Protein 3OQ3 (pdb70)

CATH classification: 1.20.1250.10

Structure (mmCIF, N/CA/C/O backbone):
data_3OQ3
#
_entry.id   3OQ3
#
_cell.length_a   48.840
_cell.length_b   75.900
_cell.length_c   182.730
_cell.angle_alpha   90.000
_cell.angle_beta   90.000
_cell.angle_gamma   90.000
#
_symmetry.space_group_name_H-M   'P 21 21 21'
#
loop_
_entity.id
_entity.type
_entity.pdbx_description
1 polymer 'Interferon alpha-5'
2 polymer 'IFN-alpha/beta binding protein C12R'
3 non-polymer 'ZINC ION'
4 non-polymer 'CHLORIDE ION'
5 non-polymer 1,2-ETHANEDIOL
6 non-polymer 'ACETATE ION'
7 non-polymer '4-(2-HYDROXYETHYL)-1-PIPERAZINE ETHANESULFONIC ACID'
8 water water
#
loop_
_atom_site.group_PDB
_atom_site.id
_atom_site.type_symbol
_atom_site.label_atom_id
_atom_site.label_alt_id
_atom_site.label_comp_id
_atom_site.label_asym_id
_atom_site.label_entity_id
_atom_site.label_seq_id
_atom_site.pdbx_PDB_ins_code
_atom_site.Cartn_x
_atom_site.Cartn_y
_atom_site.Cartn_z
_atom_site.occupancy
_atom_site.B_iso_or_equiv
_atom_site.auth_seq_id
_atom_site.auth_comp_id
_atom_site.auth_asym_id
_atom_site.auth_atom_id
_atom_site.pdbx_PDB_model_num
ATOM 1 N N . CYS A 1 1 ? 20.662 27.416 17.611 1.00 74.07 1 CYS A N 1
ATOM 2 C CA . CYS A 1 1 ? 19.734 28.534 17.515 1.00 71.69 1 CYS A CA 1
ATOM 3 C C . CYS A 1 1 ? 20.343 29.800 18.112 1.00 72.95 1 CYS A C 1
ATOM 4 O O . CYS A 1 1 ? 21.126 29.735 19.064 1.00 72.36 1 CYS A O 1
ATOM 7 N N . ASP A 1 2 ? 19.985 30.949 17.547 1.00 65.95 2 ASP A N 1
ATOM 8 C CA . ASP A 1 2 ? 20.429 32.227 18.085 1.00 67.10 2 ASP A CA 1
ATOM 9 C C . ASP A 1 2 ? 19.309 32.899 18.873 1.00 66.92 2 ASP A C 1
ATOM 10 O O . ASP A 1 2 ? 18.508 33.650 18.313 1.00 70.36 2 ASP A O 1
ATOM 15 N N . LEU A 1 3 ? 19.246 32.610 20.169 1.00 61.62 3 LEU A N 1
ATOM 16 C CA . LEU A 1 3 ? 18.300 33.275 21.055 1.00 56.92 3 LEU A CA 1
ATOM 17 C C . LEU A 1 3 ? 19.037 34.315 21.882 1.00 53.77 3 LEU A C 1
ATOM 18 O O . LEU A 1 3 ? 20.176 34.089 22.293 1.00 54.30 3 LEU A O 1
ATOM 23 N N . PRO A 1 4 ? 18.384 35.456 22.133 1.00 49.96 4 PRO A N 1
ATOM 24 C CA . PRO A 1 4 ? 18.901 36.473 23.055 1.00 52.16 4 PRO A CA 1
ATOM 25 C C . PRO A 1 4 ? 19.291 35.834 24.385 1.00 49.95 4 PRO A C 1
ATOM 26 O O . PRO A 1 4 ? 20.434 35.964 24.847 1.00 50.08 4 PRO A O 1
ATOM 30 N N . GLN A 1 5 ? 18.339 35.135 24.995 1.00 41.74 5 GLN A N 1
ATOM 31 C CA . GLN A 1 5 ? 18.587 34.495 26.279 1.00 40.56 5 GLN A CA 1
ATOM 32 C C . GLN A 1 5 ? 17.830 33.177 26.394 1.00 37.00 5 GLN A C 1
ATOM 33 O O . GLN A 1 5 ? 16.633 33.114 26.107 1.00 34.27 5 GLN A O 1
ATOM 39 N N . THR A 1 6 ? 18.533 32.124 26.801 1.00 35.73 6 THR A N 1
ATOM 40 C CA . THR A 1 6 ? 17.872 30.880 27.162 1.00 36.47 6 THR A CA 1
ATOM 41 C C . THR A 1 6 ? 17.496 30.925 28.646 1.00 31.60 6 THR A C 1
ATOM 42 O O . THR A 1 6 ? 18.168 31.558 29.459 1.00 32.67 6 THR A O 1
ATOM 46 N N . HIS A 1 7 ? 16.405 30.260 28.988 1.00 31.67 7 HIS A N 1
ATOM 47 C CA . HIS A 1 7 ? 15.843 30.354 30.323 1.00 25.04 7 HIS A CA 1
ATOM 48 C C . HIS A 1 7 ? 15.656 28.962 30.912 1.00 26.76 7 HIS A C 1
ATOM 49 O O . HIS A 1 7 ? 14.526 28.539 31.155 1.00 25.22 7 HIS A O 1
ATOM 56 N N . ASN A 1 8 ? 16.758 28.251 31.135 1.00 23.01 8 ASN A N 1
ATOM 57 C CA . ASN A 1 8 ? 16.700 26.888 31.659 1.00 26.64 8 ASN A CA 1
ATOM 58 C C . ASN A 1 8 ? 15.866 26.714 32.932 1.00 26.21 8 ASN A C 1
ATOM 59 O O . ASN A 1 8 ? 15.213 25.677 33.109 1.00 20.77 8 ASN A O 1
ATOM 64 N N . LEU A 1 9 ? 15.881 27.716 33.812 1.00 20.09 9 LEU A N 1
ATOM 65 C CA . LEU A 1 9 ? 15.128 27.609 35.068 1.00 24.06 9 LEU A CA 1
ATOM 66 C C . LEU A 1 9 ? 13.621 27.449 34.876 1.00 23.38 9 LEU A C 1
ATOM 67 O O . LEU A 1 9 ? 12.942 26.938 35.758 1.00 22.26 9 LEU A O 1
ATOM 72 N N . ARG A 1 10 ? 13.099 27.888 33.733 1.00 22.33 10 ARG A N 1
ATOM 73 C CA . ARG A 1 10 ? 11.704 27.603 33.389 1.00 25.54 10 ARG A CA 1
ATOM 74 C C . ARG A 1 10 ? 11.431 26.107 33.383 1.00 25.95 10 ARG A C 1
ATOM 75 O O . ARG A 1 10 ? 10.354 25.654 33.794 1.00 23.88 10 ARG A O 1
ATOM 83 N N . ASN A 1 11 ? 12.397 25.332 32.898 1.00 23.20 11 ASN A N 1
ATOM 84 C CA . ASN A 1 11 ? 12.222 23.886 32.870 1.00 22.10 11 ASN A CA 1
ATOM 85 C C . ASN A 1 11 ? 12.136 23.320 34.288 1.00 23.02 11 ASN A C 1
ATOM 86 O O . ASN A 1 11 ? 11.343 22.417 34.554 1.00 22.41 11 ASN A O 1
ATOM 91 N N . LYS A 1 12 ? 12.954 23.851 35.196 1.00 19.67 12 LYS A N 1
ATOM 92 C CA . LYS A 1 12 ? 12.916 23.402 36.578 1.00 18.70 12 LYS A CA 1
ATOM 93 C C . LYS A 1 12 ? 11.605 23.810 37.243 1.00 21.14 12 LYS A C 1
ATOM 94 O O . LYS A 1 12 ? 10.986 23.023 37.969 1.00 20.57 12 LYS A O 1
ATOM 100 N N . ARG A 1 13 ? 11.165 25.039 36.982 1.00 20.94 13 ARG A N 1
ATOM 101 C CA . ARG A 1 13 ? 9.912 25.509 37.550 1.00 20.61 13 ARG A CA 1
ATOM 102 C C . ARG A 1 13 ? 8.737 24.667 37.060 1.00 21.54 13 ARG A C 1
ATOM 103 O O . ARG A 1 13 ? 7.917 24.218 37.857 1.00 20.84 13 ARG A O 1
ATOM 111 N N . ALA A 1 14 ? 8.664 24.451 35.751 1.00 19.33 14 ALA A N 1
ATOM 112 C CA . ALA A 1 14 ? 7.588 23.667 35.161 1.00 17.12 14 ALA A CA 1
ATOM 113 C C . ALA A 1 14 ? 7.512 22.249 35.706 1.00 18.70 14 ALA A C 1
ATOM 114 O O . ALA A 1 14 ? 6.443 21.807 36.123 1.00 19.17 14 ALA A O 1
ATOM 116 N N . LEU A 1 15 ? 8.641 21.531 35.685 1.00 20.54 15 LEU A N 1
ATOM 117 C CA . LEU A 1 15 ? 8.673 20.149 36.161 1.00 19.49 15 LEU A CA 1
ATOM 118 C C . LEU A 1 15 ? 8.308 20.009 37.641 1.00 19.58 15 LEU A C 1
ATOM 119 O O . LEU A 1 15 ? 7.622 19.062 38.023 1.00 22.32 15 LEU A O 1
ATOM 124 N N . THR A 1 16 ? 8.762 20.931 38.481 1.00 18.04 16 THR A N 1
ATOM 125 C CA . THR A 1 16 ? 8.425 20.848 39.905 1.00 21.09 16 THR A CA 1
ATOM 126 C C . THR A 1 16 ? 6.967 21.269 40.194 1.00 22.70 16 THR A C 1
ATOM 127 O O . THR A 1 16 ? 6.395 20.853 41.192 1.00 19.55 16 THR A O 1
ATOM 131 N N . LEU A 1 17 ? 6.374 22.095 39.334 1.00 17.78 17 LEU A N 1
ATOM 132 C CA . LEU A 1 17 ? 4.955 22.395 39.468 1.00 22.39 17 LEU A CA 1
ATOM 133 C C . LEU A 1 17 ? 4.138 21.173 39.069 1.00 19.33 17 LEU A C 1
ATOM 134 O O . LEU A 1 17 ? 3.160 20.828 39.711 1.00 19.90 17 LEU A O 1
ATOM 139 N N . LEU A 1 18 ? 4.573 20.518 38.003 1.00 19.53 18 LEU A N 1
ATOM 140 C CA . LEU A 1 18 ? 3.937 19.309 37.535 1.00 21.85 18 LEU A CA 1
ATOM 141 C C . LEU A 1 18 ? 4.018 18.207 38.590 1.00 23.34 18 LEU A C 1
ATOM 142 O O . LEU A 1 18 ? 3.031 17.502 38.849 1.00 22.15 18 LEU A O 1
ATOM 147 N N . VAL A 1 19 ? 5.185 18.063 39.218 1.00 20.29 19 VAL A N 1
ATOM 148 C CA . VAL A 1 19 ? 5.314 17.102 40.303 1.00 21.37 19 VAL A CA 1
ATOM 149 C C . VAL A 1 19 ? 4.339 17.449 41.431 1.00 20.84 19 VAL A C 1
ATOM 150 O O . VAL A 1 19 ? 3.691 16.575 41.994 1.00 20.23 19 VAL A O 1
ATOM 154 N N . LYS A 1 20 ? 4.262 18.734 41.758 1.00 20.30 20 LYS A N 1
ATOM 155 C CA . LYS A 1 20 ? 3.444 19.215 42.866 1.00 24.43 20 LYS A CA 1
ATOM 156 C C . LYS A 1 20 ? 1.960 19.087 42.573 1.00 21.68 20 LYS A C 1
ATOM 157 O O . LYS A 1 20 ? 1.152 19.022 43.487 1.00 23.41 20 LYS A O 1
ATOM 163 N N . MET A 1 21 ? 1.618 19.095 41.287 1.00 19.99 21 MET A N 1
ATOM 164 C CA . MET A 1 21 ? 0.234 19.048 40.808 1.00 22.20 21 MET A CA 1
ATOM 165 C C . MET A 1 21 ? -0.454 17.750 41.194 1.00 22.59 21 MET A C 1
ATOM 166 O O . MET A 1 21 ? -1.685 17.697 41.276 1.00 20.76 21 MET A O 1
ATOM 171 N N . ARG A 1 22 ? 0.335 16.690 41.390 1.00 16.39 22 ARG A N 1
ATOM 172 C CA . ARG A 1 22 ? -0.234 15.382 41.700 1.00 17.00 22 ARG A CA 1
ATOM 173 C C . ARG A 1 22 ? -1.207 15.437 42.868 1.00 17.81 22 ARG A C 1
ATOM 174 O O . ARG A 1 22 ? -0.885 16.002 43.909 1.00 18.57 22 ARG A O 1
ATOM 182 N N . ARG A 1 23 ? -2.365 14.803 42.695 1.00 16.64 23 ARG A N 1
ATOM 183 C CA . ARG A 1 23 ? -3.424 14.808 43.695 1.00 21.82 23 ARG A CA 1
ATOM 184 C C . ARG A 1 23 ? -3.700 13.431 44.306 1.00 23.54 23 ARG A C 1
ATOM 185 O O . ARG A 1 23 ? -4.159 13.338 45.432 1.00 28.57 23 ARG A O 1
ATOM 193 N N . LEU A 1 24 ? -3.453 12.369 43.549 1.00 21.47 24 LEU A N 1
ATOM 194 C CA . LEU A 1 24 ? -3.757 11.009 44.007 1.00 20.67 24 LEU A CA 1
ATOM 195 C C . LEU A 1 24 ? -2.472 10.260 44.194 1.00 21.83 24 LEU A C 1
ATOM 196 O O . LEU A 1 24 ? -1.446 10.654 43.636 1.00 20.70 24 LEU A O 1
ATOM 201 N N . SER A 1 25 ? -2.523 9.148 44.924 1.00 19.00 25 SER A N 1
ATOM 202 C CA . SER A 1 25 ? -1.403 8.214 44.891 1.00 17.78 25 SER A CA 1
ATOM 203 C C . SER A 1 25 ? -1.515 7.340 43.662 1.00 20.06 25 SER A C 1
ATOM 204 O O . SER A 1 25 ? -2.560 6.746 43.418 1.00 22.59 25 SER A O 1
ATOM 207 N N . PRO A 1 26 ? -0.439 7.242 42.873 1.00 22.24 26 PRO A N 1
ATOM 208 C CA . PRO A 1 26 ? -0.550 6.332 41.731 1.00 20.79 26 PRO A CA 1
ATOM 209 C C . PRO A 1 26 ? -0.793 4.885 42.184 1.00 23.27 26 PRO A C 1
ATOM 210 O O . PRO A 1 26 ? -1.247 4.074 41.397 1.00 20.63 26 PRO A O 1
ATOM 214 N N . LEU A 1 27 ? -0.492 4.570 43.439 1.00 23.24 27 LEU A N 1
ATOM 215 C CA . LEU A 1 27 ? -0.792 3.244 43.961 1.00 21.69 27 LEU A CA 1
ATOM 216 C C . LEU A 1 27 ? -2.289 2.935 43.886 1.00 24.89 27 LEU A C 1
ATOM 217 O O . LEU A 1 27 ? -2.657 1.768 43.884 1.00 20.87 27 LEU A O 1
ATOM 222 N N . SER A 1 28 ? -3.131 3.979 43.822 1.00 19.78 28 SER A N 1
ATOM 223 C CA . SER A 1 28 ? -4.583 3.834 43.686 1.00 23.50 28 SER A CA 1
ATOM 224 C C . SER A 1 28 ? -5.019 3.630 42.238 1.00 28.93 28 SER A C 1
ATOM 225 O O . SER A 1 28 ? -6.190 3.316 41.976 1.00 27.41 28 SER A O 1
ATOM 228 N N . CYS A 1 29 ? -4.086 3.817 41.309 1.00 22.03 29 CYS A N 1
ATOM 229 C CA . CYS A 1 29 ? -4.393 3.798 39.876 1.00 24.77 29 CYS A CA 1
ATOM 230 C C . CYS A 1 29 ? -3.589 2.779 39.065 1.00 21.71 29 CYS A C 1
ATOM 231 O O . CYS A 1 29 ? -3.518 2.880 37.840 1.00 21.05 29 CYS A O 1
ATOM 234 N N . LEU A 1 30 ? -2.992 1.801 39.730 1.00 20.84 30 LEU A N 1
ATOM 235 C CA . LEU A 1 30 ? -2.177 0.801 39.023 1.00 20.88 30 LEU A CA 1
ATOM 236 C C . LEU A 1 30 ? -2.877 0.127 37.830 1.00 22.84 30 LEU A C 1
ATOM 237 O O . LEU A 1 30 ? -2.257 -0.112 36.794 1.00 20.78 30 LEU A O 1
ATOM 242 N N . LYS A 1 31 ? -4.170 -0.147 37.956 1.00 23.82 31 LYS A N 1
ATOM 243 C CA . LYS A 1 31 ? -4.893 -0.821 36.879 1.00 29.01 31 LYS A CA 1
ATOM 244 C C . LYS A 1 31 ? -5.131 0.102 35.692 1.00 26.52 31 LYS A C 1
ATOM 245 O O . LYS A 1 31 ? -5.508 -0.346 34.620 1.00 25.40 31 LYS A O 1
ATOM 251 N N . ASP A 1 32 ? -4.904 1.394 35.874 1.00 24.66 32 ASP A N 1
ATOM 252 C CA . ASP A 1 32 ? -5.141 2.326 34.786 1.00 25.57 32 ASP A CA 1
ATOM 253 C C . ASP A 1 32 ? -3.869 2.633 34.035 1.00 24.33 32 ASP A C 1
ATOM 254 O O . ASP A 1 32 ? -3.862 3.459 33.123 1.00 22.29 32 ASP A O 1
ATOM 259 N N . ARG A 1 33 ? -2.787 1.962 34.404 1.00 22.09 33 ARG A N 1
ATOM 260 C CA . ARG A 1 33 ? -1.514 2.222 33.744 1.00 21.40 33 ARG A CA 1
ATOM 261 C C . ARG A 1 33 ? -1.610 1.849 32.280 1.00 23.76 33 ARG A C 1
ATOM 262 O O . ARG A 1 33 ? -2.452 1.051 31.882 1.00 22.94 33 ARG A O 1
ATOM 270 N N . LYS A 1 34 ? -0.729 2.426 31.480 1.00 21.84 34 LYS A N 1
ATOM 271 C CA . LYS A 1 34 ? -0.713 2.147 30.057 1.00 23.93 34 LYS A CA 1
ATOM 272 C C . LYS A 1 34 ? 0.644 2.472 29.479 1.00 25.39 34 LYS A C 1
ATOM 273 O O . LYS A 1 34 ? 1.259 3.483 29.841 1.00 24.68 34 LYS A O 1
ATOM 279 N N . ASP A 1 35 ? 1.114 1.612 28.584 1.00 27.62 35 ASP A N 1
ATOM 280 C CA . ASP A 1 35 ? 2.339 1.867 27.850 1.00 26.95 35 ASP A CA 1
ATOM 281 C C . ASP A 1 35 ? 1.999 2.711 26.629 1.00 27.39 35 ASP A C 1
ATOM 282 O O . ASP A 1 35 ? 1.365 2.220 25.692 1.00 29.51 35 ASP A O 1
ATOM 287 N N . PHE A 1 36 ? 2.403 3.982 26.647 1.00 26.03 36 PHE A N 1
ATOM 288 C CA . PHE A 1 36 ? 2.087 4.911 25.560 1.00 26.10 36 PHE A CA 1
ATOM 289 C C . PHE A 1 36 ? 3.105 4.859 24.410 1.00 29.47 36 PHE A C 1
ATOM 290 O O . PHE A 1 36 ? 2.943 5.532 23.384 1.00 26.33 36 PHE A O 1
ATOM 298 N N . GLY A 1 37 ? 4.145 4.054 24.578 1.00 25.51 37 GLY A N 1
ATOM 299 C CA . GLY A 1 37 ? 5.179 3.955 23.567 1.00 30.52 37 GLY A CA 1
ATOM 300 C C . GLY A 1 37 ? 5.946 5.258 23.437 1.00 29.21 37 GLY A C 1
ATOM 301 O O . GLY A 1 37 ? 6.060 5.832 22.354 1.00 30.41 37 GLY A O 1
ATOM 302 N N . PHE A 1 38 ? 6.469 5.746 24.547 1.00 27.24 38 PHE A N 1
ATOM 303 C CA . PHE A 1 38 ? 7.273 6.960 24.478 1.00 33.79 38 PHE A CA 1
ATOM 304 C C . PHE A 1 38 ? 8.426 6.689 23.506 1.00 37.35 38 PHE A C 1
ATOM 305 O O . PHE A 1 38 ? 9.141 5.692 23.648 1.00 36.97 38 PHE A O 1
ATOM 313 N N . PRO A 1 39 ? 8.576 7.545 22.481 1.00 38.36 39 PRO A N 1
ATOM 314 C CA . PRO A 1 39 ? 9.604 7.308 21.466 1.00 44.98 39 PRO A CA 1
ATOM 315 C C . PRO A 1 39 ? 10.986 7.757 21.936 1.00 51.78 39 PRO A C 1
ATOM 316 O O . PRO A 1 39 ? 11.500 8.788 21.482 1.00 52.73 39 PRO A O 1
ATOM 320 N N . GLN A 1 40 ? 11.567 6.986 22.852 1.00 49.74 40 GLN A N 1
ATOM 321 C CA . GLN A 1 40 ? 12.938 7.210 23.303 1.00 59.47 40 GLN A CA 1
ATOM 322 C C . GLN A 1 40 ? 13.895 7.194 22.115 1.00 59.72 40 GLN A C 1
ATOM 323 O O . GLN A 1 40 ? 14.759 8.062 21.978 1.00 60.24 40 GLN A O 1
ATOM 329 N N . GLU A 1 41 ? 13.724 6.191 21.261 1.00 60.00 41 GLU A N 1
ATOM 330 C CA . GLU A 1 41 ? 14.625 5.953 20.138 1.00 65.82 41 GLU A CA 1
ATOM 331 C C . GLU A 1 41 ? 14.787 7.186 19.246 1.00 69.49 41 GLU A C 1
ATOM 332 O O . GLU A 1 41 ? 15.867 7.421 18.690 1.00 71.31 41 GLU A O 1
ATOM 338 N N . LYS A 1 42 ? 13.715 7.971 19.128 1.00 65.47 42 LYS A N 1
ATOM 339 C CA . LYS A 1 42 ? 13.691 9.155 18.264 1.00 67.28 42 LYS A CA 1
ATOM 340 C C . LYS A 1 42 ? 13.791 10.478 19.041 1.00 71.52 42 LYS A C 1
ATOM 341 O O . LYS A 1 42 ? 13.356 11.530 18.559 1.00 66.81 42 LYS A O 1
ATOM 347 N N . VAL A 1 43 ? 14.359 10.412 20.245 1.00 73.93 43 VAL A N 1
ATOM 348 C CA . VAL A 1 43 ? 14.651 11.600 21.050 1.00 71.42 43 VAL A CA 1
ATOM 349 C C . VAL A 1 43 ? 15.888 11.327 21.920 1.00 75.63 43 VAL A C 1
ATOM 350 O O . VAL A 1 43 ? 15.918 11.678 23.104 1.00 75.78 43 VAL A O 1
ATOM 354 N N . GLY A 1 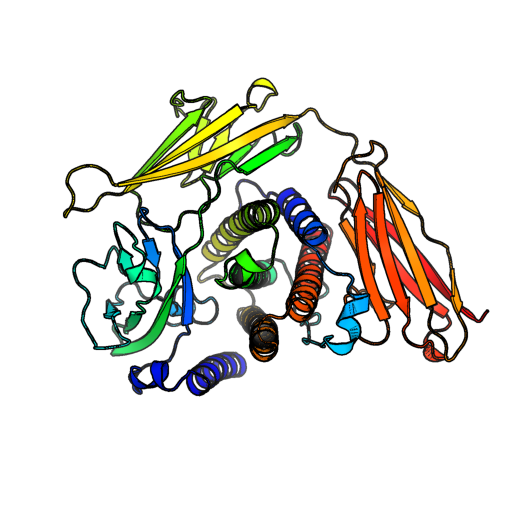44 ? 16.899 10.688 21.328 1.00 76.54 44 GLY A N 1
ATOM 355 C CA . GLY A 1 44 ? 18.143 10.382 22.024 1.00 75.48 44 GLY A CA 1
ATOM 356 C C . GLY A 1 44 ? 19.352 11.076 21.412 1.00 84.12 44 GLY A C 1
ATOM 357 O O . GLY A 1 44 ? 19.484 11.141 20.186 1.00 84.47 44 GLY A O 1
ATOM 358 N N . ALA A 1 45 ? 20.243 11.583 22.265 1.00 84.26 45 ALA A N 1
ATOM 359 C CA . ALA A 1 45 ? 21.379 12.401 21.822 1.00 82.30 45 ALA A CA 1
ATOM 360 C C . ALA A 1 45 ? 22.529 11.602 21.217 1.00 91.18 45 ALA A C 1
ATOM 361 O O . ALA A 1 45 ? 23.493 12.181 20.705 1.00 90.95 45 ALA A O 1
ATOM 363 N N . GLN A 1 46 ? 22.437 10.278 21.289 1.00 94.73 46 GLN A N 1
ATOM 364 C CA . GLN A 1 46 ? 23.468 9.415 20.722 1.00 95.27 46 GLN A CA 1
ATOM 365 C C . GLN A 1 46 ? 23.495 9.566 19.200 1.00 96.30 46 GLN A C 1
ATOM 366 O O . GLN A 1 46 ? 24.384 9.041 18.525 1.00 97.29 46 GLN A O 1
ATOM 372 N N . GLN A 1 47 ? 22.515 10.298 18.672 1.00 91.79 47 GLN A N 1
ATOM 373 C CA . GLN A 1 47 ? 22.423 10.547 17.239 1.00 90.19 47 GLN A CA 1
ATOM 374 C C . GLN A 1 47 ? 21.800 11.913 16.953 1.00 87.06 47 GLN A C 1
ATOM 375 O O . GLN A 1 47 ? 22.249 12.633 16.059 1.00 87.64 47 GLN A O 1
ATOM 381 N N . ILE A 1 48 ? 20.772 12.270 17.718 1.00 85.17 48 ILE A N 1
ATOM 382 C CA . ILE A 1 48 ? 20.043 13.515 17.480 1.00 77.88 48 ILE A CA 1
ATOM 383 C C . ILE A 1 48 ? 20.842 14.748 17.878 1.00 72.92 48 ILE A C 1
ATOM 384 O O . ILE A 1 48 ? 21.321 14.857 19.005 1.00 72.90 48 ILE A O 1
ATOM 389 N N . GLN A 1 49 ? 20.980 15.674 16.937 1.00 67.85 49 GLN A N 1
ATOM 390 C CA . GLN A 1 49 ? 21.673 16.928 17.188 1.00 67.15 49 GLN A CA 1
ATOM 391 C C . GLN A 1 49 ? 20.650 18.010 17.503 1.00 63.09 49 GLN A C 1
ATOM 392 O O . GLN A 1 49 ? 19.444 17.786 17.375 1.00 57.80 49 GLN A O 1
ATOM 398 N N . GLU A 1 50 ? 21.130 19.179 17.912 1.00 60.38 50 GLU A N 1
ATOM 399 C CA . GLU A 1 50 ? 20.244 20.262 18.326 1.00 62.74 50 GLU A CA 1
ATOM 400 C C . GLU A 1 50 ? 19.392 20.780 17.168 1.00 62.13 50 GLU A C 1
ATOM 401 O O . GLU A 1 50 ? 18.298 21.311 17.376 1.00 62.62 50 GLU A O 1
ATOM 407 N N . ALA A 1 51 ? 19.891 20.621 15.949 1.00 61.18 51 ALA A N 1
ATOM 408 C CA . ALA A 1 51 ? 19.176 21.103 14.775 1.00 64.10 51 ALA A CA 1
ATOM 409 C C . ALA A 1 51 ? 17.879 20.329 14.571 1.00 59.42 51 ALA A C 1
ATOM 410 O O . ALA A 1 51 ? 16.861 20.893 14.162 1.00 56.39 51 ALA A O 1
ATOM 412 N N . GLN A 1 52 ? 17.926 19.032 14.853 1.00 54.11 52 GLN A N 1
ATOM 413 C CA . GLN A 1 52 ? 16.744 18.191 14.735 1.00 59.47 52 GLN A CA 1
ATOM 414 C C . GLN A 1 52 ? 15.906 18.280 15.999 1.00 56.08 52 GLN A C 1
ATOM 415 O O . GLN A 1 52 ? 14.679 18.186 15.946 1.00 55.23 52 GLN A O 1
ATOM 421 N N . ALA A 1 53 ? 16.578 18.476 17.131 1.00 52.43 53 ALA A N 1
ATOM 422 C CA . ALA A 1 53 ? 15.924 18.469 18.430 1.00 48.72 53 ALA A CA 1
ATOM 423 C C . ALA A 1 53 ? 14.967 19.643 18.611 1.00 45.81 53 ALA A C 1
ATOM 424 O O . ALA A 1 53 ? 13.833 19.448 19.029 1.00 46.63 53 ALA A O 1
ATOM 426 N N . ILE A 1 54 ? 15.417 20.853 18.294 1.00 44.59 54 ILE A N 1
ATOM 427 C CA . ILE A 1 54 ? 14.579 22.040 18.453 1.00 43.07 54 ILE A CA 1
ATOM 428 C C . ILE A 1 54 ? 13.125 21.834 17.999 1.00 41.98 54 ILE A C 1
ATOM 429 O O . ILE A 1 54 ? 12.205 21.915 18.811 1.00 39.25 54 ILE A O 1
ATOM 434 N N . PRO A 1 55 ? 12.908 21.566 16.700 1.00 45.16 55 PRO A N 1
ATOM 435 C CA . PRO A 1 55 ? 11.517 21.509 16.223 1.00 38.65 55 PRO A CA 1
ATOM 436 C C . PRO A 1 55 ? 10.742 20.331 16.814 1.00 36.73 55 PRO A C 1
ATOM 437 O O . PRO A 1 55 ? 9.521 20.401 16.951 1.00 31.42 55 PRO A O 1
ATOM 441 N N . VAL A 1 56 ? 11.445 19.262 17.167 1.00 33.14 56 VAL A N 1
ATOM 442 C CA . VAL A 1 56 ? 10.797 18.133 17.815 1.00 38.48 56 VAL A CA 1
ATOM 443 C C . VAL A 1 56 ? 10.364 18.502 19.239 1.00 38.83 56 VAL A C 1
ATOM 444 O O . VAL A 1 56 ? 9.315 18.066 19.714 1.00 35.16 56 VAL A O 1
ATOM 448 N N . LEU A 1 57 ? 11.167 19.320 19.906 1.00 35.87 57 LEU A N 1
ATOM 449 C CA . LEU A 1 57 ? 10.870 19.721 21.272 1.00 35.83 57 LEU A CA 1
ATOM 450 C C . LEU A 1 57 ? 9.821 20.815 21.296 1.00 35.56 57 LEU A C 1
ATOM 451 O O . LEU A 1 57 ? 9.088 20.961 22.276 1.00 31.73 57 LEU A O 1
ATOM 456 N N . SER A 1 58 ? 9.764 21.589 20.219 1.00 33.03 58 SER A N 1
ATOM 457 C CA . SER A 1 58 ? 8.726 22.594 20.080 1.00 35.52 58 SER A CA 1
ATOM 458 C C . SER A 1 58 ? 7.383 21.886 19.994 1.00 31.08 58 SER A C 1
ATOM 459 O O . SER A 1 58 ? 6.392 22.341 20.553 1.00 31.45 58 SER A O 1
ATOM 462 N N . GLU A 1 59 ? 7.371 20.764 19.285 1.00 29.94 59 GLU A N 1
ATOM 463 C CA . GLU A 1 59 ? 6.168 19.970 19.080 1.00 34.63 59 GLU A CA 1
ATOM 464 C C . GLU A 1 59 ? 5.710 19.313 20.381 1.00 33.87 59 GLU A C 1
ATOM 465 O O . GLU A 1 59 ? 4.525 19.331 20.716 1.00 31.29 59 GLU A O 1
ATOM 471 N N . LEU A 1 60 ? 6.656 18.732 21.108 1.00 28.49 60 LEU A N 1
ATOM 472 C CA . LEU A 1 60 ? 6.355 18.125 22.393 1.00 31.26 60 LEU A CA 1
ATOM 473 C C . LEU A 1 60 ? 5.843 19.165 23.393 1.00 27.63 60 LEU A C 1
ATOM 474 O O . LEU A 1 60 ? 4.892 18.911 24.130 1.00 30.08 60 LEU A O 1
ATOM 479 N N . THR A 1 61 ? 6.465 20.337 23.400 1.00 25.20 61 THR A N 1
ATOM 480 C CA . THR A 1 61 ? 6.043 21.426 24.273 1.00 26.97 61 THR A CA 1
ATOM 481 C C . THR A 1 61 ? 4.644 21.939 23.931 1.00 27.36 61 THR A C 1
ATOM 482 O O . THR A 1 61 ? 3.872 22.301 24.823 1.00 25.08 61 THR A O 1
ATOM 486 N N . GLN A 1 62 ? 4.317 21.960 22.640 1.00 25.42 62 GLN A N 1
ATOM 487 C CA . GLN A 1 62 ? 2.992 22.378 22.186 1.00 24.70 62 GLN A CA 1
ATOM 488 C C . GLN A 1 62 ? 1.944 21.334 22.603 1.00 24.99 62 GLN A C 1
ATOM 489 O O . GLN A 1 62 ? 0.847 21.672 23.043 1.00 24.79 62 GLN A O 1
ATOM 495 N N . GLN A 1 63 ? 2.293 20.060 22.473 1.00 23.94 63 GLN A N 1
ATOM 496 C CA . GLN A 1 63 ? 1.346 19.000 22.795 1.00 25.74 63 GLN A CA 1
ATOM 497 C C . GLN A 1 63 ? 1.074 18.970 24.297 1.00 27.45 63 GLN A C 1
ATOM 498 O O . GLN A 1 63 ? -0.049 18.727 24.728 1.00 23.85 63 GLN A O 1
ATOM 504 N N . VAL A 1 64 ? 2.112 19.243 25.079 1.00 21.16 64 VAL A N 1
ATOM 505 C CA . VAL A 1 64 ? 1.995 19.288 26.522 1.00 23.56 64 VAL A CA 1
ATOM 506 C C . VAL A 1 64 ? 1.089 20.456 26.908 1.00 24.99 64 VAL A C 1
ATOM 507 O O . VAL A 1 64 ? 0.187 20.312 27.737 1.00 22.03 64 VAL A O 1
ATOM 511 N N . LEU A 1 65 ? 1.333 21.608 26.294 1.00 20.89 65 LEU A N 1
ATOM 512 C CA . LEU A 1 65 ? 0.522 22.784 26.534 1.00 23.39 65 LEU A CA 1
ATOM 513 C C . LEU A 1 65 ? -0.936 22.504 26.134 1.00 26.31 65 LEU A C 1
ATOM 514 O O . LEU A 1 65 ? -1.858 22.870 26.863 1.00 26.72 65 LEU A O 1
ATOM 519 N N . ASN A 1 66 ? -1.146 21.818 25.009 1.00 24.40 66 ASN A N 1
ATOM 520 C CA . ASN A 1 66 ? -2.511 21.518 24.566 1.00 26.42 66 ASN A CA 1
ATOM 521 C C . ASN A 1 66 ? -3.305 20.697 25.582 1.00 25.25 66 ASN A C 1
ATOM 522 O O . ASN A 1 66 ? -4.494 20.914 25.765 1.00 24.89 66 ASN A O 1
ATOM 527 N N . ILE A 1 67 ? -2.641 19.759 26.239 1.00 22.22 67 ILE A N 1
ATOM 528 C CA . ILE A 1 67 ? -3.291 18.913 27.237 1.00 25.56 67 ILE A CA 1
ATOM 529 C C . ILE A 1 67 ? -3.670 19.679 28.494 1.00 22.30 67 ILE A C 1
ATOM 530 O O . ILE A 1 67 ? -4.758 19.482 29.040 1.00 20.87 67 ILE A O 1
ATOM 535 N N . PHE A 1 68 ? -2.759 20.521 28.979 1.00 21.54 68 PHE A N 1
ATOM 536 C CA . PHE A 1 68 ? -2.990 21.238 30.240 1.00 20.41 68 PHE A CA 1
ATOM 537 C C . PHE A 1 68 ? -3.741 22.577 30.115 1.00 18.48 68 PHE A C 1
ATOM 538 O O . PHE A 1 68 ? -4.036 23.208 31.121 1.00 19.09 68 PHE A O 1
ATOM 546 N N . THR A 1 69 ? -4.078 22.984 28.895 1.00 21.38 69 THR A N 1
ATOM 547 C CA . THR A 1 69 ? -4.927 24.167 28.701 1.00 25.47 69 THR A CA 1
ATOM 548 C C . THR A 1 69 ? -6.329 23.752 28.249 1.00 29.85 69 THR A C 1
ATOM 549 O O . THR A 1 69 ? -7.198 24.590 27.991 1.00 30.68 69 THR A O 1
ATOM 553 N N . SER A 1 70 ? -6.546 22.444 28.173 1.00 27.12 70 SER A N 1
ATOM 554 C CA . SER A 1 70 ? -7.811 21.905 27.691 1.00 28.03 70 SER A CA 1
ATOM 555 C C . SER A 1 70 ? -8.980 22.189 28.636 1.00 27.44 70 SER A C 1
ATOM 556 O O . SER A 1 70 ? -8.802 22.433 29.827 1.00 26.76 70 SER A O 1
ATOM 559 N N . LYS A 1 71 ? -10.184 22.121 28.079 1.00 31.35 71 LYS A N 1
ATOM 560 C CA . LYS A 1 71 ? -11.425 22.207 28.839 1.00 30.53 71 LYS A CA 1
ATOM 561 C C . LYS A 1 71 ? -11.394 21.383 30.131 1.00 31.58 71 LYS A C 1
ATOM 562 O O . LYS A 1 71 ? -11.699 21.887 31.207 1.00 35.12 71 LYS A O 1
ATOM 568 N N . ASP A 1 72 ? -10.999 20.116 30.014 1.00 28.02 72 ASP A N 1
ATOM 569 C CA . ASP A 1 72 ? -11.014 19.183 31.136 1.00 29.90 72 ASP A CA 1
ATOM 570 C C . ASP A 1 72 ? -9.884 19.405 32.152 1.00 27.96 72 ASP A C 1
ATOM 571 O O . ASP A 1 72 ? -9.998 18.988 33.299 1.00 24.08 72 ASP A O 1
ATOM 576 N N . SER A 1 73 ? -8.809 20.073 31.741 1.00 25.29 73 SER A N 1
ATOM 577 C CA . SER A 1 73 ? -7.652 20.259 32.618 1.00 24.63 73 SER A CA 1
ATOM 578 C C . SER A 1 73 ? -7.922 21.142 33.824 1.00 26.12 73 SER A C 1
ATOM 579 O O . SER A 1 73 ? -7.461 20.848 34.931 1.00 23.51 73 SER A O 1
ATOM 582 N N . SER A 1 74 ? -8.659 22.231 33.635 1.00 28.20 74 SER A N 1
ATOM 583 C CA . SER A 1 74 ? -8.856 23.163 34.742 1.00 24.29 74 SER A CA 1
ATOM 584 C C . SER A 1 74 ? -9.714 22.570 35.874 1.00 25.35 74 SER A C 1
ATOM 585 O O . SER A 1 74 ? -9.561 22.941 37.043 1.00 29.91 74 SER A O 1
ATOM 588 N N . ALA A 1 75 ? -10.582 21.625 35.532 1.00 22.20 75 ALA A N 1
ATOM 589 C CA . ALA A 1 75 ? -11.321 20.867 36.544 1.00 27.32 75 ALA A CA 1
ATOM 590 C C . ALA A 1 75 ? -10.446 19.810 37.227 1.00 30.31 75 ALA A C 1
ATOM 591 O O . ALA A 1 75 ? -10.658 19.474 38.395 1.00 26.32 75 ALA A O 1
ATOM 593 N N . ALA A 1 76 ? -9.445 19.308 36.511 1.00 20.97 76 ALA A N 1
ATOM 594 C CA . ALA A 1 76 ? -8.656 18.201 37.032 1.00 24.72 76 ALA A CA 1
ATOM 595 C C . ALA A 1 76 ? -7.600 18.634 38.046 1.00 24.04 76 ALA A C 1
ATOM 596 O O . ALA A 1 76 ? -7.300 17.892 38.973 1.00 26.28 76 ALA A O 1
ATOM 598 N N . TRP A 1 77 ? -7.053 19.836 37.885 1.00 20.48 77 TRP A N 1
ATOM 599 C CA . TRP A 1 77 ? -5.867 20.241 38.635 1.00 21.47 77 TRP A CA 1
ATOM 600 C C . TRP A 1 77 ? -6.039 21.557 39.390 1.00 27.16 77 TRP A C 1
ATOM 601 O O . TRP A 1 77 ? -6.869 22.375 39.030 1.00 24.67 77 TRP A O 1
ATOM 612 N N . ASN A 1 78 ? -5.212 21.765 40.412 1.00 25.75 78 ASN A N 1
ATOM 613 C CA . ASN A 1 78 ? -5.216 23.016 41.164 1.00 28.29 78 ASN A CA 1
ATOM 614 C C . ASN A 1 78 ? -4.878 24.230 40.269 1.00 28.67 78 ASN A C 1
ATOM 615 O O . ASN A 1 78 ? -3.829 24.275 39.641 1.00 24.66 78 ASN A O 1
ATOM 620 N N . ALA A 1 79 ? -5.784 25.203 40.203 1.00 26.77 79 ALA A N 1
ATOM 621 C CA . ALA A 1 79 ? -5.668 26.316 39.269 1.00 23.27 79 ALA A CA 1
ATOM 622 C C . ALA A 1 79 ? -4.395 27.119 39.446 1.00 24.10 79 ALA A C 1
ATOM 623 O O . ALA A 1 79 ? -3.804 27.562 38.477 1.00 27.28 79 ALA A O 1
ATOM 625 N N . THR A 1 80 ? -3.983 27.330 40.687 1.00 23.90 80 THR A N 1
ATOM 626 C CA . THR A 1 80 ? -2.791 28.117 40.943 1.00 26.33 80 THR A CA 1
ATOM 627 C C . THR A 1 80 ? -1.562 27.459 40.309 1.00 30.97 80 THR A C 1
ATOM 628 O O . THR A 1 80 ? -0.811 28.108 39.572 1.00 25.47 80 THR A O 1
ATOM 632 N N . LEU A 1 81 ? -1.356 26.175 40.610 1.00 24.67 81 LEU A N 1
ATOM 633 C CA . LEU A 1 81 ? -0.234 25.428 40.045 1.00 24.96 81 LEU A CA 1
ATOM 634 C C . LEU A 1 81 ? -0.361 25.332 38.533 1.00 21.16 81 LEU A C 1
ATOM 635 O O . LEU A 1 81 ? 0.609 25.509 37.798 1.00 20.98 81 LEU A O 1
ATOM 640 N N . LEU A 1 82 ? -1.564 25.037 38.075 1.00 19.89 82 LEU A N 1
ATOM 641 C CA . LEU A 1 82 ? -1.813 24.892 36.656 1.00 22.96 82 LEU A CA 1
ATOM 642 C C . LEU A 1 82 ? -1.511 26.166 35.864 1.00 24.19 82 LEU A C 1
ATOM 643 O O . LEU A 1 82 ? -0.868 26.111 34.799 1.00 23.50 82 LEU A O 1
ATOM 648 N N . ASP A 1 83 ? -1.970 27.309 36.372 1.00 23.95 83 ASP A N 1
ATOM 649 C CA . ASP A 1 83 ? -1.716 28.591 35.712 1.00 21.23 83 ASP A CA 1
ATOM 650 C C . ASP A 1 83 ? -0.220 28.897 35.654 1.00 22.77 83 ASP A C 1
ATOM 651 O O . ASP A 1 83 ? 0.295 29.380 34.631 1.00 20.92 83 ASP A O 1
ATOM 656 N N . SER A 1 84 ? 0.480 28.629 36.751 1.00 20.34 84 SER A N 1
ATOM 657 C CA . SER A 1 84 ? 1.930 28.823 36.768 1.00 24.52 84 SER A CA 1
ATOM 658 C C . SER A 1 84 ? 2.652 27.873 35.814 1.00 20.58 84 SER A C 1
ATOM 659 O O . SER A 1 84 ? 3.568 28.285 35.107 1.00 21.91 84 SER A O 1
ATOM 662 N N . PHE A 1 85 ? 2.236 26.605 35.801 1.00 19.55 85 PHE A N 1
ATOM 663 C CA . PHE A 1 85 ? 2.806 25.606 34.889 1.00 17.43 85 PHE A CA 1
ATOM 664 C C . PHE A 1 85 ? 2.647 26.044 33.438 1.00 19.04 85 PHE A C 1
ATOM 665 O O . PHE A 1 85 ? 3.608 26.009 32.673 1.00 19.31 85 PHE A O 1
ATOM 673 N N . CYS A 1 86 ? 1.442 26.462 33.051 1.00 19.57 86 CYS A N 1
ATOM 674 C CA . CYS A 1 86 ? 1.203 26.863 31.664 1.00 19.46 86 CYS A CA 1
ATOM 675 C C . CYS A 1 86 ? 1.979 28.132 31.304 1.00 23.60 86 CYS A C 1
ATOM 676 O O . CYS A 1 86 ? 2.476 28.263 30.190 1.00 27.16 86 CYS A O 1
ATOM 679 N N . ASN A 1 87 ? 2.110 29.041 32.263 1.00 23.48 87 ASN A N 1
ATOM 680 C CA . ASN A 1 87 ? 2.906 30.258 32.073 1.00 23.13 87 ASN A CA 1
ATOM 681 C C . ASN A 1 87 ? 4.364 29.926 31.715 1.00 25.15 87 ASN A C 1
ATOM 682 O O . ASN A 1 87 ? 4.880 30.440 30.729 1.00 24.96 87 ASN A O 1
ATOM 687 N N . GLU A 1 88 ? 5.011 29.059 32.498 1.00 24.42 88 GLU A N 1
ATOM 688 C CA . GLU A 1 88 ? 6.375 28.613 32.193 1.00 23.57 88 GLU A CA 1
ATOM 689 C C . GLU A 1 88 ? 6.442 27.909 30.845 1.00 22.68 88 GLU A C 1
ATOM 690 O O . GLU A 1 88 ? 7.327 28.171 30.025 1.00 22.09 88 GLU A O 1
ATOM 696 N N . VAL A 1 89 ? 5.520 26.989 30.610 1.00 21.62 89 VAL A N 1
ATOM 697 C CA . VAL A 1 89 ? 5.592 26.207 29.389 1.00 21.75 89 VAL A CA 1
ATOM 698 C C . VAL A 1 89 ? 5.339 27.069 28.160 1.00 21.78 89 VAL A C 1
ATOM 699 O O . VAL A 1 89 ? 6.022 26.933 27.162 1.00 20.49 89 VAL A O 1
ATOM 703 N N . HIS A 1 90 ? 4.379 27.978 28.241 1.00 21.10 90 HIS A N 1
ATOM 704 C CA . HIS A 1 90 ? 4.077 28.825 27.090 1.00 22.87 90 HIS A CA 1
ATOM 705 C C . HIS A 1 90 ? 5.296 29.654 26.673 1.00 25.58 90 HIS A C 1
ATOM 706 O O . HIS A 1 90 ? 5.573 29.826 25.479 1.00 23.09 90 HIS A O 1
ATOM 713 N N . GLN A 1 91 ? 6.042 30.145 27.655 1.00 26.76 91 GLN A N 1
ATOM 714 C CA . GLN A 1 91 ? 7.210 30.965 27.348 1.00 28.79 91 GLN A CA 1
ATOM 715 C C . GLN A 1 91 ? 8.311 30.136 26.688 1.00 27.19 91 GLN A C 1
ATOM 716 O O . GLN A 1 91 ? 8.968 30.596 25.750 1.00 30.05 91 GLN A O 1
ATOM 722 N N . GLN A 1 92 ? 8.507 28.909 27.157 1.00 25.67 92 GLN A N 1
ATOM 723 C CA . GLN A 1 92 ? 9.488 28.050 26.514 1.00 28.06 92 GLN A CA 1
ATOM 724 C C . GLN A 1 92 ? 9.078 27.779 25.067 1.00 29.67 92 GLN A C 1
ATOM 725 O O . GLN A 1 92 ? 9.922 27.791 24.170 1.00 26.83 92 GLN A O 1
ATOM 731 N N . LEU A 1 93 ? 7.783 27.550 24.844 1.00 30.77 93 LEU A N 1
ATOM 732 C CA . LEU A 1 93 ? 7.259 27.328 23.496 1.00 30.13 93 LEU A CA 1
ATOM 733 C C . LEU A 1 93 ? 7.465 28.552 22.593 1.00 32.55 93 LEU A C 1
ATOM 734 O O . LEU A 1 93 ? 7.876 28.410 21.441 1.00 34.73 93 LEU A O 1
ATOM 739 N N . ASN A 1 94 ? 7.168 29.747 23.098 1.00 31.44 94 ASN A N 1
ATOM 740 C CA . ASN A 1 94 ? 7.505 30.963 22.356 1.00 33.82 94 ASN A CA 1
ATOM 741 C C . ASN A 1 94 ? 8.958 30.895 21.877 1.00 35.10 94 ASN A C 1
ATOM 742 O O . ASN A 1 94 ? 9.243 31.044 20.686 1.00 35.52 94 ASN A O 1
ATOM 747 N N . ASP A 1 95 ? 9.873 30.639 22.806 1.00 33.36 95 ASP A N 1
ATOM 748 C CA . ASP A 1 95 ? 11.295 30.602 22.476 1.00 37.17 95 ASP A CA 1
ATOM 749 C C . ASP A 1 95 ? 11.642 29.515 21.448 1.00 40.39 95 ASP A C 1
ATOM 750 O O . ASP A 1 95 ? 12.426 29.755 20.530 1.00 44.73 95 ASP A O 1
ATOM 755 N N . LEU A 1 96 ? 11.074 28.323 21.611 1.00 34.50 96 LEU A N 1
ATOM 756 C CA . LEU A 1 96 ? 11.341 27.221 20.693 1.00 39.62 96 LEU A CA 1
ATOM 757 C C . LEU A 1 96 ? 10.825 27.508 19.287 1.00 46.39 96 LEU A C 1
ATOM 758 O O . LEU A 1 96 ? 11.481 27.169 18.293 1.00 44.24 96 LEU A O 1
ATOM 763 N N . LYS A 1 97 ? 9.647 28.122 19.207 1.00 42.92 97 LYS A N 1
ATOM 764 C CA . LYS A 1 97 ? 9.055 28.462 17.920 1.00 42.38 97 LYS A CA 1
ATOM 765 C C . LYS A 1 97 ? 9.916 29.480 17.178 1.00 49.19 97 LYS A C 1
ATOM 766 O O . LYS A 1 97 ? 10.112 29.365 15.970 1.00 52.30 97 LYS A O 1
ATOM 772 N N . ALA A 1 98 ? 10.433 30.465 17.907 1.00 45.37 98 ALA A N 1
ATOM 773 C CA . ALA A 1 98 ? 11.341 31.455 17.332 1.00 48.46 98 ALA A CA 1
ATOM 774 C C . ALA A 1 98 ? 12.544 30.790 16.646 1.00 56.50 98 ALA A C 1
ATOM 775 O O . ALA A 1 98 ? 12.953 31.182 15.549 1.00 57.31 98 ALA A O 1
ATOM 777 N N . CYS A 1 99 ? 13.109 29.783 17.301 1.00 53.63 99 CYS A N 1
ATOM 778 C CA . CYS A 1 99 ? 14.200 29.010 16.719 1.00 55.06 99 CYS A CA 1
ATOM 779 C C . CYS A 1 99 ? 13.751 28.277 15.463 1.00 58.29 99 CYS A C 1
ATOM 780 O O . CYS A 1 99 ? 14.463 28.271 14.459 1.00 60.70 99 CYS A O 1
ATOM 783 N N . VAL A 1 100 ? 12.579 27.649 15.521 1.00 49.59 100 VAL A N 1
ATOM 784 C CA . VAL A 1 100 ? 12.043 26.957 14.354 1.00 55.38 100 VAL A CA 1
ATOM 785 C C . VAL A 1 100 ? 11.910 27.918 13.166 1.00 62.62 100 VAL A C 1
ATOM 786 O O . VAL A 1 100 ? 12.190 27.542 12.025 1.00 61.97 100 VAL A O 1
ATOM 790 N N . MET A 1 101 ? 11.495 29.156 13.445 1.00 60.07 101 MET A N 1
ATOM 791 C CA . MET A 1 101 ? 11.431 30.203 12.424 1.00 67.45 101 MET A CA 1
ATOM 792 C C . MET A 1 101 ? 12.782 30.392 11.737 1.00 69.68 101 MET A C 1
ATOM 793 O O . MET A 1 101 ? 12.872 30.374 10.509 1.00 75.32 101 MET A O 1
ATOM 798 N N . GLN A 1 102 ? 13.826 30.571 12.542 1.00 65.46 102 GLN A N 1
ATOM 799 C CA . GLN A 1 102 ? 15.169 30.849 12.040 1.00 67.53 102 GLN A CA 1
ATOM 800 C C . GLN A 1 102 ? 15.691 29.831 11.025 1.00 71.99 102 GLN A C 1
ATOM 801 O O . GLN A 1 102 ? 16.599 30.135 10.249 1.00 74.60 102 GLN A O 1
ATOM 807 N N . GLN A 1 103 ? 15.133 28.624 11.036 1.00 70.69 103 GLN A N 1
ATOM 808 C CA . GLN A 1 103 ? 15.626 27.562 10.160 1.00 76.39 103 GLN A CA 1
ATOM 809 C C . GLN A 1 103 ? 14.565 27.050 9.183 1.00 78.40 103 GLN A C 1
ATOM 810 O O . GLN A 1 103 ? 14.316 25.845 9.098 1.00 79.40 103 GLN A O 1
ATOM 816 N N . VAL A 1 104 ? 13.960 27.972 8.437 1.00 78.95 104 VAL A N 1
ATOM 817 C CA . VAL A 1 104 ? 12.878 27.642 7.508 1.00 83.26 104 VAL A CA 1
ATOM 818 C C . VAL A 1 104 ? 13.298 26.725 6.355 1.00 88.05 104 VAL A C 1
ATOM 819 O O . VAL A 1 104 ? 12.983 25.531 6.353 1.00 88.09 104 VAL A O 1
ATOM 823 N N . GLY A 1 105 ? 13.996 27.286 5.372 1.00 88.25 105 GLY A N 1
ATOM 824 C CA . GLY A 1 105 ? 14.403 26.532 4.199 1.00 88.13 105 GLY A CA 1
ATOM 825 C C . GLY A 1 105 ? 15.743 25.848 4.382 1.00 89.22 105 GLY A C 1
ATOM 826 O O . GLY A 1 105 ? 16.182 25.075 3.527 1.00 87.57 105 GLY A O 1
ATOM 827 N N . VAL A 1 106 ? 16.391 26.136 5.508 1.00 86.86 106 VAL A N 1
ATOM 828 C CA . VAL A 1 106 ? 17.690 25.554 5.829 1.00 86.00 106 VAL A CA 1
ATOM 829 C C . VAL A 1 106 ? 17.561 24.396 6.818 1.00 82.96 106 VAL A C 1
ATOM 830 O O . VAL A 1 106 ? 18.409 24.218 7.695 1.00 79.13 106 VAL A O 1
ATOM 834 N N . GLN A 1 107 ? 16.498 23.610 6.678 1.00 82.59 107 GLN A N 1
ATOM 835 C CA . GLN A 1 107 ? 16.312 22.453 7.542 1.00 76.77 107 GLN A CA 1
ATOM 836 C C . GLN A 1 107 ? 17.428 21.432 7.344 1.00 74.01 107 GLN A C 1
ATOM 837 O O . GLN A 1 107 ? 17.708 20.990 6.230 1.00 71.76 107 GLN A O 1
ATOM 843 N N . GLU A 1 108 ? 18.074 21.080 8.446 1.00 70.80 108 GLU A N 1
ATOM 844 C CA . GLU A 1 108 ? 19.081 20.039 8.454 1.00 66.43 108 GLU A CA 1
ATOM 845 C C . GLU A 1 108 ? 18.369 18.711 8.693 1.00 62.18 108 GLU A C 1
ATOM 846 O O . GLU A 1 108 ? 17.509 18.615 9.565 1.00 62.96 108 GLU A O 1
ATOM 852 N N . SER A 1 109 ? 18.711 17.698 7.904 1.00 58.58 109 SER A N 1
ATOM 853 C CA . SER A 1 109 ? 18.084 16.382 8.016 1.00 54.30 109 SER A CA 1
ATOM 854 C C . SER A 1 109 ? 16.561 16.463 8.171 1.00 56.16 109 SER A C 1
ATOM 855 O O . SER A 1 109 ? 16.011 15.988 9.165 1.00 53.15 109 SER A O 1
ATOM 858 N N . PRO A 1 110 ? 15.875 17.055 7.181 1.00 55.51 110 PRO A N 1
ATOM 859 C CA . PRO A 1 110 ? 14.410 17.174 7.212 1.00 51.98 110 PRO A CA 1
ATOM 860 C C . PRO A 1 110 ? 13.724 15.830 7.434 1.00 52.70 110 PRO A C 1
ATOM 861 O O . PRO A 1 110 ? 12.647 15.787 8.023 1.00 54.40 110 PRO A O 1
ATOM 865 N N . LEU A 1 111 ? 14.349 14.751 6.973 1.00 50.29 111 LEU A N 1
ATOM 866 C CA . LEU A 1 111 ? 13.796 13.407 7.128 1.00 52.00 111 LEU A CA 1
ATOM 867 C C . LEU A 1 111 ? 13.644 13.032 8.593 1.00 51.23 111 LEU A C 1
ATOM 868 O O . LEU A 1 111 ? 12.540 12.779 9.062 1.00 51.78 111 LEU A O 1
ATOM 873 N N . THR A 1 112 ? 14.763 12.994 9.308 1.00 51.35 112 THR A N 1
ATOM 874 C CA . THR A 1 112 ? 14.764 12.604 10.713 1.00 53.11 112 THR A CA 1
ATOM 875 C C . THR A 1 112 ? 13.935 13.556 11.582 1.00 49.72 112 THR A C 1
ATOM 876 O O . THR A 1 112 ? 13.388 13.147 12.606 1.00 48.71 112 THR A O 1
ATOM 880 N N . GLN A 1 113 ? 13.842 14.818 11.171 1.00 45.42 113 GLN A N 1
ATOM 881 C CA . GLN A 1 113 ? 12.971 15.770 11.841 1.00 45.09 113 GLN A CA 1
ATOM 882 C C . GLN A 1 113 ? 11.517 15.343 11.734 1.00 45.80 113 GLN A C 1
ATOM 883 O O . GLN A 1 113 ? 10.829 15.194 12.740 1.00 41.38 113 GLN A O 1
ATOM 889 N N . GLU A 1 114 ? 11.056 15.140 10.506 1.00 45.74 114 GLU A N 1
ATOM 890 C CA . GLU A 1 114 ? 9.655 14.821 10.261 1.00 43.52 114 GLU A CA 1
ATOM 891 C C . GLU A 1 114 ? 9.269 13.469 10.848 1.00 43.63 114 GLU A C 1
ATOM 892 O O . GLU A 1 114 ? 8.190 13.311 11.416 1.00 40.03 114 GLU A O 1
ATOM 898 N N . ASP A 1 115 ? 10.156 12.493 10.705 1.00 43.26 115 ASP A N 1
ATOM 899 C CA . ASP A 1 115 ? 9.942 11.176 11.279 1.00 44.48 115 ASP A CA 1
ATOM 900 C C . ASP A 1 115 ? 9.816 11.270 12.801 1.00 47.35 115 ASP A C 1
ATOM 901 O O . ASP A 1 115 ? 9.003 10.566 13.416 1.00 39.97 115 ASP A O 1
ATOM 906 N N . SER A 1 116 ? 10.629 12.136 13.401 1.00 41.25 116 SER A N 1
ATOM 907 C CA . SER A 1 116 ? 10.572 12.366 14.839 1.00 43.40 116 SER A CA 1
ATOM 908 C C . SER A 1 116 ? 9.312 13.127 15.225 1.00 41.25 116 SER A C 1
ATOM 909 O O . SER A 1 116 ? 8.633 12.762 16.188 1.00 39.80 116 SER A O 1
ATOM 912 N N . LEU A 1 117 ? 9.004 14.180 14.469 1.00 37.97 117 LEU A N 1
ATOM 913 C CA . LEU A 1 117 ? 7.809 14.975 14.721 1.00 38.50 117 LEU A CA 1
ATOM 914 C C . LEU A 1 117 ? 6.553 14.110 14.692 1.00 38.82 117 LEU A C 1
ATOM 915 O O . LEU A 1 117 ? 5.664 14.274 15.521 1.00 39.37 117 LEU A O 1
ATOM 920 N N . LEU A 1 118 ? 6.488 13.185 13.742 1.00 37.82 118 LEU A N 1
ATOM 921 C CA . LEU A 1 118 ? 5.339 12.296 13.625 1.00 37.87 118 LEU A CA 1
ATOM 922 C C . LEU A 1 118 ? 5.237 11.308 14.790 1.00 34.45 118 LEU A C 1
ATOM 923 O O . LEU A 1 118 ? 4.159 11.093 15.334 1.00 31.73 118 LEU A O 1
ATOM 928 N N . ALA A 1 119 ? 6.357 10.697 15.158 1.00 35.33 119 ALA A N 1
ATOM 929 C CA . ALA A 1 119 ? 6.383 9.781 16.292 1.00 36.32 119 ALA A CA 1
ATOM 930 C C . ALA A 1 119 ? 5.924 10.484 17.577 1.00 34.70 119 ALA A C 1
ATOM 931 O O . ALA A 1 119 ? 5.211 9.909 18.388 1.00 33.82 119 ALA A O 1
ATOM 933 N N . VAL A 1 120 ? 6.330 11.735 17.747 1.00 35.45 120 VAL A N 1
ATOM 934 C CA . VAL A 1 120 ? 5.899 12.520 18.893 1.00 33.79 120 VAL A CA 1
ATOM 935 C C . VAL A 1 120 ? 4.388 12.781 18.850 1.00 33.77 120 VAL A C 1
ATOM 936 O O . VAL A 1 120 ? 3.681 12.559 19.834 1.00 30.41 120 VAL A O 1
ATOM 940 N N . ARG A 1 121 ? 3.893 13.222 17.700 1.00 34.23 121 ARG A N 1
ATOM 941 C CA . ARG A 1 121 ? 2.464 13.486 17.528 1.00 31.97 121 ARG A CA 1
ATOM 942 C C . ARG A 1 121 ? 1.609 12.240 17.761 1.00 32.12 121 ARG A C 1
ATOM 943 O O . ARG A 1 121 ? 0.564 12.306 18.414 1.00 32.73 121 ARG A O 1
ATOM 951 N N . LYS A 1 122 ? 2.052 11.100 17.244 1.00 30.37 122 LYS A N 1
ATOM 952 C CA . LYS A 1 122 ? 1.319 9.860 17.465 1.00 32.12 122 LYS A CA 1
ATOM 953 C C . LYS A 1 122 ? 1.253 9.522 18.954 1.00 28.71 122 LYS A C 1
ATOM 954 O O . LYS A 1 122 ? 0.204 9.144 19.469 1.00 28.56 122 LYS A O 1
ATOM 960 N N . TYR A 1 123 ? 2.386 9.676 19.633 1.00 30.09 123 TYR A N 1
ATOM 961 C CA . TYR A 1 123 ? 2.497 9.427 21.071 1.00 29.98 123 TYR A CA 1
ATOM 962 C C . TYR A 1 123 ? 1.465 10.222 21.868 1.00 27.56 123 TYR A C 1
ATOM 963 O O . TYR A 1 123 ? 0.720 9.654 22.672 1.00 25.79 123 TYR A O 1
ATOM 972 N N . PHE A 1 124 ? 1.417 11.532 21.636 1.00 26.38 124 PHE A N 1
ATOM 973 C CA . PHE A 1 124 ? 0.439 12.386 22.307 1.00 27.34 124 PHE A CA 1
ATOM 974 C C . PHE A 1 124 ? -0.995 12.121 21.869 1.00 28.77 124 PHE A C 1
ATOM 975 O O . PHE A 1 124 ? -1.929 12.300 22.642 1.00 26.83 124 PHE A O 1
ATOM 983 N N . HIS A 1 125 ? -1.173 11.701 20.623 1.00 30.74 125 HIS A N 1
ATOM 984 C CA . HIS A 1 125 ? -2.495 11.316 20.178 1.00 28.47 125 HIS A CA 1
ATOM 985 C C . HIS A 1 125 ? -2.974 10.103 20.979 1.00 29.22 125 HIS A C 1
ATOM 986 O O . HIS A 1 125 ? -4.134 10.036 21.380 1.00 31.84 125 HIS A O 1
ATOM 993 N N . ARG A 1 126 ? -2.079 9.150 21.218 1.00 28.41 126 ARG A N 1
ATOM 994 C CA . ARG A 1 126 ? -2.426 7.971 22.009 1.00 30.66 126 ARG A CA 1
ATOM 995 C C . ARG A 1 126 ? -2.774 8.363 23.437 1.00 24.73 126 ARG A C 1
ATOM 996 O O . ARG A 1 126 ? -3.645 7.775 24.071 1.00 23.97 126 ARG A O 1
ATOM 1004 N N . ILE A 1 127 ? -2.068 9.359 23.948 1.00 26.83 127 ILE A N 1
ATOM 1005 C CA . ILE A 1 127 ? -2.344 9.867 25.282 1.00 28.57 127 ILE A CA 1
ATOM 1006 C C . ILE A 1 127 ? -3.748 10.485 25.337 1.00 25.01 127 ILE A C 1
ATOM 1007 O O . ILE A 1 127 ? -4.509 10.237 26.266 1.00 24.43 127 ILE A O 1
ATOM 1012 N N . THR A 1 128 ? -4.096 11.293 24.345 1.00 26.53 128 THR A N 1
ATOM 1013 C CA . THR A 1 128 ? -5.378 11.986 24.398 1.00 28.58 128 THR A CA 1
ATOM 1014 C C . THR A 1 128 ? -6.536 11.008 24.181 1.00 28.35 128 THR A C 1
ATOM 1015 O O . THR A 1 128 ? -7.562 11.092 24.855 1.00 32.11 128 THR A O 1
ATOM 1019 N N . VAL A 1 129 ? -6.355 10.060 23.270 1.00 25.92 129 VAL A N 1
ATOM 1020 C CA . VAL A 1 129 ? -7.331 8.977 23.098 1.00 29.05 129 VAL A CA 1
ATOM 1021 C C . VAL A 1 129 ? -7.544 8.213 24.398 1.00 26.94 129 VAL A C 1
ATOM 1022 O O . VAL A 1 129 ? -8.674 7.953 24.799 1.00 28.93 129 VAL A O 1
ATOM 1026 N N . TYR A 1 130 ? -6.449 7.845 25.051 1.00 27.07 130 TYR A N 1
ATOM 1027 C CA . TYR A 1 130 ? -6.523 7.131 26.323 1.00 25.17 130 TYR A CA 1
ATOM 1028 C C . TYR A 1 130 ? -7.410 7.878 27.296 1.00 26.03 130 TYR A C 1
ATOM 1029 O O . TYR A 1 130 ? -8.294 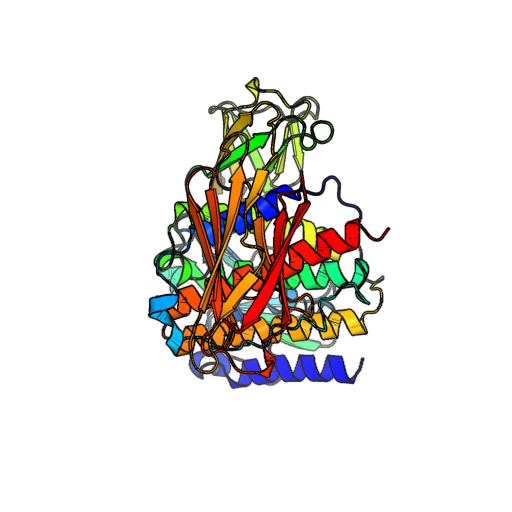7.292 27.914 1.00 22.33 130 TYR A O 1
ATOM 1038 N N . LEU A 1 131 ? -7.164 9.182 27.416 1.00 24.24 131 LEU A N 1
ATOM 1039 C CA . LEU A 1 131 ? -7.821 10.032 28.407 1.00 29.78 131 LEU A CA 1
ATOM 1040 C C . LEU A 1 131 ? -9.312 10.176 28.113 1.00 26.66 131 LEU A C 1
ATOM 1041 O O . LEU A 1 131 ? -10.149 10.242 29.027 1.00 24.43 131 LEU A O 1
ATOM 1046 N N . ARG A 1 132 ? -9.647 10.213 26.833 1.00 25.58 132 ARG A N 1
ATOM 1047 C CA . ARG A 1 132 ? -11.056 10.287 26.441 1.00 30.45 132 ARG A CA 1
ATOM 1048 C C . ARG A 1 132 ? -11.794 8.978 26.703 1.00 29.61 132 ARG A C 1
ATOM 1049 O O . ARG A 1 132 ? -12.894 8.989 27.255 1.00 27.18 132 ARG A O 1
ATOM 1057 N N . GLU A 1 133 ? -11.186 7.850 26.337 1.00 28.41 133 GLU A N 1
ATOM 1058 C CA . GLU A 1 133 ? -11.795 6.557 26.638 1.00 27.79 133 GLU A CA 1
ATOM 1059 C C . GLU A 1 133 ? -12.000 6.373 28.145 1.00 35.82 133 GLU A C 1
ATOM 1060 O O . GLU A 1 133 ? -12.926 5.681 28.570 1.00 31.49 133 GLU A O 1
ATOM 1066 N N . LYS A 1 134 ? -11.144 7.008 28.948 1.00 29.87 134 LYS A N 1
ATOM 1067 C CA . LYS A 1 134 ? -11.238 6.911 30.402 1.00 28.11 134 LYS A CA 1
ATOM 1068 C C . LYS A 1 134 ? -12.219 7.912 31.000 1.00 28.71 134 LYS A C 1
ATOM 1069 O O . LYS A 1 134 ? -12.418 7.946 32.210 1.00 29.42 134 LYS A O 1
ATOM 1075 N N . LYS A 1 135 ? -12.839 8.716 30.146 1.00 25.13 135 LYS A N 1
ATOM 1076 C CA . LYS A 1 135 ? -13.794 9.722 30.595 1.00 32.72 135 LYS A CA 1
ATOM 1077 C C . LYS A 1 135 ? -13.138 10.706 31.552 1.00 29.67 135 LYS A C 1
ATOM 1078 O O . LYS A 1 135 ? -13.800 11.234 32.455 1.00 24.60 135 LYS A O 1
ATOM 1084 N N . HIS A 1 136 ? -11.838 10.938 31.363 1.00 26.26 136 HIS A N 1
ATOM 1085 C CA . HIS A 1 136 ? -11.123 11.923 32.167 1.00 25.85 136 HIS A CA 1
ATOM 1086 C C . HIS A 1 136 ? -11.214 11.624 33.660 1.00 23.88 136 HIS A C 1
ATOM 1087 O O . HIS A 1 136 ? -11.304 12.541 34.475 1.00 25.41 136 HIS A O 1
ATOM 1094 N N . SER A 1 137 ? -11.196 10.343 34.021 1.00 23.70 137 SER A N 1
ATOM 1095 C CA . SER A 1 137 ? -11.261 9.964 35.436 1.00 21.37 137 SER A CA 1
ATOM 1096 C C . SER A 1 137 ? -10.003 10.441 36.164 1.00 19.90 137 SER A C 1
ATOM 1097 O O . SER A 1 137 ? -8.976 10.676 35.538 1.00 20.79 137 SER A O 1
ATOM 1100 N N . PRO A 1 138 ? -10.081 10.579 37.492 1.00 21.12 138 PRO A N 1
ATOM 1101 C CA . PRO A 1 138 ? -8.932 11.087 38.258 1.00 22.02 138 PRO A CA 1
ATOM 1102 C C . PRO A 1 138 ? -7.694 10.219 38.092 1.00 24.13 138 PRO A C 1
ATOM 1103 O O . PRO A 1 138 ? -6.588 10.760 38.045 1.00 19.57 138 PRO A O 1
ATOM 1107 N N . CYS A 1 139 ? -7.872 8.905 37.996 1.00 17.19 139 CYS A N 1
ATOM 1108 C CA . CYS A 1 139 ? -6.735 8.020 37.820 1.00 22.14 139 CYS A CA 1
ATOM 1109 C C . CYS A 1 139 ? -6.135 8.151 36.423 1.00 21.71 139 CYS A C 1
ATOM 1110 O O . CYS A 1 139 ? -4.927 8.070 36.252 1.00 22.01 139 CYS A O 1
ATOM 1113 N N . ALA A 1 140 ? -6.979 8.359 35.423 1.00 20.57 140 ALA A N 1
ATOM 1114 C CA . ALA A 1 140 ? -6.483 8.514 34.061 1.00 18.62 140 ALA A CA 1
ATOM 1115 C C . ALA A 1 140 ? -5.683 9.820 33.949 1.00 18.41 140 ALA A C 1
ATOM 1116 O O . ALA A 1 140 ? -4.657 9.890 33.264 1.00 19.76 140 ALA A O 1
ATOM 1118 N N . TRP A 1 141 ? -6.147 10.853 34.638 1.00 18.24 141 TRP A N 1
ATOM 1119 C CA . TRP A 1 141 ? -5.443 12.128 34.639 1.00 18.37 141 TRP A CA 1
ATOM 1120 C C . TRP A 1 141 ? -4.093 11.979 35.351 1.00 17.37 141 TRP A C 1
ATOM 1121 O O . TRP A 1 141 ? -3.104 12.595 34.951 1.00 17.86 141 TRP A O 1
ATOM 1132 N N . GLU A 1 142 ? -4.037 11.165 36.404 1.00 17.98 142 GLU A N 1
ATOM 1133 C CA . GLU A 1 142 ? -2.753 10.962 37.079 1.00 19.25 142 GLU A CA 1
ATOM 1134 C C . GLU A 1 142 ? -1.786 10.240 36.148 1.00 18.25 142 GLU A C 1
ATOM 1135 O O . GLU A 1 142 ? -0.626 10.636 36.023 1.00 19.76 142 GLU A O 1
ATOM 1141 N N . VAL A 1 143 ? -2.274 9.199 35.477 1.00 19.15 143 VAL A N 1
ATOM 1142 C CA . VAL A 1 143 ? -1.460 8.437 34.526 1.00 18.91 143 VAL A CA 1
ATOM 1143 C C . VAL A 1 143 ? -0.913 9.338 33.422 1.00 18.98 143 VAL A C 1
ATOM 1144 O O . VAL A 1 143 ? 0.251 9.206 33.003 1.00 16.45 143 VAL A O 1
ATOM 1148 N N . VAL A 1 144 ? -1.746 10.276 32.972 1.00 17.44 144 VAL A N 1
ATOM 1149 C CA . VAL A 1 144 ? -1.325 11.246 31.968 1.00 18.40 144 VAL A CA 1
ATOM 1150 C C . VAL A 1 144 ? -0.289 12.255 32.505 1.00 16.99 144 VAL A C 1
ATOM 1151 O O . VAL A 1 144 ? 0.714 12.538 31.845 1.00 19.25 144 VAL A O 1
ATOM 1155 N N . ARG A 1 145 ? -0.561 12.820 33.674 1.00 15.63 145 ARG A N 1
ATOM 1156 C CA . ARG A 1 145 ? 0.358 13.750 34.318 1.00 17.87 145 ARG A CA 1
ATOM 1157 C C . ARG A 1 145 ? 1.720 13.071 34.513 1.00 16.22 145 ARG A C 1
ATOM 1158 O O . ARG A 1 145 ? 2.754 13.650 34.208 1.00 15.67 145 ARG A O 1
ATOM 1166 N N . ALA A 1 146 ? 1.707 11.833 35.003 1.00 15.34 146 ALA A N 1
ATOM 1167 C CA . ALA A 1 146 ? 2.956 11.090 35.236 1.00 18.86 146 ALA A CA 1
ATOM 1168 C C . ALA A 1 146 ? 3.710 10.867 33.938 1.00 20.98 146 ALA A C 1
ATOM 1169 O O . ALA A 1 146 ? 4.917 11.060 33.882 1.00 18.72 146 ALA A O 1
ATOM 1171 N N . GLU A 1 147 ? 2.991 10.476 32.893 1.00 17.99 147 GLU A N 1
ATOM 1172 C CA . GLU A 1 147 ? 3.601 10.283 31.587 1.00 17.95 147 GLU A CA 1
ATOM 1173 C C . GLU A 1 147 ? 4.192 11.579 31.031 1.00 18.05 147 GLU A C 1
ATOM 1174 O O . GLU A 1 147 ? 5.310 11.589 30.509 1.00 19.24 147 GLU A O 1
ATOM 1180 N N . VAL A 1 148 ? 3.446 12.673 31.137 1.00 14.78 148 VAL A N 1
ATOM 1181 C CA . VAL A 1 148 ? 3.959 13.954 30.687 1.00 17.60 148 VAL A CA 1
ATOM 1182 C C . VAL A 1 148 ? 5.197 14.353 31.494 1.00 17.51 148 VAL A C 1
ATOM 1183 O O . VAL A 1 148 ? 6.169 14.836 30.924 1.00 19.04 148 VAL A O 1
ATOM 1187 N N . TRP A 1 149 ? 5.165 14.122 32.809 1.00 16.02 149 TRP A N 1
ATOM 1188 C CA . TRP A 1 149 ? 6.341 14.340 33.638 1.00 15.94 149 TRP A CA 1
ATOM 1189 C C . TRP A 1 149 ? 7.551 13.582 33.057 1.00 20.98 149 TRP A C 1
ATOM 1190 O O . TRP A 1 149 ? 8.666 14.118 33.002 1.00 16.20 149 TRP A O 1
ATOM 1201 N N . ARG A 1 150 ? 7.320 12.345 32.608 1.00 19.16 150 ARG A N 1
ATOM 1202 C CA . ARG A 1 150 ? 8.407 11.503 32.110 1.00 19.58 150 ARG A CA 1
ATOM 1203 C C . ARG A 1 150 ? 8.900 11.989 30.745 1.00 21.17 150 ARG A C 1
ATOM 1204 O O . ARG A 1 150 ? 10.100 11.988 30.475 1.00 19.03 150 ARG A O 1
ATOM 1212 N N . ALA A 1 151 ? 7.969 12.420 29.893 1.00 19.47 151 ALA A N 1
ATOM 1213 C CA . ALA A 1 151 ? 8.337 12.977 28.592 1.00 20.79 151 ALA A CA 1
ATOM 1214 C C . ALA A 1 151 ? 9.131 14.275 28.732 1.00 20.62 151 ALA A C 1
ATOM 1215 O O . ALA A 1 151 ? 10.120 14.465 28.027 1.00 23.92 151 ALA A O 1
ATOM 1217 N N . LEU A 1 152 ? 8.721 15.153 29.647 1.00 21.92 152 LEU A N 1
ATOM 1218 C CA . LEU A 1 152 ? 9.439 16.417 29.859 1.00 20.77 152 LEU A CA 1
ATOM 1219 C C . LEU A 1 152 ? 10.809 16.189 30.486 1.00 20.46 152 LEU A C 1
ATOM 1220 O O . LEU A 1 152 ? 11.793 16.838 30.126 1.00 24.31 152 LEU A O 1
ATOM 1225 N N . SER A 1 153 ? 10.855 15.287 31.453 1.00 21.26 153 SER A N 1
ATOM 1226 C CA . SER A 1 153 ? 12.098 14.968 32.123 1.00 25.53 153 SER A CA 1
ATOM 1227 C C . SER A 1 153 ? 13.107 14.406 31.134 1.00 24.62 153 SER A C 1
ATOM 1228 O O . SER A 1 153 ? 14.283 14.731 31.210 1.00 23.99 153 SER A O 1
ATOM 1231 N N . SER A 1 154 ? 12.644 13.599 30.186 1.00 22.38 154 SER A N 1
ATOM 1232 C CA . SER A 1 154 ? 13.544 13.049 29.168 1.00 28.05 154 SER A CA 1
ATOM 1233 C C . SER A 1 154 ? 14.056 14.149 28.249 1.00 27.02 154 SER A C 1
ATOM 1234 O O . SER A 1 154 ? 15.210 14.117 27.834 1.00 26.18 154 SER A O 1
ATOM 1237 N N . SER A 1 155 ? 13.191 15.111 27.921 1.00 24.33 155 SER A N 1
ATOM 1238 C CA . SER A 1 155 ? 13.582 16.228 27.059 1.00 27.29 155 SER A CA 1
ATOM 1239 C C . SER A 1 155 ? 14.617 17.118 27.737 1.00 29.84 155 SER A C 1
ATOM 1240 O O . SER A 1 155 ? 15.603 17.516 27.118 1.00 31.21 155 SER A O 1
ATOM 1243 N N . VAL A 1 156 ? 14.385 17.418 29.013 1.00 25.34 156 VAL A N 1
ATOM 1244 C CA . VAL A 1 156 ? 15.290 18.245 29.798 1.00 27.24 156 VAL A CA 1
ATOM 1245 C C . VAL A 1 156 ? 16.644 17.563 29.959 1.00 30.63 156 VAL A C 1
ATOM 1246 O O . VAL A 1 156 ? 17.693 18.205 29.832 1.00 29.47 156 VAL A O 1
ATOM 1250 N N . ASN A 1 157 ? 16.628 16.262 30.240 1.00 28.80 157 ASN A N 1
ATOM 1251 C CA . ASN A 1 157 ? 17.874 15.508 30.337 1.00 30.54 157 ASN A CA 1
ATOM 1252 C C . ASN A 1 157 ? 18.605 15.485 28.986 1.00 33.62 157 ASN A C 1
ATOM 1253 O O . ASN A 1 157 ? 19.829 15.583 28.934 1.00 36.91 157 ASN A O 1
ATOM 1258 N N . LEU A 1 158 ? 17.851 15.364 27.896 1.00 32.45 158 LEU A N 1
ATOM 1259 C CA . LEU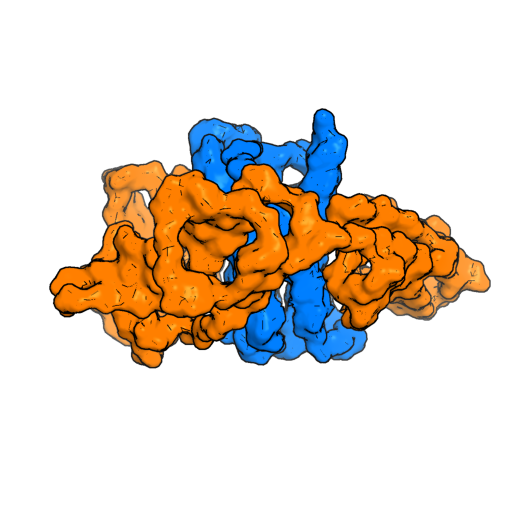 A 1 158 ? 18.436 15.405 26.554 1.00 35.10 158 LEU A CA 1
ATOM 1260 C C . LEU A 1 158 ? 19.109 16.747 26.279 1.00 36.17 158 LEU A C 1
ATOM 1261 O O . LEU A 1 158 ? 20.241 16.802 25.817 1.00 39.25 158 LEU A O 1
ATOM 1266 N N . LEU A 1 159 ? 18.398 17.832 26.560 1.00 36.48 159 LEU A N 1
ATOM 1267 C CA . LEU A 1 159 ? 18.951 19.169 26.380 1.00 39.58 159 LEU A CA 1
ATOM 1268 C C . LEU A 1 159 ? 20.202 19.374 27.226 1.00 41.38 159 LEU A C 1
ATOM 1269 O O . LEU A 1 159 ? 21.138 20.061 26.806 1.00 42.00 159 LEU A O 1
ATOM 1274 N N . ALA A 1 160 ? 20.209 18.786 28.418 1.00 35.75 160 ALA A N 1
ATOM 1275 C CA . ALA A 1 160 ? 21.342 18.908 29.322 1.00 39.37 160 ALA A CA 1
ATOM 1276 C C . ALA A 1 160 ? 22.527 18.172 28.725 1.00 47.28 160 ALA A C 1
ATOM 1277 O O . ALA A 1 160 ? 23.650 18.674 28.711 1.00 48.64 160 ALA A O 1
ATOM 1279 N N . ARG A 1 161 ? 22.250 16.972 28.231 1.00 40.68 161 ARG A N 1
ATOM 1280 C CA . ARG A 1 161 ? 23.249 16.118 27.613 1.00 47.20 161 ARG A CA 1
ATOM 1281 C C . ARG A 1 161 ? 23.862 16.782 26.381 1.00 51.39 161 ARG A C 1
ATOM 1282 O O . ARG A 1 161 ? 25.082 16.775 26.204 1.00 50.31 161 ARG A O 1
ATOM 1290 N N . LEU A 1 162 ? 23.008 17.360 25.539 1.00 46.70 162 LEU A N 1
ATOM 1291 C CA . LEU A 1 162 ? 23.457 18.021 24.317 1.00 51.02 162 LEU A CA 1
ATOM 1292 C C . LEU A 1 162 ? 24.303 19.258 24.603 1.00 54.11 162 LEU A C 1
ATOM 1293 O O . LEU A 1 162 ? 25.202 19.590 23.831 1.00 53.32 162 LEU A O 1
ATOM 1298 N N . SER A 1 163 ? 24.013 19.944 25.705 1.00 49.96 163 SER A N 1
ATOM 1299 C CA . SER A 1 163 ? 24.791 21.120 26.061 1.00 51.79 163 SER A CA 1
ATOM 1300 C C . SER A 1 163 ? 26.141 20.714 26.647 1.00 54.07 163 SER A C 1
ATOM 1301 O O . SER A 1 163 ? 27.072 21.511 26.681 1.00 56.98 163 SER A O 1
ATOM 1304 N N . LYS A 1 164 ? 26.244 19.472 27.109 1.00 52.42 164 LYS A N 1
ATOM 1305 C CA . LYS A 1 164 ? 27.517 18.952 27.599 1.00 57.14 164 LYS A CA 1
ATOM 1306 C C . LYS A 1 164 ? 28.400 18.508 26.437 1.00 60.59 164 LYS A C 1
ATOM 1307 O O . LYS A 1 164 ? 29.619 18.672 26.471 1.00 64.29 164 LYS A O 1
ATOM 1313 N N . GLU A 1 165 ? 27.776 17.934 25.416 1.00 59.15 165 GLU A N 1
ATOM 1314 C CA . GLU A 1 165 ? 28.498 17.433 24.257 1.00 56.30 165 GLU A CA 1
ATOM 1315 C C . GLU A 1 165 ? 28.740 18.564 23.282 1.00 62.54 165 GLU A C 1
ATOM 1316 O O . GLU A 1 165 ? 27.944 18.782 22.369 1.00 69.14 165 GLU A O 1
ATOM 1322 N N . GLU A 1 166 ? 29.835 19.288 23.472 1.00 62.38 166 GLU A N 1
ATOM 1323 C CA . GLU A 1 166 ? 30.142 20.420 22.606 1.00 65.57 166 GLU A CA 1
ATOM 1324 C C . GLU A 1 166 ? 31.618 20.793 22.670 1.00 63.76 166 GLU A C 1
ATOM 1325 O O . GLU A 1 166 ? 31.970 21.981 22.677 1.00 55.50 166 GLU A O 1
ATOM 1332 N N . MET B 2 1 ? 12.147 9.744 2.670 1.00 46.87 0 MET B N 1
ATOM 1333 C CA . MET B 2 1 ? 11.416 10.996 2.761 1.00 53.13 0 MET B CA 1
ATOM 1334 C C . MET B 2 1 ? 10.013 10.891 2.159 1.00 54.29 0 MET B C 1
ATOM 1335 O O . MET B 2 1 ? 9.087 11.598 2.573 1.00 48.25 0 MET B O 1
ATOM 1340 N N . ILE B 2 2 ? 9.857 10.030 1.161 1.00 51.01 1 ILE B N 1
ATOM 1341 C CA . ILE B 2 2 ? 8.539 9.834 0.573 1.00 51.05 1 ILE B CA 1
ATOM 1342 C C . ILE B 2 2 ? 7.699 8.932 1.476 1.00 48.26 1 ILE B C 1
ATOM 1343 O O . ILE B 2 2 ? 6.474 9.074 1.562 1.00 46.59 1 ILE B O 1
ATOM 1348 N N . ASP B 2 3 ? 8.365 8.010 2.159 1.00 47.91 2 ASP B N 1
ATOM 1349 C CA . ASP B 2 3 ? 7.686 7.163 3.127 1.00 51.56 2 ASP B CA 1
ATOM 1350 C C . ASP B 2 3 ? 7.141 8.013 4.261 1.00 48.46 2 ASP B C 1
ATOM 1351 O O . ASP B 2 3 ? 6.020 7.808 4.727 1.00 45.96 2 ASP B O 1
ATOM 1356 N N . ILE B 2 4 ? 7.945 8.974 4.696 1.00 44.57 3 ILE B N 1
ATOM 1357 C CA . ILE B 2 4 ? 7.567 9.814 5.817 1.00 47.34 3 ILE B CA 1
ATOM 1358 C C . ILE B 2 4 ? 6.384 10.700 5.455 1.00 44.19 3 ILE B C 1
ATOM 1359 O O . ILE B 2 4 ? 5.421 10.802 6.215 1.00 39.47 3 ILE B O 1
ATOM 1364 N N . GLU B 2 5 ? 6.452 11.336 4.290 1.00 44.41 4 GLU B N 1
ATOM 1365 C CA . GLU B 2 5 ? 5.379 12.225 3.864 1.00 45.38 4 GLU B CA 1
ATOM 1366 C C . GLU B 2 5 ? 4.079 11.449 3.682 1.00 42.91 4 GLU B C 1
ATOM 1367 O O . GLU B 2 5 ? 2.988 11.988 3.885 1.00 40.91 4 GLU B O 1
ATOM 1373 N N . ASN B 2 6 ? 4.204 10.180 3.307 1.00 40.51 5 ASN B N 1
ATOM 1374 C CA . ASN B 2 6 ? 3.042 9.310 3.160 1.00 41.01 5 ASN B CA 1
ATOM 1375 C C . ASN B 2 6 ? 2.417 8.991 4.506 1.00 42.72 5 ASN B C 1
ATOM 1376 O O . ASN B 2 6 ? 1.194 9.004 4.648 1.00 39.37 5 ASN B O 1
ATOM 1381 N N . GLU B 2 7 ? 3.269 8.691 5.486 1.00 42.66 6 GLU B N 1
ATOM 1382 C CA . GLU B 2 7 ? 2.819 8.398 6.841 1.00 41.03 6 GLU B CA 1
ATOM 1383 C C . GLU B 2 7 ? 2.113 9.608 7.440 1.00 37.51 6 GLU B C 1
ATOM 1384 O O . GLU B 2 7 ? 1.142 9.468 8.171 1.00 37.79 6 GLU B O 1
ATOM 1390 N N . ILE B 2 8 ? 2.612 10.800 7.131 1.00 38.60 7 ILE B N 1
ATOM 1391 C CA . ILE B 2 8 ? 1.996 12.029 7.608 1.00 34.99 7 ILE B CA 1
ATOM 1392 C C . ILE B 2 8 ? 0.587 12.205 7.034 1.00 41.88 7 ILE B C 1
ATOM 1393 O O . ILE B 2 8 ? -0.370 12.492 7.762 1.00 40.90 7 ILE B O 1
ATOM 1398 N N . THR B 2 9 ? 0.464 12.027 5.725 1.00 40.81 8 THR B N 1
ATOM 1399 C CA . THR B 2 9 ? -0.832 12.094 5.060 1.00 40.35 8 THR B CA 1
ATOM 1400 C C . THR B 2 9 ? -1.801 11.068 5.645 1.00 40.36 8 THR B C 1
ATOM 1401 O O . THR B 2 9 ? -2.962 11.374 5.929 1.00 39.49 8 THR B O 1
ATOM 1405 N N . GLU B 2 10 ? -1.313 9.847 5.829 1.00 38.24 9 GLU B N 1
ATOM 1406 C CA . GLU B 2 10 ? -2.116 8.783 6.410 1.00 41.24 9 GLU B CA 1
ATOM 1407 C C . GLU B 2 10 ? -2.555 9.163 7.822 1.00 43.50 9 GLU B C 1
ATOM 1408 O O . GLU B 2 10 ? -3.677 8.881 8.243 1.00 41.30 9 GLU B O 1
ATOM 1414 N N . PHE B 2 11 ? -1.659 9.801 8.561 1.00 41.58 10 PHE B N 1
ATOM 1415 C CA . PHE B 2 11 ? -1.978 10.182 9.922 1.00 40.71 10 PHE B CA 1
ATOM 1416 C C . PHE B 2 11 ? -3.189 11.110 9.970 1.00 38.82 10 PHE B C 1
ATOM 1417 O O . PHE B 2 11 ? -4.080 10.935 10.797 1.00 40.36 10 PHE B O 1
ATOM 1425 N N . PHE B 2 12 ? -3.218 12.105 9.094 1.00 34.01 11 PHE B N 1
ATOM 1426 C CA . PHE B 2 12 ? -4.323 13.056 9.097 1.00 37.66 11 PHE B CA 1
ATOM 1427 C C . PHE B 2 12 ? -5.590 12.481 8.481 1.00 38.96 11 PHE B C 1
ATOM 1428 O O . PHE B 2 12 ? -6.690 12.918 8.800 1.00 40.05 11 PHE B O 1
ATOM 1436 N N . ASN B 2 13 ? -5.431 11.499 7.600 1.00 40.60 12 ASN B N 1
ATOM 1437 C CA . ASN B 2 13 ? -6.581 10.785 7.053 1.00 43.92 12 ASN B CA 1
ATOM 1438 C C . ASN B 2 13 ? -7.279 9.940 8.117 1.00 44.34 12 ASN B C 1
ATOM 1439 O O . ASN B 2 13 ? -8.514 9.915 8.191 1.00 41.86 12 ASN B O 1
ATOM 1444 N N . LYS B 2 14 ? -6.484 9.246 8.930 1.00 40.86 13 LYS B N 1
ATOM 1445 C CA . LYS B 2 14 ? -7.013 8.487 10.054 1.00 40.96 13 LYS B CA 1
ATOM 1446 C C . LYS B 2 14 ? -7.732 9.415 11.028 1.00 44.78 13 LYS B C 1
ATOM 1447 O O . LYS B 2 14 ? -8.825 9.100 11.506 1.00 42.45 13 LYS B O 1
ATOM 1453 N N . MET B 2 15 ? -7.131 10.563 11.321 1.00 40.21 14 MET B N 1
ATOM 1454 C CA . MET B 2 15 ? -7.792 11.518 12.202 1.00 39.42 14 MET B CA 1
ATOM 1455 C C . MET B 2 15 ? -9.118 12.012 11.599 1.00 42.97 14 MET B C 1
ATOM 1456 O O . MET B 2 15 ? -10.082 12.258 12.326 1.00 41.51 14 MET B O 1
ATOM 1461 N N . ARG B 2 16 ? -9.166 12.166 10.278 1.00 40.73 15 ARG B N 1
ATOM 1462 C CA . ARG B 2 16 ? -10.410 12.570 9.633 1.00 43.74 15 ARG B CA 1
ATOM 1463 C C . ARG B 2 16 ? -11.453 11.473 9.790 1.00 43.66 15 ARG B C 1
ATOM 1464 O O . ARG B 2 16 ? -12.613 11.754 10.063 1.00 42.83 15 ARG B O 1
ATOM 1472 N N . ASP B 2 17 ? -11.020 10.226 9.618 1.00 44.69 16 ASP B N 1
ATOM 1473 C CA . ASP B 2 17 ? -11.904 9.066 9.688 1.00 41.77 16 ASP B CA 1
ATOM 1474 C C . ASP B 2 17 ? -12.420 8.786 11.096 1.00 47.39 16 ASP B C 1
ATOM 1475 O O . ASP B 2 17 ? -13.366 8.018 11.272 1.00 51.46 16 ASP B O 1
ATOM 1480 N N . THR B 2 18 ? -11.794 9.396 12.095 1.00 44.45 17 THR B N 1
ATOM 1481 C CA . THR B 2 18 ? -12.194 9.185 13.482 1.00 45.07 17 THR B CA 1
ATOM 1482 C C . THR B 2 18 ? -12.936 10.383 14.049 1.00 45.25 17 THR B C 1
ATOM 1483 O O . THR B 2 18 ? -13.233 10.428 15.243 1.00 45.90 17 THR B O 1
ATOM 1487 N N . LEU B 2 19 ? -13.212 11.365 13.200 1.00 43.86 18 LEU B N 1
ATOM 1488 C CA . LEU B 2 19 ? -14.013 12.500 13.619 1.00 44.32 18 LEU B CA 1
ATOM 1489 C C . LEU B 2 19 ? -15.434 12.023 13.878 1.00 47.75 18 LEU B C 1
ATOM 1490 O O . LEU B 2 19 ? -15.854 11.002 13.338 1.00 48.43 18 LEU B O 1
ATOM 1495 N N . PRO B 2 20 ? -16.179 12.759 14.709 1.00 45.42 19 PRO B N 1
ATOM 1496 C CA . PRO B 2 20 ? -17.613 12.484 14.822 1.00 48.38 19 PRO B CA 1
ATOM 1497 C C . PRO B 2 20 ? -18.272 12.813 13.493 1.00 47.61 19 PRO B C 1
ATOM 1498 O O . PRO B 2 20 ? -17.753 13.657 12.762 1.00 48.27 19 PRO B O 1
ATOM 1502 N N . ALA B 2 21 ? -19.385 12.158 13.178 1.00 49.05 20 ALA B N 1
ATOM 1503 C CA . ALA B 2 21 ? -20.135 12.471 11.970 1.00 47.37 20 ALA B CA 1
ATOM 1504 C C . ALA B 2 21 ? -20.563 13.935 11.971 1.00 44.64 20 ALA B C 1
ATOM 1505 O O . ALA B 2 21 ? -20.644 14.563 10.921 1.00 44.96 20 ALA B O 1
ATOM 1507 N N . LYS B 2 22 ? -20.828 14.476 13.157 1.00 45.12 21 LYS B N 1
ATOM 1508 C CA . LYS B 2 22 ? -21.242 15.872 13.290 1.00 46.25 21 LYS B CA 1
ATOM 1509 C C . LYS B 2 22 ? -20.142 16.838 12.856 1.00 44.41 21 LYS B C 1
ATOM 1510 O O . LYS B 2 22 ? -20.393 18.020 12.630 1.00 43.86 21 LYS B O 1
ATOM 1516 N N . ASP B 2 23 ? -18.918 16.338 12.754 1.00 43.52 22 ASP B N 1
ATOM 1517 C CA . ASP B 2 23 ? -17.812 17.165 12.284 1.00 41.82 22 ASP B CA 1
ATOM 1518 C C . ASP B 2 23 ? -17.471 16.891 10.822 1.00 41.83 22 ASP B C 1
ATOM 1519 O O . ASP B 2 23 ? -17.297 17.815 10.031 1.00 42.79 22 ASP B O 1
ATOM 1524 N N . SER B 2 24 ? -17.362 15.616 10.475 1.00 43.32 23 SER B N 1
ATOM 1525 C CA . SER B 2 24 ? -16.878 15.225 9.161 1.00 43.10 23 SER B CA 1
ATOM 1526 C C . SER B 2 24 ? -17.864 15.566 8.046 1.00 45.26 23 SER B C 1
ATOM 1527 O O . SER B 2 24 ? -17.476 15.682 6.883 1.00 43.66 23 SER B O 1
ATOM 1530 N N . LYS B 2 25 ? -19.132 15.742 8.404 1.00 44.71 24 LYS B N 1
ATOM 1531 C CA . LYS B 2 25 ? -20.178 16.015 7.417 1.00 47.07 24 LYS B CA 1
ATOM 1532 C C . LYS B 2 25 ? -20.010 17.387 6.775 1.00 49.15 24 LYS B C 1
ATOM 1533 O O . LYS B 2 25 ? -20.589 17.668 5.727 1.00 45.09 24 LYS B O 1
ATOM 1539 N N . TRP B 2 26 ? -19.223 18.248 7.408 1.00 44.76 25 TRP B N 1
ATOM 1540 C CA . TRP B 2 26 ? -19.048 19.597 6.892 1.00 41.12 25 TRP B CA 1
ATOM 1541 C C . TRP B 2 26 ? -17.839 19.696 5.987 1.00 41.58 25 TRP B C 1
ATOM 1542 O O . TRP B 2 26 ? -17.669 20.692 5.286 1.00 38.84 25 TRP B O 1
ATOM 1553 N N . LEU B 2 27 ? -17.012 18.654 6.000 1.00 37.75 26 LEU B N 1
ATOM 1554 C CA . LEU B 2 27 ? -15.746 18.668 5.280 1.00 39.16 26 LEU B CA 1
ATOM 1555 C C . LEU B 2 27 ? -15.920 18.488 3.777 1.00 43.20 26 LEU B C 1
ATOM 1556 O O . LEU B 2 27 ? -16.699 17.654 3.323 1.00 40.51 26 LEU B O 1
ATOM 1561 N N . ASN B 2 28 ? -15.175 19.269 3.009 1.00 39.22 27 ASN B N 1
ATOM 1562 C CA . ASN B 2 28 ? -15.140 19.095 1.570 1.00 40.95 27 ASN B CA 1
ATOM 1563 C C . ASN B 2 28 ? -14.155 17.990 1.202 1.00 44.86 27 ASN B C 1
ATOM 1564 O O . ASN B 2 28 ? -12.953 18.126 1.445 1.00 43.83 27 ASN B O 1
ATOM 1569 N N . PRO B 2 29 ? -14.664 16.887 0.623 1.00 44.86 28 PRO B N 1
ATOM 1570 C CA . PRO B 2 29 ? -13.847 15.729 0.231 1.00 41.00 28 PRO B CA 1
ATOM 1571 C C . PRO B 2 29 ? -12.746 16.061 -0.777 1.00 43.13 28 PRO B C 1
ATOM 1572 O O . PRO B 2 29 ? -11.808 15.282 -0.945 1.00 42.83 28 PRO B O 1
ATOM 1576 N N . SER B 2 30 ? -12.846 17.206 -1.434 1.00 42.30 29 SER B N 1
ATOM 1577 C CA . SER B 2 30 ? -11.769 17.633 -2.313 1.00 44.88 29 SER B CA 1
ATOM 1578 C C . SER B 2 30 ? -10.636 18.287 -1.519 1.00 45.17 29 SER B C 1
ATOM 1579 O O . SER B 2 30 ? -9.560 18.557 -2.065 1.00 40.10 29 SER B O 1
ATOM 1582 N N . CYS B 2 31 ? -10.882 18.545 -0.235 1.00 39.25 30 CYS B N 1
ATOM 1583 C CA . CYS B 2 31 ? -9.865 19.156 0.625 1.00 41.22 30 CYS B CA 1
ATOM 1584 C C . CYS B 2 31 ? -9.165 18.138 1.515 1.00 40.03 30 CYS B C 1
ATOM 1585 O O . CYS B 2 31 ? -9.754 17.136 1.917 1.00 38.86 30 CYS B O 1
ATOM 1588 N N . MET B 2 32 ? -7.896 18.400 1.813 1.00 39.78 31 MET B N 1
ATOM 1589 C CA . MET B 2 32 ? -7.181 17.617 2.806 1.00 37.39 31 MET B CA 1
ATOM 1590 C C . MET B 2 32 ? -7.707 18.020 4.183 1.00 38.31 31 MET B C 1
ATOM 1591 O O . MET B 2 32 ? -8.134 19.157 4.376 1.00 32.15 31 MET B O 1
ATOM 1596 N N . PHE B 2 33 ? -7.713 17.088 5.129 1.00 36.94 32 PHE B N 1
ATOM 1597 C CA . PHE B 2 33 ? -8.074 17.429 6.494 1.00 35.37 32 PHE B CA 1
ATOM 1598 C C . PHE B 2 33 ? -6.815 17.801 7.265 1.00 36.71 32 PHE B C 1
ATOM 1599 O O . PHE B 2 33 ? -5.813 17.095 7.204 1.00 40.00 32 PHE B O 1
ATOM 1607 N N . GLY B 2 34 ? -6.859 18.925 7.969 1.00 36.07 33 GLY B N 1
ATOM 1608 C CA . GLY B 2 34 ? -5.668 19.460 8.601 1.00 36.51 33 GLY B CA 1
ATOM 1609 C C . GLY B 2 34 ? -5.740 19.550 10.113 1.00 36.36 33 GLY B C 1
ATOM 1610 O O . GLY B 2 34 ? -4.933 20.244 10.735 1.00 36.20 33 GLY B O 1
ATOM 1611 N N . GLY B 2 35 ? -6.710 18.860 10.705 1.00 34.22 34 GLY B N 1
ATOM 1612 C CA . GLY B 2 35 ? -6.772 18.741 12.148 1.00 31.03 34 GLY B CA 1
ATOM 1613 C C . GLY B 2 35 ? -7.829 19.588 12.824 1.00 36.61 34 GLY B C 1
ATOM 1614 O O . GLY B 2 35 ? -8.489 20.413 12.184 1.00 34.08 34 GLY B O 1
ATOM 1615 N N . THR B 2 36 ? -7.980 19.368 14.130 1.00 34.36 35 THR B N 1
ATOM 1616 C CA . THR B 2 36 ? -8.885 20.141 14.971 1.00 32.51 35 THR B CA 1
ATOM 1617 C C . THR B 2 36 ? -8.128 20.799 16.128 1.00 37.24 35 THR B C 1
ATOM 1618 O O . THR B 2 36 ? -7.008 20.396 16.463 1.00 37.79 35 THR B O 1
ATOM 1622 N N . MET B 2 37 ? -8.730 21.823 16.724 1.00 35.66 36 MET B N 1
ATOM 1623 C CA . MET B 2 37 ? -8.115 22.521 17.852 1.00 37.57 36 MET B CA 1
ATOM 1624 C C . MET B 2 37 ? -9.202 23.113 18.741 1.00 35.95 36 MET B C 1
ATOM 1625 O O . MET B 2 37 ? -10.242 23.548 18.246 1.00 34.52 36 MET B O 1
ATOM 1630 N N . ASN B 2 38 ? -8.977 23.087 20.051 1.00 32.30 37 ASN B N 1
ATOM 1631 C CA . ASN B 2 38 ? -9.914 23.671 21.005 1.00 32.72 37 ASN B CA 1
ATOM 1632 C C . ASN B 2 38 ? -9.164 24.698 21.847 1.00 34.09 37 ASN B C 1
ATOM 1633 O O . ASN B 2 38 ? -8.386 24.348 22.738 1.00 35.54 37 ASN B O 1
ATOM 1638 N N . ASP B 2 39 ? -9.394 25.966 21.550 1.00 26.97 38 ASP B N 1
ATOM 1639 C CA . ASP B 2 39 ? -8.576 27.047 22.095 1.00 30.92 38 ASP B CA 1
ATOM 1640 C C . ASP B 2 39 ? -9.175 27.678 23.336 1.00 29.32 38 ASP B C 1
ATOM 1641 O O . ASP B 2 39 ? -10.390 27.694 23.504 1.00 29.03 38 ASP B O 1
ATOM 1646 N N . MET B 2 40 ? -8.315 28.205 24.198 1.00 25.56 39 MET B N 1
ATOM 1647 C CA . MET B 2 40 ? -8.765 28.882 25.406 1.00 29.28 39 MET B CA 1
ATOM 1648 C C . MET B 2 40 ? -9.389 30.233 25.077 1.00 27.72 39 MET B C 1
ATOM 1649 O O . MET B 2 40 ? -9.044 30.873 24.084 1.00 27.82 39 MET B O 1
ATOM 1654 N N . ALA B 2 41 ? -10.303 30.665 25.930 1.00 25.87 40 ALA B N 1
ATOM 1655 C CA . ALA B 2 41 ? -10.972 31.930 25.726 1.00 30.09 40 ALA B CA 1
ATOM 1656 C C . ALA B 2 41 ? -11.425 32.439 27.078 1.00 29.91 40 ALA B C 1
ATOM 1657 O O . ALA B 2 41 ? -11.644 31.651 27.990 1.00 33.16 40 ALA B O 1
ATOM 1659 N N . ALA B 2 42 ? -11.563 33.754 27.214 1.00 31.35 41 ALA B N 1
ATOM 1660 C CA . ALA B 2 42 ? -12.093 34.324 28.447 1.00 30.76 41 ALA B CA 1
ATOM 1661 C C . ALA B 2 42 ? -13.314 35.188 28.156 1.00 31.99 41 ALA B C 1
ATOM 1662 O O . ALA B 2 42 ? -13.326 35.931 27.179 1.00 32.71 41 ALA B O 1
ATOM 1664 N N . LEU B 2 43 ? -14.330 35.095 29.014 1.00 32.90 42 LEU B N 1
ATOM 1665 C CA . LEU B 2 43 ? -15.536 35.912 28.889 1.00 33.26 42 LEU B CA 1
ATOM 1666 C C . LEU B 2 43 ? -15.186 37.384 29.060 1.00 33.00 42 LEU B C 1
ATOM 1667 O O . LEU B 2 43 ? -14.518 37.748 30.016 1.00 34.48 42 LEU B O 1
ATOM 1672 N N . GLY B 2 44 ? -15.641 38.230 28.142 1.00 34.56 43 GLY B N 1
ATOM 1673 C CA . GLY B 2 44 ? -15.425 39.661 28.272 1.00 33.93 43 GLY B CA 1
ATOM 1674 C C . GLY B 2 44 ? -14.069 40.091 27.751 1.00 32.63 43 GLY B C 1
ATOM 1675 O O . GLY B 2 44 ? -13.665 41.235 27.926 1.00 35.11 43 GLY B O 1
ATOM 1676 N N . GLU B 2 45 ? -13.358 39.161 27.123 1.00 30.03 44 GLU B N 1
ATOM 1677 C CA . GLU B 2 45 ? -12.074 39.458 26.497 1.00 31.66 44 GLU B CA 1
ATOM 1678 C C . GLU B 2 45 ? -12.134 39.098 25.018 1.00 30.62 44 GLU B C 1
ATOM 1679 O O . GLU B 2 45 ? -12.935 38.260 24.608 1.00 29.00 44 GLU B O 1
ATOM 1685 N N . PRO B 2 46 ? -11.294 39.736 24.203 1.00 27.85 45 PRO B N 1
ATOM 1686 C CA . PRO B 2 46 ? -11.240 39.304 22.804 1.00 28.54 45 PRO B CA 1
ATOM 1687 C C . PRO B 2 46 ? -10.650 37.903 22.664 1.00 31.53 45 PRO B C 1
ATOM 1688 O O . PRO B 2 46 ? -9.926 37.438 23.552 1.00 30.18 45 PRO B O 1
ATOM 1692 N N . PHE B 2 47 ? -10.977 37.242 21.555 1.00 29.91 46 PHE B N 1
ATOM 1693 C CA . PHE B 2 47 ? -10.474 35.915 21.240 1.00 30.33 46 PHE B CA 1
ATOM 1694 C C . PHE B 2 47 ? -10.050 35.879 19.776 1.00 31.55 46 PHE B C 1
ATOM 1695 O O . PHE B 2 47 ? -10.686 36.509 18.925 1.00 32.09 46 PHE B O 1
ATOM 1703 N N . SER B 2 48 ? -8.971 35.160 19.481 1.00 26.51 47 SER B N 1
ATOM 1704 C CA . SER B 2 48 ? -8.606 34.889 18.095 1.00 29.84 47 SER B CA 1
ATOM 1705 C C . SER B 2 48 ? -8.053 33.471 17.947 1.00 32.35 47 SER B C 1
ATOM 1706 O O . SER B 2 48 ? -7.568 32.882 18.913 1.00 30.41 47 SER B O 1
ATOM 1709 N N . ALA B 2 49 ? -8.145 32.918 16.741 1.00 28.74 48 ALA B N 1
ATOM 1710 C CA . ALA B 2 49 ? -7.640 31.577 16.475 1.00 34.23 48 ALA B CA 1
ATOM 1711 C C . ALA B 2 49 ? -7.126 31.450 15.050 1.00 33.31 48 ALA B C 1
ATOM 1712 O O . ALA B 2 49 ? -7.686 32.021 14.123 1.00 33.68 48 ALA B O 1
ATOM 1714 N N . LYS B 2 50 ? -6.049 30.701 14.888 1.00 32.86 49 LYS B N 1
ATOM 1715 C CA . LYS B 2 50 ? -5.525 30.392 13.569 1.00 35.86 49 LYS B CA 1
ATOM 1716 C C . LYS B 2 50 ? -6.197 29.125 13.060 1.00 32.73 49 LYS B C 1
ATOM 1717 O O . LYS B 2 50 ? -6.699 28.320 13.840 1.00 30.78 49 LYS B O 1
ATOM 1723 N N . CYS B 2 51 ? -6.196 28.946 11.748 1.00 32.49 50 CYS B N 1
ATOM 1724 C CA . CYS B 2 51 ? -6.598 27.682 11.152 1.00 35.14 50 CYS B CA 1
ATOM 1725 C C . CYS B 2 51 ? -5.506 26.621 11.394 1.00 35.94 50 CYS B C 1
ATOM 1726 O O . CYS B 2 51 ? -4.357 26.798 10.981 1.00 31.71 50 CYS B O 1
ATOM 1729 N N . PRO B 2 52 ? -5.868 25.512 12.056 1.00 31.30 51 PRO B N 1
ATOM 1730 C CA . PRO B 2 52 ? -4.925 24.467 12.494 1.00 32.73 51 PRO B CA 1
ATOM 1731 C C . PRO B 2 52 ? -3.856 24.013 11.482 1.00 35.82 51 PRO B C 1
ATOM 1732 O O . PRO B 2 52 ? -2.683 23.947 11.853 1.00 39.62 51 PRO B O 1
ATOM 1736 N N . PRO B 2 53 ? -4.238 23.697 10.231 1.00 34.92 52 PRO B N 1
ATOM 1737 C CA . PRO B 2 53 ? -3.184 23.240 9.313 1.00 36.60 52 PRO B CA 1
ATOM 1738 C C . PRO B 2 53 ? -2.062 24.268 9.126 1.00 37.50 52 PRO B C 1
ATOM 1739 O O . PRO B 2 53 ? -0.902 23.882 8.985 1.00 37.58 52 PRO B O 1
ATOM 1743 N N . ILE B 2 54 ? -2.399 25.553 9.128 1.00 30.78 53 ILE B N 1
ATOM 1744 C CA . ILE B 2 54 ? -1.383 26.587 9.002 1.00 38.19 53 ILE B CA 1
ATOM 1745 C C . ILE B 2 54 ? -0.392 26.514 10.166 1.00 44.40 53 ILE B C 1
ATOM 1746 O O . ILE B 2 54 ? 0.816 26.651 9.972 1.00 52.18 53 ILE B O 1
ATOM 1751 N N . GLU B 2 55 ? -0.912 26.286 11.371 1.00 43.93 54 GLU B N 1
ATOM 1752 C CA . GLU B 2 55 ? -0.087 26.249 12.575 1.00 47.82 54 GLU B CA 1
ATOM 1753 C C . GLU B 2 55 ? 0.558 24.878 12.828 1.00 47.90 54 GLU B C 1
ATOM 1754 O O . GLU B 2 55 ? 1.479 24.762 13.631 1.00 48.69 54 GLU B O 1
ATOM 1760 N N . ASP B 2 56 ? 0.094 23.844 12.129 1.00 45.52 55 ASP B N 1
ATOM 1761 C CA . ASP B 2 56 ? 0.557 22.478 12.399 1.00 41.87 55 ASP B CA 1
ATOM 1762 C C . ASP B 2 56 ? 1.996 22.214 11.943 1.00 43.10 55 ASP B C 1
ATOM 1763 O O . ASP B 2 56 ? 2.359 22.508 10.805 1.00 43.76 55 ASP B O 1
ATOM 1768 N N . SER B 2 57 ? 2.804 21.637 12.827 1.00 37.19 56 SER B N 1
ATOM 1769 C CA . SER B 2 57 ? 4.228 21.447 12.553 1.00 43.38 56 SER B CA 1
ATOM 1770 C C . SER B 2 57 ? 4.484 20.373 11.497 1.00 44.91 56 SER B C 1
ATOM 1771 O O . SER B 2 57 ? 5.565 20.304 10.917 1.00 45.89 56 SER B O 1
ATOM 1774 N N . LEU B 2 58 ? 3.491 19.527 11.258 1.00 42.00 57 LEU B N 1
ATOM 1775 C CA . LEU B 2 58 ? 3.622 18.464 10.276 1.00 38.95 57 LEU B CA 1
ATOM 1776 C C . LEU B 2 58 ? 3.208 18.926 8.876 1.00 40.30 57 LEU B C 1
ATOM 1777 O O . LEU B 2 58 ? 3.646 18.355 7.883 1.00 41.87 57 LEU B O 1
ATOM 1782 N N . LEU B 2 59 ? 2.368 19.954 8.807 1.00 41.89 58 LEU B N 1
ATOM 1783 C CA . LEU B 2 59 ? 1.737 20.358 7.551 1.00 44.29 58 LEU B CA 1
ATOM 1784 C C . LEU B 2 59 ? 2.092 21.777 7.127 1.00 49.94 58 LEU B C 1
ATOM 1785 O O . LEU B 2 59 ? 1.758 22.195 6.020 1.00 48.66 58 LEU B O 1
ATOM 1790 N N . SER B 2 60 ? 2.745 22.524 8.013 1.00 51.60 59 SER B N 1
ATOM 1791 C CA . SER B 2 60 ? 3.079 23.917 7.731 1.00 56.41 59 SER B CA 1
ATOM 1792 C C . SER B 2 60 ? 3.815 24.056 6.402 1.00 58.10 59 SER B C 1
ATOM 1793 O O . SER B 2 60 ? 3.477 24.920 5.587 1.00 62.28 59 SER B O 1
ATOM 1796 N N . HIS B 2 61 ? 4.814 23.202 6.183 1.00 56.32 60 HIS B N 1
ATOM 1797 C CA . HIS B 2 61 ? 5.627 23.277 4.969 1.00 57.03 60 HIS B CA 1
ATOM 1798 C C . HIS B 2 61 ? 4.846 22.906 3.707 1.00 58.85 60 HIS B C 1
ATOM 1799 O O . HIS B 2 61 ? 5.343 23.066 2.595 1.00 56.13 60 HIS B O 1
ATOM 1806 N N . ARG B 2 62 ? 3.620 22.421 3.883 1.00 55.95 61 ARG B N 1
ATOM 1807 C CA . ARG B 2 62 ? 2.773 22.068 2.748 1.00 51.98 61 ARG B CA 1
ATOM 1808 C C . ARG B 2 62 ? 1.900 23.235 2.308 1.00 51.99 61 ARG B C 1
ATOM 1809 O O . ARG B 2 62 ? 1.600 23.380 1.127 1.00 55.87 61 ARG B O 1
ATOM 1817 N N . TYR B 2 63 ? 1.479 24.064 3.255 1.00 50.51 62 TYR B N 1
ATOM 1818 C CA . TYR B 2 63 ? 0.594 25.170 2.922 1.00 54.07 62 TYR B CA 1
ATOM 1819 C C . TYR B 2 63 ? 1.240 26.503 3.305 1.00 61.15 62 TYR B C 1
ATOM 1820 O O . TYR B 2 63 ? 0.623 27.376 3.921 1.00 59.19 62 TYR B O 1
ATOM 1829 N N . ASN B 2 64 ? 2.502 26.639 2.909 1.00 65.55 63 ASN B N 1
ATOM 1830 C CA . ASN B 2 64 ? 3.295 27.825 3.191 1.00 66.80 63 ASN B CA 1
ATOM 1831 C C . ASN B 2 64 ? 3.489 28.688 1.947 1.00 70.52 63 ASN B C 1
ATOM 1832 O O . ASN B 2 64 ? 4.585 28.755 1.384 1.00 70.55 63 ASN B O 1
ATOM 1837 N N . ASP B 2 65 ? 2.418 29.340 1.509 1.00 68.61 64 ASP B N 1
ATOM 1838 C CA . ASP B 2 65 ? 2.525 30.305 0.426 1.00 67.83 64 ASP B CA 1
ATOM 1839 C C . ASP B 2 65 ? 1.848 31.615 0.801 1.00 67.95 64 ASP B C 1
ATOM 1840 O O . ASP B 2 65 ? 0.794 31.625 1.439 1.00 66.38 64 ASP B O 1
ATOM 1845 N N . LYS B 2 66 ? 2.468 32.718 0.400 1.00 69.69 65 LYS B N 1
ATOM 1846 C CA . LYS B 2 66 ? 1.993 34.045 0.768 1.00 70.22 65 LYS B CA 1
ATOM 1847 C C . LYS B 2 66 ? 0.640 34.351 0.130 1.00 68.70 65 LYS B C 1
ATOM 1848 O O . LYS B 2 66 ? -0.076 35.250 0.573 1.00 67.58 65 LYS B O 1
ATOM 1854 N N . ASP B 2 67 ? 0.294 33.590 -0.904 1.00 66.13 66 ASP B N 1
ATOM 1855 C CA . ASP B 2 67 ? -0.904 33.864 -1.689 1.00 66.93 66 ASP B CA 1
ATOM 1856 C C . ASP B 2 67 ? -2.072 32.936 -1.350 1.00 63.75 66 ASP B C 1
ATOM 1857 O O . ASP B 2 67 ? -2.877 32.606 -2.218 1.00 63.84 66 ASP B O 1
ATOM 1862 N N . ASN B 2 68 ? -2.169 32.519 -0.093 1.00 60.36 67 ASN B N 1
ATOM 1863 C CA . ASN B 2 68 ? -3.265 31.659 0.329 1.00 53.08 67 ASN B CA 1
ATOM 1864 C C . ASN B 2 68 ? -4.455 32.455 0.835 1.00 52.16 67 ASN B C 1
ATOM 1865 O O . ASN B 2 68 ? -4.301 33.492 1.481 1.00 51.47 67 ASN B O 1
ATOM 1870 N N . VAL B 2 69 ? -5.646 31.959 0.524 1.00 50.04 68 VAL B N 1
ATOM 1871 C CA . VAL B 2 69 ? -6.886 32.526 1.032 1.00 48.31 68 VAL B CA 1
ATOM 1872 C C . VAL B 2 69 ? -7.406 31.621 2.144 1.00 46.57 68 VAL B C 1
ATOM 1873 O O . VAL B 2 69 ? -7.366 30.395 2.027 1.00 45.53 68 VAL B O 1
ATOM 1877 N N . VAL B 2 70 ? -7.882 32.227 3.225 1.00 42.72 69 VAL B N 1
ATOM 1878 C CA . VAL B 2 70 ? -8.435 31.478 4.341 1.00 42.55 69 VAL B CA 1
ATOM 1879 C C . VAL B 2 70 ? -9.864 31.924 4.591 1.00 44.93 69 VAL B C 1
ATOM 1880 O O . VAL B 2 70 ? -10.107 33.098 4.860 1.00 46.92 69 VAL B O 1
ATOM 1884 N N . ASN B 2 71 ? -10.808 30.992 4.483 1.00 41.27 70 ASN B N 1
ATOM 1885 C CA . ASN B 2 71 ? -12.211 31.278 4.759 1.00 41.86 70 ASN B CA 1
ATOM 1886 C C . ASN B 2 71 ? -12.603 30.691 6.091 1.00 40.68 70 ASN B C 1
ATOM 1887 O O . ASN B 2 71 ? -12.174 29.587 6.432 1.00 37.78 70 ASN B O 1
ATOM 1892 N N . TRP B 2 72 ? -13.442 31.414 6.826 1.00 37.48 71 TRP B N 1
ATOM 1893 C CA . TRP B 2 72 ? -13.974 30.922 8.089 1.00 41.01 71 TRP B CA 1
ATOM 1894 C C . TRP B 2 72 ? -15.490 30.757 8.004 1.00 41.25 71 TRP B C 1
ATOM 1895 O O . TRP B 2 72 ? -16.196 31.664 7.564 1.00 43.69 71 TRP B O 1
ATOM 1906 N N . GLU B 2 73 ? -15.988 29.597 8.418 1.00 38.43 72 GLU B N 1
ATOM 1907 C CA . GLU B 2 73 ? -17.432 29.375 8.475 1.00 44.64 72 GLU B CA 1
ATOM 1908 C C . GLU B 2 73 ? -17.873 28.852 9.830 1.00 42.14 72 GLU B C 1
ATOM 1909 O O . GLU B 2 73 ? -17.240 27.962 10.386 1.00 41.70 72 GLU B O 1
ATOM 1915 N N . LYS B 2 74 ? -18.971 29.389 10.351 1.00 43.90 73 LYS B N 1
ATOM 1916 C CA . LYS B 2 74 ? -19.614 28.785 11.505 1.00 44.14 73 LYS B CA 1
ATOM 1917 C C . LYS B 2 74 ? -20.372 27.544 11.053 1.00 50.74 73 LYS B C 1
ATOM 1918 O O . LYS B 2 74 ? -21.073 27.570 10.042 1.00 54.02 73 LYS B O 1
ATOM 1924 N N . ILE B 2 75 ? -20.223 26.452 11.793 1.00 45.72 74 ILE B N 1
ATOM 1925 C CA . ILE B 2 75 ? -20.978 25.244 11.503 1.00 49.08 74 ILE B CA 1
ATOM 1926 C C . ILE B 2 75 ? -21.824 24.867 12.712 1.00 57.91 74 ILE B C 1
ATOM 1927 O O . ILE B 2 75 ? -22.212 25.733 13.489 1.00 62.72 74 ILE B O 1
ATOM 1932 N N . GLY B 2 76 ? -22.111 23.579 12.871 1.00 62.64 75 GLY B N 1
ATOM 1933 C CA . GLY B 2 76 ? -22.893 23.112 14.003 1.00 63.63 75 GLY B CA 1
ATOM 1934 C C . GLY B 2 76 ? -24.372 22.993 13.681 1.00 72.22 75 GLY B C 1
ATOM 1935 O O . GLY B 2 76 ? -24.830 21.947 13.212 1.00 71.72 75 GLY B O 1
ATOM 1936 N N . LYS B 2 77 ? -25.120 24.065 13.937 1.00 73.80 76 LYS B N 1
ATOM 1937 C CA . LYS B 2 77 ? -26.555 24.096 13.651 1.00 73.29 76 LYS B CA 1
ATOM 1938 C C . LYS B 2 77 ? -26.799 24.368 12.166 1.00 73.83 76 LYS B C 1
ATOM 1939 O O . LYS B 2 77 ? -27.196 23.474 11.415 1.00 69.87 76 LYS B O 1
ATOM 1945 N N . THR B 2 78 ? -26.563 25.609 11.751 1.00 75.11 77 THR B N 1
ATOM 1946 C CA . THR B 2 78 ? -26.570 25.954 10.336 1.00 74.88 77 THR B CA 1
ATOM 1947 C C . THR B 2 78 ? -25.127 26.036 9.852 1.00 72.91 77 THR B C 1
ATOM 1948 O O . THR B 2 78 ? -24.196 25.738 10.604 1.00 69.72 77 THR B O 1
ATOM 1952 N N . ARG B 2 79 ? -24.950 26.431 8.594 1.00 72.50 78 ARG B N 1
ATOM 1953 C CA . ARG B 2 79 ? -23.629 26.748 8.062 1.00 71.25 78 ARG B CA 1
ATOM 1954 C C . ARG B 2 79 ? -23.645 28.198 7.572 1.00 74.40 78 ARG B C 1
ATOM 1955 O O . ARG B 2 79 ? -24.317 28.524 6.585 1.00 73.54 78 ARG B O 1
ATOM 1963 N N . ARG B 2 80 ? -22.920 29.063 8.281 1.00 67.83 79 ARG B N 1
ATOM 1964 C CA . ARG B 2 80 ? -22.922 30.501 8.009 1.00 69.38 79 ARG B CA 1
ATOM 1965 C C . ARG B 2 80 ? -21.512 31.035 7.750 1.00 68.43 79 ARG B C 1
ATOM 1966 O O . ARG B 2 80 ? -20.558 30.632 8.416 1.00 60.39 79 ARG B O 1
ATOM 1974 N N . PRO B 2 81 ? -21.379 31.963 6.788 1.00 74.55 80 PRO B N 1
ATOM 1975 C CA . PRO B 2 81 ? -20.085 32.598 6.507 1.00 68.66 80 PRO B CA 1
ATOM 1976 C C . PRO B 2 81 ? -19.712 33.601 7.599 1.00 67.59 80 PRO B C 1
ATOM 1977 O O . PRO B 2 81 ? -20.592 34.039 8.345 1.00 70.09 80 PRO B O 1
ATOM 1981 N N . LEU B 2 82 ? -18.432 33.953 7.693 1.00 66.08 81 LEU B N 1
ATOM 1982 C CA . LEU B 2 82 ? -17.983 34.951 8.663 1.00 63.83 81 LEU B CA 1
ATOM 1983 C C . LEU B 2 82 ? -17.338 36.164 7.992 1.00 71.80 81 LEU B C 1
ATOM 1984 O O . LEU B 2 82 ? -16.394 36.030 7.202 1.00 68.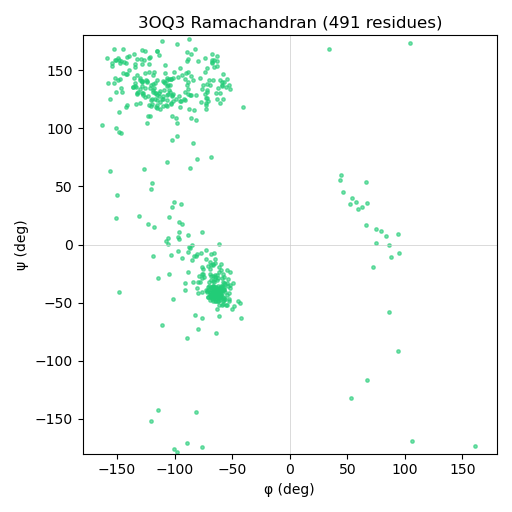36 81 LEU B O 1
ATOM 1989 N N . ASN B 2 83 ? -17.854 37.348 8.313 1.00 73.12 82 ASN B N 1
ATOM 1990 C CA . ASN B 2 83 ? -17.282 38.593 7.814 1.00 75.44 82 ASN B CA 1
ATOM 1991 C C . ASN B 2 83 ? -16.628 39.406 8.926 1.00 76.55 82 ASN B C 1
ATOM 1992 O O . ASN B 2 83 ? -15.401 39.545 8.966 1.00 75.47 82 ASN B O 1
ATOM 1997 N N . ARG B 2 84 ? -17.452 39.942 9.825 1.00 74.53 83 ARG B N 1
ATOM 1998 C CA . ARG B 2 84 ? -16.959 40.746 10.941 1.00 74.96 83 ARG B CA 1
ATOM 1999 C C . ARG B 2 84 ? -15.968 39.972 11.810 1.00 69.62 83 ARG B C 1
ATOM 2000 O O . ARG B 2 84 ? -15.119 40.565 12.478 1.00 66.66 83 ARG B O 1
ATOM 2008 N N . ARG B 2 85 ? -16.085 38.646 11.788 1.00 63.33 84 ARG B N 1
ATOM 2009 C CA . ARG B 2 85 ? -15.324 37.788 12.686 1.00 54.66 84 ARG B CA 1
ATOM 2010 C C . ARG B 2 85 ? -14.018 37.269 12.088 1.00 51.60 84 ARG B C 1
ATOM 2011 O O . ARG B 2 85 ? -13.612 36.144 12.362 1.00 49.76 84 ARG B O 1
ATOM 2019 N N . VAL B 2 86 ? -13.363 38.089 11.278 1.00 50.21 85 VAL B N 1
ATOM 2020 C CA . VAL B 2 86 ? -12.060 37.733 10.738 1.00 48.85 85 VAL B CA 1
ATOM 2021 C C . VAL B 2 86 ? -11.106 38.907 10.861 1.00 51.15 85 VAL B C 1
ATOM 2022 O O . VAL B 2 86 ? -11.481 40.056 10.634 1.00 58.53 85 VAL B O 1
ATOM 2026 N N . LYS B 2 87 ? -9.868 38.612 11.228 1.00 52.50 86 LYS B N 1
ATOM 2027 C CA . LYS B 2 87 ? -8.844 39.637 11.340 1.00 51.01 86 LYS B CA 1
ATOM 2028 C C . LYS B 2 87 ? -7.500 39.030 10.994 1.00 52.55 86 LYS B C 1
ATOM 2029 O O . LYS B 2 87 ? -7.006 38.152 11.703 1.00 51.55 86 LYS B O 1
ATOM 2035 N N . ASN B 2 88 ? -6.926 39.490 9.887 1.00 51.79 87 ASN B N 1
ATOM 2036 C CA . ASN B 2 88 ? -5.608 39.052 9.460 1.00 50.72 87 ASN B CA 1
ATOM 2037 C C . ASN B 2 88 ? -5.573 37.557 9.145 1.00 51.11 87 ASN B C 1
ATOM 2038 O O . ASN B 2 88 ? -4.551 36.885 9.330 1.00 52.05 87 ASN B O 1
ATOM 2043 N N . GLY B 2 89 ? -6.701 37.048 8.660 1.00 49.34 88 GLY B N 1
ATOM 2044 C CA . GLY B 2 89 ? -6.809 35.657 8.263 1.00 48.35 88 GLY B CA 1
ATOM 2045 C C . GLY B 2 89 ? -7.162 34.746 9.419 1.00 47.09 88 GLY B C 1
ATOM 2046 O O . GLY B 2 89 ? -7.305 33.534 9.244 1.00 44.80 88 GLY B O 1
ATOM 2047 N N . ASP B 2 90 ? -7.304 35.333 10.605 1.00 45.14 89 ASP B N 1
ATOM 2048 C CA . ASP B 2 90 ? -7.628 34.568 11.806 1.00 39.24 89 ASP B CA 1
ATOM 2049 C C . ASP B 2 90 ? -9.054 34.838 12.249 1.00 40.12 89 ASP B C 1
ATOM 2050 O O . ASP B 2 90 ? -9.565 35.948 12.090 1.00 37.31 89 ASP B O 1
ATOM 2055 N N . LEU B 2 91 ? -9.688 33.824 12.824 1.00 32.83 90 LEU B N 1
ATOM 2056 C CA . LEU B 2 91 ? -10.975 34.019 13.469 1.00 37.83 90 LEU B CA 1
ATOM 2057 C C . LEU B 2 91 ? -10.804 35.094 14.532 1.00 38.53 90 LEU B C 1
ATOM 2058 O O . LEU B 2 91 ? -9.792 35.122 15.234 1.00 35.85 90 LEU B O 1
ATOM 2063 N N . TRP B 2 92 ? -11.791 35.975 14.646 1.00 39.82 91 TRP B N 1
ATOM 2064 C CA . TRP B 2 92 ? -11.716 37.107 15.561 1.00 36.47 91 TRP B CA 1
ATOM 2065 C C . TRP B 2 92 ? -13.051 37.380 16.240 1.00 39.39 91 TRP B C 1
ATOM 2066 O O . TRP B 2 92 ? -14.054 37.641 15.577 1.00 43.86 91 TRP B O 1
ATOM 2077 N N . ILE B 2 93 ? -13.056 37.312 17.565 1.00 34.98 92 ILE B N 1
ATOM 2078 C CA . ILE B 2 93 ? -14.224 37.658 18.360 1.00 37.10 92 ILE B CA 1
ATOM 2079 C C . ILE B 2 93 ? -13.840 38.749 19.349 1.00 40.27 92 ILE B C 1
ATOM 2080 O O . ILE B 2 93 ? -13.076 38.505 20.286 1.00 34.23 92 ILE B O 1
ATOM 2085 N N . ALA B 2 94 ? -14.359 39.955 19.131 1.00 35.20 93 ALA B N 1
ATOM 2086 C CA . ALA B 2 94 ? -13.949 41.116 19.915 1.00 37.42 93 ALA B CA 1
ATOM 2087 C C . ALA B 2 94 ? -14.333 41.016 21.386 1.00 37.51 93 ALA B C 1
ATOM 2088 O O . ALA B 2 94 ? -13.648 41.580 22.244 1.00 36.90 93 ALA B O 1
ATOM 2090 N N . ASN B 2 95 ? -15.428 40.314 21.675 1.00 33.87 94 ASN B N 1
ATOM 2091 C CA . ASN B 2 95 ? -15.915 40.180 23.045 1.00 35.29 94 ASN B CA 1
ATOM 2092 C C . ASN B 2 95 ? -16.558 38.827 23.273 1.00 37.09 94 ASN B C 1
ATOM 2093 O O . ASN B 2 95 ? -17.733 38.634 22.982 1.00 41.99 94 ASN B O 1
ATOM 2098 N N . TYR B 2 96 ? -15.779 37.895 23.812 1.00 34.98 95 TYR B N 1
ATOM 2099 C CA . TYR B 2 96 ? -16.189 36.504 23.920 1.00 37.05 95 TYR B CA 1
ATOM 2100 C C . TYR B 2 96 ? -17.302 36.346 24.939 1.00 37.93 95 TYR B C 1
ATOM 2101 O O . TYR B 2 96 ? -17.262 36.941 26.014 1.00 36.87 95 TYR B O 1
ATOM 2110 N N . THR B 2 97 ? -18.295 35.534 24.596 1.00 39.01 96 THR B N 1
ATOM 2111 C CA . THR B 2 97 ? -19.457 35.343 25.454 1.00 40.58 96 THR B CA 1
ATOM 2112 C C . THR B 2 97 ? -19.721 33.866 25.700 1.00 40.65 96 THR B C 1
ATOM 2113 O O . THR B 2 97 ? -19.161 33.002 25.029 1.00 41.75 96 THR B O 1
ATOM 2117 N N . SER B 2 98 ? -20.587 33.580 26.659 1.00 41.30 97 SER B N 1
ATOM 2118 C CA . SER B 2 98 ? -20.944 32.204 26.960 1.00 42.79 97 SER B CA 1
ATOM 2119 C C . SER B 2 98 ? -21.423 31.485 25.706 1.00 45.63 97 SER B C 1
ATOM 2120 O O . SER B 2 98 ? -21.161 30.291 25.521 1.00 46.76 97 SER B O 1
ATOM 2123 N N . ASN B 2 99 ? -22.124 32.212 24.843 1.00 43.30 98 ASN B N 1
ATOM 2124 C CA . ASN B 2 99 ? -22.654 31.623 23.616 1.00 50.33 98 ASN B CA 1
ATOM 2125 C C . ASN B 2 99 ? -21.566 31.166 22.655 1.00 47.45 98 ASN B C 1
ATOM 2126 O O . ASN B 2 99 ? -21.771 30.246 21.868 1.00 46.15 98 ASN B O 1
ATOM 2131 N N . ASP B 2 100 ? -20.412 31.817 22.719 1.00 44.19 99 ASP B N 1
ATOM 2132 C CA . ASP B 2 100 ? -19.321 31.484 21.823 1.00 42.70 99 ASP B CA 1
ATOM 2133 C C . ASP B 2 100 ? -18.726 30.122 22.166 1.00 41.18 99 ASP B C 1
ATOM 2134 O O . ASP B 2 100 ? -18.276 29.397 21.284 1.00 40.01 99 ASP B O 1
ATOM 2139 N N . SER B 2 101 ? -18.742 29.767 23.445 1.00 38.24 100 SER B N 1
ATOM 2140 C CA . SER B 2 101 ? -18.153 28.508 23.881 1.00 41.92 100 SER B CA 1
ATOM 2141 C C . SER B 2 101 ? -18.892 27.298 23.318 1.00 46.37 100 SER B C 1
ATOM 2142 O O . SER B 2 101 ? -18.401 26.166 23.407 1.00 45.61 100 SER B O 1
ATOM 2145 N N . HIS B 2 102 ? -20.073 27.532 22.745 1.00 45.89 101 HIS B N 1
ATOM 2146 C CA . HIS B 2 102 ? -20.855 26.443 22.160 1.00 47.58 101 HIS B CA 1
ATOM 2147 C C . HIS B 2 102 ? -20.756 26.451 20.639 1.00 45.02 101 HIS B C 1
ATOM 2148 O O . HIS B 2 102 ? -21.218 25.530 19.970 1.00 45.87 101 HIS B O 1
ATOM 2155 N N . ARG B 2 103 ? -20.159 27.505 20.098 1.00 37.17 102 ARG B N 1
ATOM 2156 C CA . ARG B 2 103 ? -20.010 27.645 18.657 1.00 38.80 102 ARG B CA 1
ATOM 2157 C C . ARG B 2 103 ? -18.702 27.015 18.192 1.00 43.06 102 ARG B C 1
ATOM 2158 O O . ARG B 2 103 ? -17.712 27.010 18.927 1.00 39.64 102 ARG B O 1
ATOM 2166 N N . ARG B 2 104 ? -18.695 26.469 16.980 1.00 37.78 103 ARG B N 1
ATOM 2167 C CA . ARG B 2 104 ? -17.447 25.995 16.398 1.00 35.49 103 ARG B CA 1
ATOM 2168 C C . ARG B 2 104 ? -17.362 26.334 14.919 1.00 37.00 103 ARG B C 1
ATOM 2169 O O . ARG B 2 104 ? -18.373 26.624 14.282 1.00 37.06 103 ARG B O 1
ATOM 2177 N N . TYR B 2 105 ? -16.146 26.291 14.386 1.00 34.66 104 TYR B N 1
ATOM 2178 C CA . TYR B 2 105 ? -15.852 26.885 13.090 1.00 37.84 104 TYR B CA 1
ATOM 2179 C C . TYR B 2 105 ? -15.071 25.970 12.162 1.00 36.33 104 TYR B C 1
ATOM 2180 O O . TYR B 2 105 ? -14.240 25.173 12.592 1.00 35.06 104 TYR B O 1
ATOM 2189 N N . LEU B 2 106 ? -15.366 26.092 10.877 1.00 34.05 105 LEU B N 1
ATOM 2190 C CA . LEU B 2 106 ? -14.645 25.388 9.835 1.00 34.18 105 LEU B CA 1
ATOM 2191 C C . LEU B 2 106 ? -13.803 26.431 9.114 1.00 35.50 105 LEU B C 1
ATOM 2192 O O . LEU B 2 106 ? -14.331 27.413 8.594 1.00 36.09 105 LEU B O 1
ATOM 2197 N N . CYS B 2 107 ? -12.491 26.253 9.117 1.00 33.99 106 CYS B N 1
ATOM 2198 C CA . CYS B 2 107 ? -11.641 27.144 8.350 1.00 34.50 106 CYS B CA 1
ATOM 2199 C C . CYS B 2 107 ? -11.153 26.394 7.132 1.00 33.49 106 CYS B C 1
ATOM 2200 O O . CYS B 2 107 ? -10.892 25.191 7.195 1.00 33.48 106 CYS B O 1
ATOM 2203 N N . THR B 2 108 ? -11.051 27.100 6.013 1.00 33.38 107 THR B N 1
ATOM 2204 C CA . THR B 2 108 ? -10.613 26.471 4.781 1.00 33.99 107 THR B CA 1
ATOM 2205 C C . THR B 2 108 ? -9.469 27.262 4.177 1.00 37.69 107 THR B C 1
ATOM 2206 O O . THR B 2 108 ? -9.536 28.486 4.045 1.00 35.76 107 THR B O 1
ATOM 2210 N N . VAL B 2 109 ? -8.401 26.552 3.839 1.00 35.09 108 VAL B N 1
ATOM 2211 C CA . VAL B 2 109 ? -7.246 27.177 3.225 1.00 37.27 108 VAL B CA 1
ATOM 2212 C C . VAL B 2 109 ? -7.197 26.812 1.745 1.00 39.64 108 VAL B C 1
ATOM 2213 O O . VAL B 2 109 ? -7.115 25.632 1.387 1.00 39.12 108 VAL B O 1
ATOM 2217 N N . THR B 2 110 ? -7.266 27.830 0.891 1.00 39.52 109 THR B N 1
ATOM 2218 C CA . THR B 2 110 ? -7.191 27.642 -0.555 1.00 42.16 109 THR B CA 1
ATOM 2219 C C . THR B 2 110 ? -5.878 28.193 -1.097 1.00 43.81 109 THR B C 1
ATOM 2220 O O . THR B 2 110 ? -5.609 29.384 -0.966 1.00 43.20 109 THR B O 1
ATOM 2224 N N . THR B 2 111 ? -5.070 27.331 -1.706 1.00 40.24 110 THR B N 1
ATOM 2225 C CA . THR B 2 111 ? -3.800 27.759 -2.290 1.00 47.70 110 THR B CA 1
ATOM 2226 C C . THR B 2 111 ? -3.982 28.222 -3.733 1.00 52.88 110 THR B C 1
ATOM 2227 O O . THR B 2 111 ? -4.954 27.856 -4.395 1.00 47.24 110 THR B O 1
ATOM 2231 N N . LYS B 2 112 ? -3.032 29.010 -4.228 1.00 56.85 111 LYS B N 1
ATOM 2232 C CA . LYS B 2 112 ? -3.074 29.442 -5.621 1.00 58.42 111 LYS B CA 1
ATOM 2233 C C . LYS B 2 112 ? -3.111 28.247 -6.585 1.00 59.65 111 LYS B C 1
ATOM 2234 O O . LYS B 2 112 ? -3.796 28.292 -7.607 1.00 61.02 111 LYS B O 1
ATOM 2240 N N . ASN B 2 113 ? -2.397 27.174 -6.254 1.00 55.02 112 ASN B N 1
ATOM 2241 C CA . ASN B 2 113 ? -2.480 25.949 -7.047 1.00 54.87 112 ASN B CA 1
ATOM 2242 C C . ASN B 2 113 ? -3.876 25.338 -7.066 1.00 54.07 112 ASN B C 1
ATOM 2243 O O . ASN B 2 113 ? -4.087 24.293 -7.671 1.00 55.20 112 ASN B O 1
ATOM 2248 N N . GLY B 2 114 ? -4.821 25.978 -6.388 1.00 52.13 113 GLY B N 1
ATOM 2249 C CA . GLY B 2 114 ? -6.186 25.490 -6.349 1.00 50.22 113 GLY B CA 1
ATOM 2250 C C . GLY B 2 114 ? -6.415 24.283 -5.460 1.00 48.86 113 GLY B C 1
ATOM 2251 O O . GLY B 2 114 ? -7.460 23.640 -5.548 1.00 45.74 113 GLY B O 1
ATOM 2252 N N . ASP B 2 115 ? -5.446 23.961 -4.607 1.00 49.21 114 ASP B N 1
ATOM 2253 C CA . ASP B 2 115 ? -5.648 22.908 -3.611 1.00 48.75 114 ASP B CA 1
ATOM 2254 C C . ASP B 2 115 ? -6.224 23.497 -2.327 1.00 44.03 114 ASP B C 1
ATOM 2255 O O . ASP B 2 115 ? -6.210 24.718 -2.130 1.00 41.16 114 ASP B O 1
ATOM 2260 N N . CYS B 2 116 ? -6.731 22.633 -1.454 1.00 42.44 115 CYS B N 1
ATOM 2261 C CA . CYS B 2 116 ? -7.287 23.105 -0.187 1.00 42.22 115 CYS B CA 1
ATOM 2262 C C . CYS B 2 116 ? -7.094 22.148 0.998 1.00 40.81 115 CYS B C 1
ATOM 2263 O O . CYS B 2 116 ? -6.880 20.940 0.835 1.00 35.11 115 CYS B O 1
ATOM 2266 N N . VAL B 2 117 ? -7.159 22.722 2.195 1.00 39.07 116 VAL B N 1
ATOM 2267 C CA . VAL B 2 117 ? -7.048 21.955 3.430 1.00 38.94 116 VAL B CA 1
ATOM 2268 C C . VAL B 2 117 ? -7.957 22.604 4.465 1.00 34.56 116 VAL B C 1
ATOM 2269 O O . VAL B 2 117 ? -8.156 23.811 4.453 1.00 34.22 116 VAL B O 1
ATOM 2273 N N . GLN B 2 118 ? -8.527 21.804 5.354 1.00 33.86 117 GLN B N 1
ATOM 2274 C CA . GLN B 2 118 ? -9.502 22.335 6.288 1.00 31.53 117 GLN B CA 1
ATOM 2275 C C . GLN B 2 118 ? -9.157 21.969 7.722 1.00 33.84 117 GLN B C 1
ATOM 2276 O O . GLN B 2 118 ? -8.472 20.977 7.979 1.00 32.74 117 GLN B O 1
ATOM 2282 N N . GLY B 2 119 ? -9.641 22.780 8.655 1.00 33.23 118 GLY B N 1
ATOM 2283 C CA . GLY B 2 119 ? -9.508 22.471 10.064 1.00 32.63 118 GLY B CA 1
ATOM 2284 C C . GLY B 2 119 ? -10.766 22.861 10.805 1.00 30.62 118 GLY B C 1
ATOM 2285 O O . GLY B 2 119 ? -11.569 23.646 10.308 1.00 33.74 118 GLY B O 1
ATOM 2286 N N . ILE B 2 120 ? -10.945 22.307 11.994 1.00 31.86 119 ILE B N 1
ATOM 2287 C CA . ILE B 2 120 ? -12.064 22.695 12.835 1.00 33.25 119 ILE B CA 1
ATOM 2288 C C . ILE B 2 120 ? -11.542 23.302 14.124 1.00 34.20 119 ILE B C 1
ATOM 2289 O O . ILE B 2 120 ? -10.605 22.779 14.740 1.00 33.85 119 ILE B O 1
ATOM 2294 N N . VAL B 2 121 ? -12.148 24.416 14.513 1.00 26.73 120 VAL B N 1
ATOM 2295 C CA . VAL B 2 121 ? -11.751 25.138 15.705 1.00 29.89 120 VAL B CA 1
ATOM 2296 C C . VAL B 2 121 ? -12.903 25.239 16.694 1.00 31.20 120 VAL B C 1
ATOM 2297 O O . VAL B 2 121 ? -13.996 25.693 16.352 1.00 30.88 120 VAL B O 1
ATOM 2301 N N . ARG B 2 122 ? -12.656 24.779 17.913 1.00 29.41 121 ARG B N 1
ATOM 2302 C CA . ARG B 2 122 ? -13.563 24.996 19.025 1.00 31.37 121 ARG B CA 1
ATOM 2303 C C . ARG B 2 122 ? -12.892 25.948 19.998 1.00 32.63 121 ARG B C 1
ATOM 2304 O O . ARG B 2 122 ? -11.733 26.328 19.822 1.00 30.31 121 ARG B O 1
ATOM 2312 N N . SER B 2 123 ? -13.625 26.333 21.031 1.00 29.91 122 SER B N 1
ATOM 2313 C CA . SER B 2 123 ? -13.046 27.105 22.108 1.00 32.36 122 SER B CA 1
ATOM 2314 C C . SER B 2 123 ? -13.747 26.740 23.403 1.00 34.52 122 SER B C 1
ATOM 2315 O O . SER B 2 123 ? -14.882 26.259 23.400 1.00 35.51 122 SER B O 1
ATOM 2318 N N . HIS B 2 124 ? -13.060 26.962 24.513 1.00 31.68 123 HIS B N 1
ATOM 2319 C CA . HIS B 2 124 ? -13.614 26.658 25.819 1.00 32.75 123 HIS B CA 1
ATOM 2320 C C . HIS B 2 124 ? -13.219 27.775 26.755 1.00 33.53 123 HIS B C 1
ATOM 2321 O O . HIS B 2 124 ? -12.183 28.426 26.573 1.00 31.94 123 HIS B O 1
ATOM 2328 N N . ILE B 2 125 ? -14.065 28.014 27.744 1.00 33.18 124 ILE B N 1
ATOM 2329 C CA . ILE B 2 125 ? -13.845 29.106 28.667 1.00 36.28 124 ILE B CA 1
ATOM 2330 C C . ILE B 2 125 ? -12.784 28.710 29.673 1.00 37.11 124 ILE B C 1
ATOM 2331 O O . ILE B 2 125 ? -12.694 27.550 30.093 1.00 35.13 124 ILE B O 1
ATOM 2336 N N . ARG B 2 126 ? -11.965 29.681 30.043 1.00 38.84 125 ARG B N 1
ATOM 2337 C CA . ARG B 2 126 ? -10.910 29.452 31.008 1.00 37.79 125 ARG B CA 1
ATOM 2338 C C . ARG B 2 126 ? -10.642 30.741 31.739 1.00 36.71 125 ARG B C 1
ATOM 2339 O O . ARG B 2 126 ? -9.956 31.609 31.202 1.00 45.24 125 ARG B O 1
ATOM 2347 N N . LYS B 2 127 ? -11.173 30.872 32.951 1.00 38.19 126 LYS B N 1
ATOM 2348 C CA . LYS B 2 127 ? -10.867 32.030 33.792 1.00 44.13 126 LYS B CA 1
ATOM 2349 C C . LYS B 2 127 ? -9.382 32.388 33.675 1.00 38.29 126 LYS B C 1
ATOM 2350 O O . LYS B 2 127 ? -8.516 31.570 33.980 1.00 42.09 126 LYS B O 1
ATOM 2356 N N . PRO B 2 128 ? -9.080 33.602 33.195 1.00 39.42 127 PRO B N 1
ATOM 2357 C CA . PRO B 2 128 ? -7.679 34.039 33.171 1.00 41.49 127 PRO B CA 1
ATOM 2358 C C . PRO B 2 128 ? -7.204 34.290 34.594 1.00 42.57 127 PRO B C 1
ATOM 2359 O O . PRO B 2 128 ? -7.975 34.808 35.413 1.00 40.45 127 PRO B O 1
ATOM 2363 N N . PRO B 2 129 ? -5.948 33.932 34.894 1.00 38.45 128 PRO B N 1
ATOM 2364 C CA . PRO B 2 129 ? -5.538 34.049 36.292 1.00 33.63 128 PRO B CA 1
ATOM 2365 C C . PRO B 2 129 ? -5.499 35.513 36.668 1.00 31.51 128 PRO B C 1
ATOM 2366 O O . PRO B 2 129 ? -5.520 36.378 35.801 1.00 35.17 128 PRO B O 1
ATOM 2370 N N . SER B 2 130 ? -5.472 35.796 37.954 1.00 32.39 129 SER B N 1
ATOM 2371 C CA . SER B 2 130 ? -5.079 37.120 38.380 1.00 38.11 129 SER B CA 1
ATOM 2372 C C . SER B 2 130 ? -3.557 37.097 38.352 1.00 31.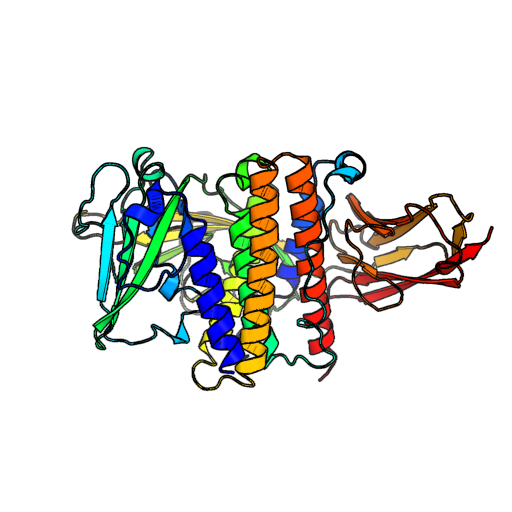88 129 SER B C 1
ATOM 2373 O O . SER B 2 130 ? -2.945 36.455 37.493 1.00 33.38 129 SER B O 1
ATOM 2376 N N . CYS B 2 131 ? -2.941 37.776 39.296 1.00 28.72 130 CYS B N 1
ATOM 2377 C CA . CYS B 2 131 ? -1.501 37.875 39.312 1.00 25.03 130 CYS B CA 1
ATOM 2378 C C . CYS B 2 131 ? -0.846 36.497 39.402 1.00 26.61 130 CYS B C 1
ATOM 2379 O O . CYS B 2 131 ? -1.286 35.637 40.162 1.00 28.72 130 CYS B O 1
ATOM 2382 N N . ILE B 2 132 ? 0.190 36.287 38.604 1.00 21.89 131 ILE B N 1
ATOM 2383 C CA . ILE B 2 132 ? 1.023 35.098 38.748 1.00 26.71 131 ILE B CA 1
ATOM 2384 C C . ILE B 2 132 ? 2.351 35.507 39.387 1.00 22.31 131 ILE B C 1
ATOM 2385 O O . ILE B 2 132 ? 2.983 36.452 38.931 1.00 18.51 131 ILE B O 1
ATOM 2390 N N . PRO B 2 133 ? 2.761 34.806 40.457 1.00 24.70 132 PRO B N 1
ATOM 2391 C CA . PRO B 2 133 ? 4.041 35.106 41.107 1.00 24.96 132 PRO B CA 1
ATOM 2392 C C . PRO B 2 133 ? 5.215 34.655 40.240 1.00 24.74 132 PRO B C 1
ATOM 2393 O O . PRO B 2 133 ? 5.167 33.592 39.625 1.00 26.43 132 PRO B O 1
ATOM 2397 N N . GLU B 2 134 ? 6.246 35.485 40.175 1.00 22.91 133 GLU B N 1
ATOM 2398 C CA . GLU B 2 134 ? 7.491 35.126 39.516 1.00 24.84 133 GLU B CA 1
ATOM 2399 C C . GLU B 2 134 ? 8.687 35.516 40.372 1.00 25.69 133 GLU B C 1
ATOM 2400 O O . GLU B 2 134 ? 8.732 36.598 40.962 1.00 24.10 133 GLU B O 1
ATOM 2406 N N . THR B 2 135 ? 9.651 34.615 40.458 1.00 26.23 134 THR B N 1
ATOM 2407 C CA . THR B 2 135 ? 10.841 34.865 41.246 1.00 25.83 134 THR B CA 1
ATOM 2408 C C . THR B 2 135 ? 12.048 34.919 40.337 1.00 29.20 134 THR B C 1
ATOM 2409 O O . THR B 2 135 ? 12.278 33.981 39.585 1.00 26.02 134 THR B O 1
ATOM 2413 N N . TYR B 2 136 ? 12.795 36.023 40.387 1.00 19.07 135 TYR B N 1
ATOM 2414 C CA . TYR B 2 136 ? 14.092 36.085 39.718 1.00 21.77 135 TYR B CA 1
ATOM 2415 C C . TYR B 2 136 ? 15.214 36.129 40.752 1.00 22.18 135 TYR B C 1
ATOM 2416 O O . TYR B 2 136 ? 15.212 36.981 41.641 1.00 18.33 135 TYR B O 1
ATOM 2425 N N . GLU B 2 137 ? 16.154 35.198 40.628 1.00 15.88 136 GLU B N 1
ATOM 2426 C CA . GLU B 2 137 ? 17.290 35.117 41.522 1.00 15.02 136 GLU B CA 1
ATOM 2427 C C . GLU B 2 137 ? 18.425 35.873 40.883 1.00 16.45 136 GLU B C 1
ATOM 2428 O O . GLU B 2 137 ? 18.813 35.604 39.741 1.00 17.86 136 GLU B O 1
ATOM 2434 N N . LEU B 2 138 ? 18.946 36.848 41.611 1.00 17.49 137 LEU B N 1
ATOM 2435 C CA . LEU B 2 138 ? 20.034 37.653 41.082 1.00 17.33 137 LEU B CA 1
ATOM 2436 C C . LEU B 2 138 ? 21.170 36.702 40.763 1.00 19.06 137 LEU B C 1
ATOM 2437 O O . LEU B 2 138 ? 21.400 35.763 41.498 1.00 16.55 137 LEU B O 1
ATOM 2442 N N . GLY B 2 139 ? 21.848 36.935 39.649 1.00 21.19 138 GLY B N 1
ATOM 2443 C CA . GLY B 2 139 ? 22.942 36.084 39.238 1.00 21.43 138 GLY B CA 1
ATOM 2444 C C . GLY B 2 139 ? 22.514 34.986 38.279 1.00 25.77 138 GLY B C 1
ATOM 2445 O O . GLY B 2 139 ? 23.307 34.093 37.989 1.00 23.21 138 GLY B O 1
ATOM 2446 N N . THR B 2 140 ? 21.273 35.050 37.792 1.00 19.72 139 THR B N 1
ATOM 2447 C CA . THR B 2 140 ? 20.755 34.061 36.851 1.00 21.60 139 THR B CA 1
ATOM 2448 C C . THR B 2 140 ? 21.211 34.414 35.436 1.00 27.59 139 THR B C 1
ATOM 2449 O O . THR B 2 140 ? 21.909 33.631 34.771 1.00 19.43 139 THR B O 1
ATOM 2453 N N . HIS B 2 141 ? 20.806 35.597 34.985 1.00 18.79 140 HIS B N 1
ATOM 2454 C CA . HIS B 2 141 ? 21.318 36.179 33.747 1.00 22.61 140 HIS B CA 1
ATOM 2455 C C . HIS B 2 141 ? 21.159 37.694 33.811 1.00 22.43 140 HIS B C 1
ATOM 2456 O O . HIS B 2 141 ? 20.433 38.297 33.022 1.00 23.37 140 HIS B O 1
ATOM 2463 N N . ASP B 2 142 ? 21.862 38.288 34.768 1.00 22.86 141 ASP B N 1
ATOM 2464 C CA . ASP B 2 142 ? 21.735 39.701 35.078 1.00 27.51 141 ASP B CA 1
ATOM 2465 C C . ASP B 2 142 ? 22.079 40.628 33.918 1.00 29.25 141 ASP B C 1
ATOM 2466 O O . ASP B 2 142 ? 21.449 41.679 33.756 1.00 25.37 141 ASP B O 1
ATOM 2471 N N . LYS B 2 143 ? 23.083 40.266 33.122 1.00 25.38 142 LYS B N 1
ATOM 2472 C CA . LYS B 2 143 ? 23.485 41.134 32.006 1.00 30.07 142 LYS B CA 1
ATOM 2473 C C . LYS B 2 143 ? 22.405 41.221 30.931 1.00 29.96 142 LYS B C 1
ATOM 2474 O O . LYS B 2 143 ? 22.263 42.236 30.259 1.00 29.45 142 LYS B O 1
ATOM 2480 N N . TYR B 2 144 ? 21.643 40.150 30.762 1.00 27.42 143 TYR B N 1
ATOM 2481 C CA . TYR B 2 144 ? 20.499 40.200 29.866 1.00 28.84 143 TYR B CA 1
ATOM 2482 C C . TYR B 2 144 ? 19.350 40.944 30.525 1.00 30.07 143 TYR B C 1
ATOM 2483 O O . TYR B 2 144 ? 18.662 41.740 29.880 1.00 28.39 143 TYR B O 1
ATOM 2492 N N . GLY B 2 145 ? 19.156 40.683 31.816 1.00 24.84 144 GLY B N 1
ATOM 2493 C CA . GLY B 2 145 ? 18.066 41.278 32.565 1.00 23.84 144 GLY B CA 1
ATOM 2494 C C . GLY B 2 145 ? 16.937 40.310 32.882 1.00 25.14 144 GLY B C 1
ATOM 2495 O O . GLY B 2 145 ? 17.065 39.089 32.698 1.00 20.44 144 GLY B O 1
ATOM 2496 N N . ILE B 2 146 ? 15.827 40.856 33.368 1.00 22.04 145 ILE B N 1
ATOM 2497 C CA . ILE B 2 146 ? 14.671 40.040 33.737 1.00 21.86 145 ILE B CA 1
ATOM 2498 C C . ILE B 2 146 ? 13.619 40.129 32.658 1.00 24.61 145 ILE B C 1
ATOM 2499 O O . ILE B 2 146 ? 13.231 41.226 32.261 1.00 21.89 145 ILE B O 1
ATOM 2504 N N . ASP B 2 147 ? 13.165 38.975 32.182 1.00 22.70 146 ASP B N 1
ATOM 2505 C CA . ASP B 2 147 ? 12.119 38.934 31.172 1.00 24.35 146 ASP B CA 1
ATOM 2506 C C . ASP B 2 147 ? 10.774 38.677 31.826 1.00 27.29 146 ASP B C 1
ATOM 2507 O O . ASP B 2 147 ? 10.523 37.572 32.310 1.00 25.64 146 ASP B O 1
ATOM 2512 N N . LEU B 2 148 ? 9.917 39.697 31.857 1.00 23.72 147 LEU B N 1
ATOM 2513 C CA . LEU B 2 148 ? 8.547 39.517 32.322 1.00 23.21 147 LEU B CA 1
ATOM 2514 C C . LEU B 2 148 ? 7.623 39.365 31.128 1.00 26.38 147 LEU B C 1
ATOM 2515 O O . LEU B 2 148 ? 7.585 40.223 30.251 1.00 28.80 147 LEU B O 1
ATOM 2520 N N . TYR B 2 149 ? 6.870 38.275 31.114 1.00 24.67 148 TYR B N 1
ATOM 2521 C CA . TYR B 2 149 ? 5.955 37.960 30.028 1.00 27.10 148 TYR B CA 1
ATOM 2522 C C . TYR B 2 149 ? 4.550 38.524 30.292 1.00 27.42 148 TYR B C 1
ATOM 2523 O O . TYR B 2 149 ? 3.943 38.231 31.318 1.00 26.08 148 TYR B O 1
ATOM 2532 N N . CYS B 2 150 ? 4.030 39.326 29.370 1.00 26.65 149 CYS B N 1
ATOM 2533 C CA . CYS B 2 150 ? 2.640 39.787 29.486 1.00 29.10 149 CYS B CA 1
ATOM 2534 C C . CYS B 2 150 ? 1.712 38.602 29.280 1.00 40.39 149 CYS B C 1
ATOM 2535 O O . CYS B 2 150 ? 1.159 38.458 28.187 1.00 36.31 149 CYS B O 1
ATOM 2538 N N . GLY B 2 151 ? 1.631 37.746 30.312 1.00 39.42 150 GLY B N 1
ATOM 2539 C CA . GLY B 2 151 ? 0.615 36.704 30.517 1.00 35.24 150 GLY B CA 1
ATOM 2540 C C . GLY B 2 151 ? 0.067 36.003 29.300 1.00 34.48 150 GLY B C 1
ATOM 2541 O O . GLY B 2 151 ? 0.283 36.449 28.186 1.00 31.70 150 GLY B O 1
ATOM 2542 N N . ILE B 2 152 ? -0.661 34.904 29.490 1.00 24.41 151 ILE B N 1
ATOM 2543 C CA . ILE B 2 152 ? -1.215 34.238 28.321 1.00 24.41 151 ILE B CA 1
ATOM 2544 C C . ILE B 2 152 ? -2.376 35.042 27.720 1.00 25.42 151 ILE B C 1
ATOM 2545 O O . ILE B 2 152 ? -3.370 35.308 28.380 1.00 25.15 151 ILE B O 1
ATOM 2550 N N . LEU B 2 153 ? -2.224 35.442 26.464 1.00 21.41 152 LEU B N 1
ATOM 2551 C CA . LEU B 2 153 ? -3.277 36.171 25.769 1.00 27.67 152 LEU B CA 1
ATOM 2552 C C . LEU B 2 153 ? -4.096 35.203 24.929 1.00 27.64 152 LEU B C 1
ATOM 2553 O O . LEU B 2 153 ? -3.552 34.247 24.384 1.00 29.19 152 LEU B O 1
ATOM 2558 N N . TYR B 2 154 ? -5.400 35.442 24.830 1.00 25.12 153 TYR B N 1
ATOM 2559 C CA . TYR B 2 154 ? -6.260 34.567 24.038 1.00 26.82 153 TYR B CA 1
ATOM 2560 C C . TYR B 2 154 ? -6.490 35.124 22.648 1.00 29.05 153 TYR B C 1
ATOM 2561 O O . TYR B 2 154 ? -7.093 34.470 21.806 1.00 31.76 153 TYR B O 1
ATOM 2570 N N . ALA B 2 155 ? -6.002 36.332 22.405 1.00 28.92 154 ALA B N 1
ATOM 2571 C CA . ALA B 2 155 ? -6.147 36.930 21.087 1.00 32.23 154 ALA B CA 1
ATOM 2572 C C . ALA B 2 155 ? -4.854 37.592 20.652 1.00 27.17 154 ALA B C 1
ATOM 2573 O O . ALA B 2 155 ? -4.204 38.272 21.438 1.00 29.07 154 ALA B O 1
ATOM 2575 N N . LYS B 2 156 ? -4.479 37.364 19.399 1.00 28.08 155 LYS B N 1
ATOM 2576 C CA . LYS B 2 156 ? -3.361 38.056 18.779 1.00 31.38 155 LYS B CA 1
ATOM 2577 C C . LYS B 2 156 ? -3.841 39.350 18.111 1.00 32.68 155 LYS B C 1
ATOM 2578 O O . LYS B 2 156 ? -4.966 39.774 18.334 1.00 30.30 155 LYS B O 1
ATOM 2584 N N . HIS B 2 157 ? -2.967 39.991 17.336 1.00 34.96 156 HIS B N 1
ATOM 2585 C CA . HIS B 2 157 ? -3.326 41.187 16.571 1.00 35.95 156 HIS B CA 1
ATOM 2586 C C . HIS B 2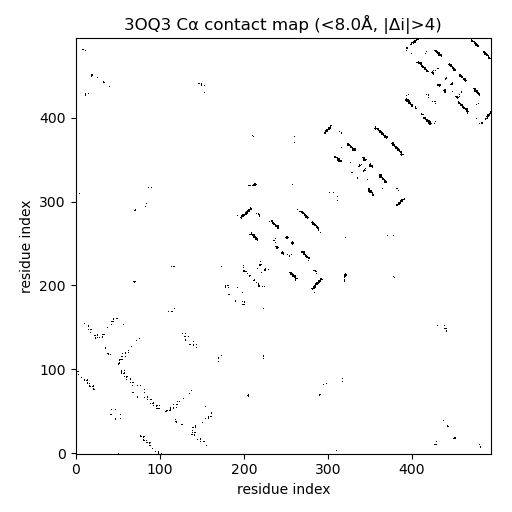 157 ? -3.648 42.394 17.445 1.00 36.35 156 HIS B C 1
ATOM 2587 O O . HIS B 2 157 ? -4.524 43.213 17.122 1.00 37.42 156 HIS B O 1
ATOM 2594 N N . TYR B 2 158 ? -2.929 42.501 18.555 1.00 34.40 157 TYR B N 1
ATOM 2595 C CA . TYR B 2 158 ? -3.002 43.682 19.398 1.00 35.99 157 TYR B CA 1
ATOM 2596 C C . TYR B 2 158 ? -2.123 44.764 18.758 1.00 36.52 157 TYR B C 1
ATOM 2597 O O . TYR B 2 158 ? -1.211 44.452 17.988 1.00 32.17 157 TYR B O 1
ATOM 2606 N N . ASN B 2 159 ? -2.382 46.028 19.074 1.00 35.01 158 ASN B N 1
ATOM 2607 C CA . ASN B 2 159 ? -1.597 47.113 18.475 1.00 41.59 158 ASN B CA 1
ATOM 2608 C C . ASN B 2 159 ? -0.575 47.729 19.425 1.00 40.37 158 ASN B C 1
ATOM 2609 O O . ASN B 2 159 ? 0.441 48.268 18.992 1.00 43.79 158 ASN B O 1
ATOM 2614 N N . ASN B 2 160 ? -0.843 47.623 20.721 1.00 38.40 159 ASN B N 1
ATOM 2615 C CA . ASN B 2 160 ? -0.075 48.320 21.734 1.00 35.75 159 ASN B CA 1
ATOM 2616 C C . ASN B 2 160 ? -0.110 47.575 23.066 1.00 35.33 159 ASN B C 1
ATOM 2617 O O . ASN B 2 160 ? -1.147 47.060 23.476 1.00 33.15 159 ASN B O 1
ATOM 2622 N N . ILE B 2 161 ? 1.034 47.519 23.735 1.00 36.71 160 ILE B N 1
ATOM 2623 C CA . ILE B 2 161 ? 1.124 46.943 25.065 1.00 32.22 160 ILE B CA 1
ATOM 2624 C C . ILE B 2 161 ? 1.799 47.934 26.012 1.00 29.86 160 ILE B C 1
ATOM 2625 O O . ILE B 2 161 ? 2.864 48.454 25.715 1.00 29.08 160 ILE B O 1
ATOM 2630 N N . THR B 2 162 ? 1.169 48.187 27.151 1.00 28.47 161 THR B N 1
ATOM 2631 C CA . THR B 2 162 ? 1.681 49.133 28.128 1.00 28.97 161 THR B CA 1
ATOM 2632 C C . THR B 2 162 ? 1.908 48.476 29.485 1.00 26.84 161 THR B C 1
ATOM 2633 O O . THR B 2 162 ? 1.042 47.761 29.978 1.00 26.59 161 THR B O 1
ATOM 2637 N N . TRP B 2 163 ? 3.055 48.752 30.099 1.00 23.67 162 TRP B N 1
ATOM 2638 C CA . TRP B 2 163 ? 3.404 48.187 31.405 1.00 27.18 162 TRP B CA 1
ATOM 2639 C C . TRP B 2 163 ? 3.371 49.188 32.551 1.00 27.92 162 TRP B C 1
ATOM 2640 O O . TRP B 2 163 ? 3.842 50.329 32.425 1.00 29.05 162 TRP B O 1
ATOM 2651 N N . TYR B 2 164 ? 2.846 48.726 33.680 1.00 25.40 163 TYR B N 1
ATOM 2652 C CA . TYR B 2 164 ? 2.803 49.495 34.913 1.00 24.95 163 TYR B CA 1
ATOM 2653 C C . TYR B 2 164 ? 3.472 48.702 36.031 1.00 26.79 163 TYR B C 1
ATOM 2654 O O . TYR B 2 164 ? 3.304 47.474 36.114 1.00 25.21 163 TYR B O 1
ATOM 2663 N N . LYS B 2 165 ? 4.206 49.403 36.891 1.00 22.89 164 LYS B N 1
ATOM 2664 C CA . LYS B 2 165 ? 4.705 48.830 38.137 1.00 23.90 164 LYS B CA 1
ATOM 2665 C C . LYS B 2 165 ? 4.029 49.525 39.308 1.00 26.48 164 LYS B C 1
ATOM 2666 O O . LYS B 2 165 ? 4.029 50.754 39.383 1.00 26.22 164 LYS B O 1
ATOM 2672 N N . ASN B 2 166 ? 3.452 48.734 40.207 1.00 23.71 165 ASN B N 1
ATOM 2673 C CA . ASN B 2 166 ? 2.731 49.259 41.352 1.00 25.32 165 ASN B CA 1
ATOM 2674 C C . ASN B 2 166 ? 1.797 50.384 40.916 1.00 30.59 165 ASN B C 1
ATOM 2675 O O . ASN B 2 166 ? 1.742 51.448 41.532 1.00 29.85 165 ASN B O 1
ATOM 2680 N N . ASN B 2 167 ? 1.087 50.122 39.824 1.00 28.12 166 ASN B N 1
ATOM 2681 C CA . ASN B 2 167 ? 0.114 51.034 39.244 1.00 36.89 166 ASN B CA 1
ATOM 2682 C C . ASN B 2 167 ? 0.701 52.318 38.681 1.00 32.82 166 ASN B C 1
ATOM 2683 O O . ASN B 2 167 ? -0.030 53.265 38.441 1.00 36.11 166 ASN B O 1
ATOM 2688 N N . GLN B 2 168 ? 2.011 52.344 38.450 1.00 29.98 167 GLN B N 1
ATOM 2689 C CA . GLN B 2 168 ? 2.632 53.500 37.803 1.00 34.24 167 GLN B CA 1
ATOM 2690 C C . GLN B 2 168 ? 3.182 53.128 36.425 1.00 32.11 167 GLN B C 1
ATOM 2691 O O . GLN B 2 168 ? 3.909 52.144 36.278 1.00 28.92 167 GLN B O 1
ATOM 2697 N N . GLU B 2 169 ? 2.852 53.924 35.414 1.00 35.42 168 GLU B N 1
ATOM 2698 C CA . GLU B 2 169 ? 3.295 53.617 34.060 1.00 33.66 168 GLU B CA 1
ATOM 2699 C C . GLU B 2 169 ? 4.807 53.645 33.960 1.00 36.38 168 GLU B C 1
ATOM 2700 O O . GLU B 2 169 ? 5.473 54.548 34.489 1.00 38.86 168 GLU B O 1
ATOM 2706 N N . LEU B 2 170 ? 5.360 52.637 33.296 1.00 31.31 169 LEU B N 1
ATOM 2707 C CA . LEU B 2 170 ? 6.803 52.571 33.128 1.00 34.00 169 LEU B CA 1
ATOM 2708 C C . LEU B 2 170 ? 7.220 53.328 31.881 1.00 37.63 169 LEU B C 1
ATOM 2709 O O . LEU B 2 170 ? 6.555 53.252 30.847 1.00 39.42 169 LEU B O 1
ATOM 2714 N N . ILE B 2 171 ? 8.328 54.053 31.988 1.00 38.39 170 ILE B N 1
ATOM 2715 C CA . ILE B 2 171 ? 8.897 54.752 30.851 1.00 40.65 170 ILE B CA 1
ATOM 2716 C C . ILE B 2 171 ? 9.826 53.793 30.139 1.00 40.57 170 ILE B C 1
ATOM 2717 O O . ILE B 2 171 ? 10.826 53.338 30.696 1.00 39.65 170 ILE B O 1
ATOM 2722 N N . ILE B 2 172 ? 9.477 53.472 28.906 1.00 39.99 171 ILE B N 1
ATOM 2723 C CA . ILE B 2 172 ? 10.234 52.516 28.128 1.00 39.30 171 ILE B CA 1
ATOM 2724 C C . ILE B 2 172 ? 11.202 53.226 27.188 1.00 45.41 171 ILE B C 1
ATOM 2725 O O . ILE B 2 172 ? 10.836 53.592 26.071 1.00 50.01 171 ILE B O 1
ATOM 2730 N N . ASP B 2 173 ? 12.441 53.416 27.629 1.00 43.92 172 ASP B N 1
ATOM 2731 C CA . ASP B 2 173 ? 13.410 54.122 26.802 1.00 48.00 172 ASP B CA 1
ATOM 2732 C C . ASP B 2 173 ? 14.734 53.389 26.675 1.00 49.81 172 ASP B C 1
ATOM 2733 O O . ASP B 2 173 ? 15.765 54.012 26.422 1.00 50.55 172 ASP B O 1
ATOM 2738 N N . GLY B 2 174 ? 14.708 52.074 26.860 1.00 45.46 173 GLY B N 1
ATOM 2739 C CA . GLY B 2 174 ? 15.881 51.251 26.628 1.00 41.24 173 GLY B CA 1
ATOM 2740 C C . GLY B 2 174 ? 16.966 51.336 27.684 1.00 38.83 173 GLY B C 1
ATOM 2741 O O . GLY B 2 174 ? 17.999 50.691 27.552 1.00 48.07 173 GLY B O 1
ATOM 2742 N N . THR B 2 175 ? 16.744 52.120 28.731 1.00 42.51 174 THR B N 1
ATOM 2743 C CA . THR B 2 175 ? 17.721 52.222 29.815 1.00 38.97 174 THR B CA 1
ATOM 2744 C C . THR B 2 175 ? 17.456 51.163 30.881 1.00 36.02 174 THR B C 1
ATOM 2745 O O . THR B 2 175 ? 18.110 50.116 30.900 1.00 37.16 174 THR B O 1
ATOM 2749 N N . LYS B 2 176 ? 16.495 51.438 31.760 1.00 32.22 175 LYS B N 1
ATOM 2750 C CA . LYS B 2 176 ? 16.096 50.481 32.783 1.00 28.20 175 LYS B CA 1
ATOM 2751 C C . LYS B 2 176 ? 15.170 49.443 32.145 1.00 33.11 175 LYS B C 1
ATOM 2752 O O . LYS B 2 176 ? 15.313 48.232 32.378 1.00 29.59 175 LYS B O 1
ATOM 2758 N N . TYR B 2 177 ? 14.257 49.915 31.295 1.00 29.21 176 TYR B N 1
ATOM 2759 C CA . TYR B 2 177 ? 13.290 49.037 30.645 1.00 29.20 176 TYR B CA 1
ATOM 2760 C C . TYR B 2 177 ? 13.330 49.084 29.125 1.00 32.18 176 TYR B C 1
ATOM 2761 O O . TYR B 2 177 ? 13.619 50.111 28.519 1.00 32.19 176 TYR B O 1
ATOM 2770 N N . SER B 2 178 ? 13.019 47.953 28.511 1.00 27.78 177 SER B N 1
ATOM 2771 C CA . SER B 2 178 ? 12.738 47.933 27.090 1.00 30.68 177 SER B CA 1
ATOM 2772 C C . SER B 2 178 ? 11.655 46.904 26.868 1.00 31.58 177 SER B C 1
ATOM 2773 O O . SER B 2 178 ? 11.326 46.142 27.779 1.00 29.60 177 SER B O 1
ATOM 2776 N N . GLN B 2 179 ? 11.086 46.896 25.670 1.00 34.70 178 GLN B N 1
ATOM 2777 C CA . GLN B 2 179 ? 9.984 46.000 25.350 1.00 33.78 178 GLN B CA 1
ATOM 2778 C C . GLN B 2 179 ? 10.297 45.194 24.118 1.00 37.02 178 GLN B C 1
ATOM 2779 O O . GLN B 2 179 ? 10.958 45.678 23.203 1.00 38.00 178 GLN B O 1
ATOM 2785 N N . SER B 2 180 ? 9.785 43.971 24.084 1.00 36.00 179 SER B N 1
ATOM 2786 C CA . SER B 2 180 ? 9.899 43.131 22.905 1.00 39.18 179 SER B CA 1
ATOM 2787 C C . SER B 2 180 ? 8.664 42.231 22.806 1.00 36.93 179 SER B C 1
ATOM 2788 O O . SER B 2 180 ? 8.595 41.182 23.447 1.00 36.74 179 SER B O 1
ATOM 2791 N N . GLY B 2 181 ? 7.689 42.657 22.009 1.00 31.65 180 GLY B N 1
ATOM 2792 C CA . GLY B 2 181 ? 6.450 41.920 21.867 1.00 37.07 180 GLY B CA 1
ATOM 2793 C C . GLY B 2 181 ? 5.640 41.934 23.151 1.00 34.41 180 GLY B C 1
ATOM 2794 O O . GLY B 2 181 ? 5.209 42.995 23.603 1.00 34.20 180 GLY B O 1
ATOM 2795 N N . GLN B 2 182 ? 5.442 40.759 23.739 1.00 30.89 181 GLN B N 1
ATOM 2796 C CA . GLN B 2 182 ? 4.691 40.637 24.989 1.00 34.21 181 GLN B CA 1
ATOM 2797 C C . GLN B 2 182 ? 5.624 40.605 26.198 1.00 32.42 181 GLN B C 1
ATOM 2798 O O . GLN B 2 182 ? 5.192 40.303 27.315 1.00 30.48 181 GLN B O 1
ATOM 2804 N N . ASN B 2 183 ? 6.897 40.915 25.971 1.00 28.33 182 ASN B N 1
ATOM 2805 C CA . ASN B 2 183 ? 7.894 40.877 27.038 1.00 30.48 182 ASN B CA 1
ATOM 2806 C C . ASN B 2 183 ? 8.323 42.253 27.500 1.00 27.94 182 ASN B C 1
ATOM 2807 O O . ASN B 2 183 ? 8.458 43.166 26.699 1.00 26.88 182 ASN B O 1
ATOM 2812 N N . LEU B 2 184 ? 8.524 42.390 28.807 1.00 27.83 183 LEU B N 1
ATOM 2813 C CA . LEU B 2 184 ? 9.165 43.567 29.371 1.00 25.97 183 LEU B CA 1
ATOM 2814 C C . LEU B 2 184 ? 10.516 43.095 29.858 1.00 24.66 183 LEU B C 1
ATOM 2815 O O . LEU B 2 184 ? 10.596 42.127 30.620 1.00 24.27 183 LEU B O 1
ATOM 2820 N N . ILE B 2 185 ? 11.579 43.742 29.393 1.00 23.04 184 ILE B N 1
ATOM 2821 C CA . ILE B 2 185 ? 12.920 43.400 29.852 1.00 22.59 184 ILE B CA 1
ATOM 2822 C C . ILE B 2 185 ? 13.376 44.419 30.890 1.00 25.50 184 ILE B C 1
ATOM 2823 O O . ILE B 2 185 ? 13.391 45.635 30.631 1.00 26.75 184 ILE B O 1
ATOM 2828 N N . ILE B 2 186 ? 13.729 43.926 32.071 1.00 20.52 185 ILE B N 1
ATOM 2829 C CA . ILE B 2 186 ? 14.180 44.790 33.146 1.00 22.45 185 ILE B CA 1
ATOM 2830 C C . ILE B 2 186 ? 15.696 44.679 33.203 1.00 24.56 185 ILE B C 1
ATOM 2831 O O . ILE B 2 186 ? 16.234 43.622 33.547 1.00 22.16 185 ILE B O 1
ATOM 2836 N N . HIS B 2 187 ? 16.380 45.754 32.822 1.00 21.10 186 HIS B N 1
ATOM 2837 C CA . HIS B 2 187 ? 17.836 45.736 32.781 1.00 28.70 186 HIS B CA 1
ATOM 2838 C C . HIS B 2 187 ? 18.417 46.082 34.146 1.00 26.27 186 HIS B C 1
ATOM 2839 O O . HIS B 2 187 ? 17.725 46.641 35.003 1.00 25.97 186 HIS B O 1
ATOM 2846 N N . ASN B 2 188 ? 19.698 45.772 34.328 1.00 23.54 187 ASN B N 1
ATOM 2847 C CA . ASN B 2 188 ? 20.382 46.023 35.595 1.00 24.24 187 ASN B CA 1
ATOM 2848 C C . ASN B 2 188 ? 19.536 45.627 36.801 1.00 24.42 187 ASN B C 1
ATOM 2849 O O . ASN B 2 188 ? 19.291 46.451 37.693 1.00 24.60 187 ASN B O 1
ATOM 2854 N N . PRO B 2 189 ? 19.089 44.358 36.844 1.00 21.41 188 PRO B N 1
ATOM 2855 C CA . PRO B 2 189 ? 18.163 43.935 37.900 1.00 20.96 188 PRO B CA 1
ATOM 2856 C C . PRO B 2 189 ? 18.719 44.136 39.311 1.00 23.77 188 PRO B C 1
ATOM 2857 O O . PRO B 2 189 ? 19.922 43.998 39.553 1.00 26.40 188 PRO B O 1
ATOM 2861 N N . GLU B 2 190 ? 17.830 44.437 40.248 1.00 22.02 189 GLU B N 1
ATOM 2862 C CA . GLU B 2 190 ? 18.230 44.656 41.628 1.00 21.61 189 GLU B CA 1
ATOM 2863 C C . GLU B 2 190 ? 17.054 44.302 42.507 1.00 17.84 189 GLU B C 1
ATOM 2864 O O . GLU B 2 190 ? 15.943 44.124 42.008 1.00 20.16 189 GLU B O 1
ATOM 2870 N N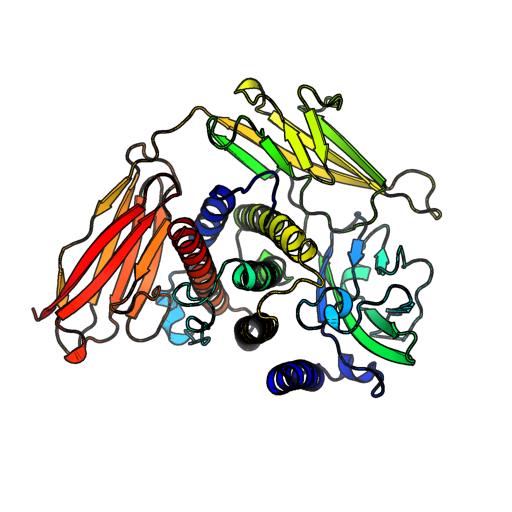 . LEU B 2 191 ? 17.278 44.196 43.813 1.00 20.25 190 LEU B N 1
ATOM 2871 C CA . LEU B 2 191 ? 16.192 43.817 44.728 1.00 20.88 190 LEU B CA 1
ATOM 2872 C C . LEU B 2 191 ? 14.981 44.757 44.620 1.00 22.57 190 LEU B C 1
ATOM 2873 O O . LEU B 2 191 ? 13.831 44.329 44.781 1.00 19.70 190 LEU B O 1
ATOM 2878 N N . GLU B 2 192 ? 15.236 46.036 44.350 1.00 22.71 191 GLU B N 1
ATOM 2879 C CA . GLU B 2 192 ? 14.157 47.028 44.351 1.00 21.39 191 GLU B CA 1
ATOM 2880 C C . GLU B 2 192 ? 13.255 46.860 43.124 1.00 25.40 191 GLU B C 1
ATOM 2881 O O . GLU B 2 192 ? 12.234 47.540 42.987 1.00 20.65 191 GLU B O 1
ATOM 2887 N N . ASP B 2 193 ? 13.624 45.947 42.226 1.00 22.00 192 ASP B N 1
ATOM 2888 C CA . ASP B 2 193 ? 12.790 45.715 41.056 1.00 21.94 192 ASP B CA 1
ATOM 2889 C C . ASP B 2 193 ? 11.619 44.815 41.402 1.00 20.59 192 ASP B C 1
ATOM 2890 O O . ASP B 2 193 ? 10.750 44.595 40.572 1.00 20.83 192 ASP B O 1
ATOM 2895 N N . SER B 2 194 ? 11.625 44.265 42.612 1.00 18.17 193 SER B N 1
ATOM 2896 C CA . SER B 2 194 ? 10.464 43.532 43.110 1.00 23.04 193 SER B CA 1
ATOM 2897 C C . SER B 2 194 ? 9.212 44.398 43.023 1.00 24.05 193 SER B C 1
ATOM 2898 O O . SER B 2 194 ? 9.273 45.615 43.255 1.00 18.49 193 SER B O 1
ATOM 2901 N N . GLY B 2 195 ? 8.087 43.778 42.677 1.00 20.81 194 GLY B N 1
ATOM 2902 C CA . GLY B 2 195 ? 6.829 44.504 42.661 1.00 21.26 194 GLY B CA 1
ATOM 2903 C C . GLY B 2 195 ? 5.697 43.901 41.846 1.00 18.07 194 GLY B C 1
ATOM 2904 O O . GLY B 2 195 ? 5.779 42.780 41.346 1.00 20.48 194 GLY B O 1
ATOM 2905 N N . ARG B 2 196 ? 4.619 44.666 41.739 1.00 20.97 195 ARG B N 1
ATOM 2906 C CA . ARG B 2 196 ? 3.454 44.303 40.945 1.00 20.26 195 ARG B CA 1
ATOM 2907 C C . ARG B 2 196 ? 3.576 44.942 39.577 1.00 18.49 195 ARG B C 1
ATOM 2908 O O . ARG B 2 196 ? 3.644 46.175 39.465 1.00 21.36 195 ARG B O 1
ATOM 2916 N N . TYR B 2 197 ? 3.632 44.106 38.543 1.00 17.65 196 TYR B N 1
ATOM 2917 C CA . TYR B 2 197 ? 3.699 44.561 37.155 1.00 18.13 196 TYR B CA 1
ATOM 2918 C C . TYR B 2 197 ? 2.411 44.176 36.436 1.00 23.97 196 TYR B C 1
ATOM 2919 O O . TYR B 2 197 ? 2.091 42.992 36.314 1.00 20.36 196 TYR B O 1
ATOM 2928 N N . ASP B 2 198 ? 1.661 45.186 35.992 1.00 25.40 197 ASP B N 1
ATOM 2929 C CA . ASP B 2 198 ? 0.462 44.972 35.200 1.00 21.30 197 ASP B CA 1
ATOM 2930 C C . ASP B 2 198 ? 0.773 45.358 33.762 1.00 26.31 197 ASP B C 1
ATOM 2931 O O . ASP B 2 198 ? 1.421 46.378 33.522 1.00 24.23 197 ASP B O 1
ATOM 2936 N N . CYS B 2 199 ? 0.326 44.546 32.805 1.00 22.96 198 CYS B N 1
ATOM 2937 C CA . CYS B 2 199 ? 0.424 44.938 31.404 1.00 25.07 198 CYS B CA 1
ATOM 2938 C C . CYS B 2 199 ? -0.978 45.103 30.841 1.00 25.51 198 CYS B C 1
ATOM 2939 O O . CYS B 2 199 ? -1.890 44.344 31.181 1.00 26.03 198 CYS B O 1
ATOM 2942 N N . TYR B 2 200 ? -1.141 46.118 29.999 1.00 26.05 199 TYR B N 1
ATOM 2943 C CA . TYR B 2 200 ? -2.415 46.394 29.343 1.00 27.78 199 TYR B CA 1
ATOM 2944 C C . TYR B 2 200 ? -2.236 46.228 27.843 1.00 27.83 199 TYR B C 1
ATOM 2945 O O . TYR B 2 200 ? -1.416 46.905 27.226 1.00 28.94 199 TYR B O 1
ATOM 2954 N N . VAL B 2 201 ? -2.971 45.277 27.275 1.00 27.31 200 VAL B N 1
ATOM 2955 C CA . VAL B 2 201 ? -2.857 44.949 25.861 1.00 31.57 200 VAL B CA 1
ATOM 2956 C C . VAL B 2 201 ? -4.040 45.557 25.097 1.00 31.73 200 VAL B C 1
ATOM 2957 O O . VAL B 2 201 ? -5.202 45.276 25.397 1.00 28.49 200 VAL B O 1
ATOM 2961 N N . HIS B 2 202 ? -3.723 46.404 24.120 1.00 30.95 201 HIS B N 1
ATOM 2962 C CA . HIS B 2 202 ? -4.735 47.186 23.418 1.00 37.46 201 HIS B CA 1
ATOM 2963 C C . HIS B 2 202 ? -5.068 46.602 22.050 1.00 34.03 201 HIS B C 1
ATOM 2964 O O . HIS B 2 202 ? -4.176 46.337 21.246 1.00 37.70 201 HIS B O 1
ATOM 2971 N N . TYR B 2 203 ? -6.357 46.402 21.795 1.00 37.17 202 TYR B N 1
ATOM 2972 C CA . TYR B 2 203 ? -6.823 45.908 20.502 1.00 40.59 202 TYR B CA 1
ATOM 2973 C C . TYR B 2 203 ? -7.742 46.939 19.846 1.00 43.48 202 TYR B C 1
ATOM 2974 O O . TYR B 2 203 ? -8.499 47.627 20.522 1.00 43.17 202 TYR B O 1
ATOM 2983 N N . ASP B 2 204 ? -7.685 47.021 18.524 1.00 45.79 203 ASP B N 1
ATOM 2984 C CA . ASP B 2 204 ? -8.512 47.956 17.780 1.00 52.01 203 ASP B CA 1
ATOM 2985 C C . ASP B 2 204 ? -9.470 47.208 16.866 1.00 53.83 203 ASP B C 1
ATOM 2986 O O . ASP B 2 204 ? -9.049 46.375 16.069 1.00 59.33 203 ASP B O 1
ATOM 2991 N N . ASP B 2 205 ? -10.761 47.487 16.986 1.00 54.78 204 ASP B N 1
ATOM 2992 C CA . ASP B 2 205 ? -11.719 46.996 15.996 1.00 63.14 204 ASP B CA 1
ATOM 2993 C C . ASP B 2 205 ? -12.633 48.118 15.495 1.00 68.94 204 ASP B C 1
ATOM 2994 O O . ASP B 2 205 ? -13.336 48.759 16.278 1.00 66.75 204 ASP B O 1
ATOM 2999 N N . VAL B 2 206 ? -12.619 48.341 14.184 1.00 70.75 205 VAL B N 1
ATOM 3000 C CA . VAL B 2 206 ? -13.372 49.435 13.569 1.00 76.51 205 VAL B CA 1
ATOM 3001 C C . VAL B 2 206 ? -14.834 49.500 14.024 1.00 77.52 205 VAL B C 1
ATOM 3002 O O . VAL B 2 206 ? -15.409 50.584 14.136 1.00 80.74 205 VAL B O 1
ATOM 3006 N N . ARG B 2 207 ? -15.426 48.339 14.292 1.00 74.84 206 ARG B N 1
ATOM 3007 C CA . ARG B 2 207 ? -16.822 48.256 14.706 1.00 73.82 206 ARG B CA 1
ATOM 3008 C C . ARG B 2 207 ? -17.016 48.673 16.161 1.00 80.66 206 ARG B C 1
ATOM 3009 O O . ARG B 2 207 ? -18.088 48.473 16.736 1.00 82.59 206 ARG B O 1
ATOM 3017 N N . ILE B 2 208 ? -15.969 49.244 16.750 1.00 79.81 207 ILE B N 1
ATOM 3018 C CA . ILE B 2 208 ? -15.987 49.677 18.144 1.00 78.05 207 ILE B CA 1
ATOM 3019 C C . ILE B 2 208 ? -15.115 50.925 18.277 1.00 77.97 207 ILE B C 1
ATOM 3020 O O . ILE B 2 208 ? -14.016 50.987 17.731 1.00 75.26 207 ILE B O 1
ATOM 3025 N N . LYS B 2 209 ? -15.611 51.928 18.992 1.00 79.17 208 LYS B N 1
ATOM 3026 C CA . LYS B 2 209 ? -14.959 53.238 18.997 1.00 82.51 208 LYS B CA 1
ATOM 3027 C C . LYS B 2 209 ? -13.690 53.306 19.850 1.00 79.32 208 LYS B C 1
ATOM 3028 O O . LYS B 2 209 ? -12.594 53.548 19.331 1.00 77.24 208 LYS B O 1
ATOM 3034 N N . ASN B 2 210 ? -13.834 53.099 21.154 1.00 79.03 209 ASN B N 1
ATOM 3035 C CA . ASN B 2 210 ? -12.667 53.075 22.034 1.00 75.75 209 ASN B CA 1
ATOM 3036 C C . ASN B 2 210 ? -11.881 51.771 21.923 1.00 69.82 209 ASN B C 1
ATOM 3037 O O . ASN B 2 210 ? -12.177 50.924 21.083 1.00 71.98 209 ASN B O 1
ATOM 3042 N N . ASP B 2 211 ? -10.875 51.615 22.772 1.00 66.57 210 ASP B N 1
ATOM 3043 C CA . ASP B 2 211 ? -9.995 50.458 22.688 1.00 59.81 210 ASP B CA 1
ATOM 3044 C C . ASP B 2 211 ? -10.561 49.268 23.451 1.00 52.80 210 ASP B C 1
ATOM 3045 O O . ASP B 2 211 ? -11.209 49.433 24.479 1.00 54.97 210 ASP B O 1
ATOM 3050 N N . ILE B 2 212 ? -10.322 48.073 22.927 1.00 49.29 211 ILE B N 1
ATOM 3051 C CA . ILE B 2 212 ? -10.516 46.847 23.684 1.00 43.16 211 ILE B CA 1
ATOM 3052 C C . ILE B 2 212 ? -9.228 46.618 24.465 1.00 37.53 211 ILE B C 1
ATOM 3053 O O . ILE B 2 212 ? -8.148 46.657 23.892 1.00 38.28 211 ILE B O 1
ATOM 3058 N N . VAL B 2 213 ? -9.334 46.393 25.769 1.00 37.54 212 VAL B N 1
ATOM 3059 C CA . VAL B 2 213 ? -8.142 46.253 26.609 1.00 38.53 212 VAL B CA 1
ATOM 3060 C C . VAL B 2 213 ? -8.138 44.950 27.411 1.00 35.60 212 VAL B C 1
ATOM 3061 O O . VAL B 2 213 ? -9.097 44.641 28.116 1.00 33.97 212 VAL B O 1
ATOM 3065 N N . VAL B 2 214 ? -7.050 44.192 27.287 1.00 29.72 213 VAL B N 1
ATOM 3066 C CA . VAL B 2 214 ? -6.829 43.007 28.115 1.00 30.32 213 VAL B CA 1
ATOM 3067 C C . VAL B 2 214 ? -5.695 43.275 29.103 1.00 31.16 213 VAL B C 1
ATOM 3068 O O . VAL B 2 214 ? -4.694 43.908 28.755 1.00 30.20 213 VAL B O 1
ATOM 3072 N N . SER B 2 215 ? -5.862 42.794 30.334 1.00 28.54 214 SER B N 1
ATOM 3073 C CA . SER B 2 215 ? -4.894 43.037 31.394 1.00 26.80 214 SER B CA 1
ATOM 3074 C C . SER B 2 215 ? -4.293 41.753 31.989 1.00 26.36 214 SER B C 1
ATOM 3075 O O . SER B 2 215 ? -5.007 40.776 32.231 1.00 24.79 214 SER B O 1
ATOM 3078 N N . ARG B 2 216 ? -2.984 41.761 32.226 1.00 23.56 215 ARG B N 1
ATOM 3079 C CA . ARG B 2 216 ? -2.354 40.677 32.977 1.00 26.31 215 ARG B CA 1
ATOM 3080 C C . ARG B 2 216 ? -1.422 41.206 34.068 1.00 24.82 215 ARG B C 1
ATOM 3081 O O . ARG B 2 216 ? -0.960 42.348 34.015 1.00 26.52 215 ARG B O 1
ATOM 3089 N N . CYS B 2 217 ? -1.138 40.359 35.052 1.00 23.95 216 CYS B N 1
ATOM 3090 C CA . CYS B 2 217 ? -0.374 40.768 36.221 1.00 21.62 216 CYS B CA 1
ATOM 3091 C C . CYS B 2 217 ? 0.661 39.726 36.574 1.00 22.36 216 CYS B C 1
ATOM 3092 O O . CYS B 2 217 ? 0.353 38.535 36.608 1.00 21.61 216 CYS B O 1
ATOM 3095 N N . LYS B 2 218 ? 1.880 40.174 36.865 1.00 21.54 217 LYS B N 1
ATOM 3096 C CA . LYS B 2 218 ? 2.877 39.297 37.473 1.00 20.01 217 LYS B CA 1
ATOM 3097 C C . LYS B 2 218 ? 3.375 39.973 38.749 1.00 22.49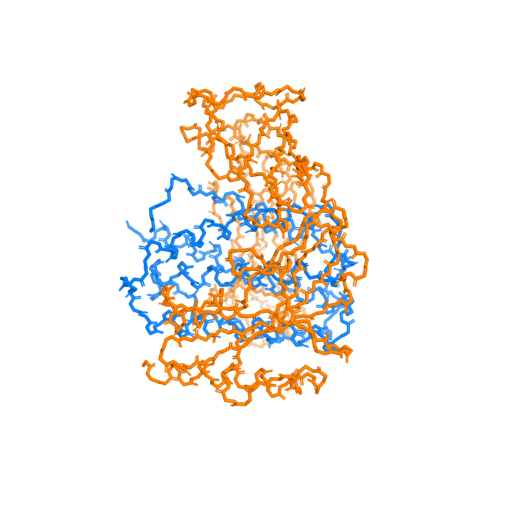 217 LYS B C 1
ATOM 3098 O O . LYS B 2 218 ? 3.641 41.182 38.767 1.00 21.02 217 LYS B O 1
ATOM 3104 N N . ILE B 2 219 ? 3.470 39.206 39.826 1.00 17.31 218 ILE B N 1
ATOM 3105 C CA . ILE B 2 219 ? 4.062 39.710 41.051 1.00 17.63 218 ILE B CA 1
ATOM 3106 C C . ILE B 2 219 ? 5.508 39.248 41.086 1.00 19.48 218 ILE B C 1
ATOM 3107 O O . ILE B 2 219 ? 5.791 38.071 41.341 1.00 18.32 218 ILE B O 1
ATOM 3112 N N . LEU B 2 220 ? 6.420 40.170 40.810 1.00 18.77 219 LEU B N 1
ATOM 3113 C CA . LEU B 2 220 ? 7.827 39.825 40.720 1.00 19.68 219 LEU B CA 1
ATOM 3114 C C . LEU B 2 220 ? 8.555 39.987 42.047 1.00 18.35 219 LEU B C 1
ATOM 3115 O O . LEU B 2 220 ? 8.521 41.039 42.665 1.00 19.96 219 LEU B O 1
ATOM 3120 N N . THR B 2 221 ? 9.213 38.922 42.483 1.00 18.80 220 THR B N 1
ATOM 3121 C CA . THR B 2 221 ? 10.093 39.001 43.641 1.00 18.22 220 THR B CA 1
ATOM 3122 C C . THR B 2 221 ? 11.519 38.714 43.162 1.00 21.69 220 THR B C 1
ATOM 3123 O O . THR B 2 221 ? 11.796 37.658 42.598 1.00 22.38 220 THR B O 1
ATOM 3127 N N . VAL B 2 222 ? 12.409 39.679 43.359 1.00 22.77 221 VAL B N 1
ATOM 3128 C CA . VAL B 2 222 ? 13.823 39.505 43.063 1.00 20.55 221 VAL B CA 1
ATOM 3129 C C . VAL B 2 222 ? 14.546 39.109 44.347 1.00 21.29 221 VAL B C 1
ATOM 3130 O O . VAL B 2 222 ? 14.392 39.758 45.366 1.00 18.85 221 VAL B O 1
ATOM 3134 N N . ILE B 2 223 ? 15.314 38.022 44.318 1.00 19.43 222 ILE B N 1
ATOM 3135 C CA . ILE B 2 223 ? 15.971 37.578 45.537 1.00 17.45 222 ILE B CA 1
ATOM 3136 C C . ILE B 2 223 ? 17.483 37.523 45.366 1.00 16.96 222 ILE B C 1
ATOM 3137 O O . ILE B 2 223 ? 17.976 37.511 44.247 1.00 18.71 222 ILE B O 1
ATOM 3142 N N . PRO B 2 224 ? 18.217 37.515 46.488 1.00 18.96 223 PRO B N 1
ATOM 3143 C CA . PRO B 2 224 ? 19.674 37.360 46.445 1.00 19.61 223 PRO B CA 1
ATOM 3144 C C . PRO B 2 224 ? 20.070 35.997 45.868 1.00 22.64 223 PRO B C 1
ATOM 3145 O O . PRO B 2 224 ? 19.253 35.059 45.815 1.00 19.76 223 PRO B O 1
ATOM 3149 N N . SER B 2 225 ? 21.322 35.886 45.448 1.00 19.07 224 SER B N 1
ATOM 3150 C CA . SER B 2 225 ? 21.847 34.607 44.994 1.00 19.07 224 SER B CA 1
ATOM 3151 C C . SER B 2 225 ? 21.739 33.592 46.118 1.00 18.61 224 SER B C 1
ATOM 3152 O O . SER B 2 225 ? 22.043 33.908 47.273 1.00 20.45 224 SER B O 1
ATOM 3155 N N . GLN B 2 226 ? 21.312 32.373 45.784 1.00 19.37 225 GLN B N 1
ATOM 3156 C CA . GLN B 2 226 ? 21.145 31.310 46.778 1.00 19.12 225 GLN B CA 1
ATOM 3157 C C . GLN B 2 226 ? 22.210 30.217 46.640 1.00 19.27 225 GLN B C 1
ATOM 3158 O O . GLN B 2 226 ? 22.773 30.010 45.559 1.00 17.06 225 GLN B O 1
ATOM 3164 N N . ASP B 2 227 ? 22.473 29.524 47.743 1.00 20.69 226 ASP B N 1
ATOM 3165 C CA . ASP B 2 227 ? 23.232 28.268 47.727 1.00 22.91 226 ASP B CA 1
ATOM 3166 C C . ASP B 2 227 ? 22.284 27.133 47.341 1.00 22.09 226 ASP B C 1
ATOM 3167 O O . ASP B 2 227 ? 21.431 26.747 48.135 1.00 22.21 226 ASP B O 1
ATOM 3172 N N . HIS B 2 228 ? 22.426 26.620 46.124 1.00 20.37 227 HIS B N 1
ATOM 3173 C CA . HIS B 2 228 ? 21.506 25.600 45.603 1.00 22.39 227 HIS B CA 1
ATOM 3174 C C . HIS B 2 228 ? 22.006 24.178 45.778 1.00 19.73 227 HIS B C 1
ATOM 3175 O O . HIS B 2 228 ? 21.536 23.275 45.098 1.00 20.04 227 HIS B O 1
ATOM 3182 N N . ARG B 2 229 ? 22.948 23.972 46.692 1.00 18.78 228 ARG B N 1
ATOM 3183 C CA . ARG B 2 229 ? 23.460 22.625 46.935 1.00 19.86 228 ARG B CA 1
ATOM 3184 C C . ARG B 2 229 ? 22.365 21.675 47.459 1.00 22.25 228 ARG B C 1
ATOM 3185 O O . ARG B 2 229 ? 21.376 22.090 48.092 1.00 19.92 228 ARG B O 1
ATOM 3193 N N . PHE B 2 230 ? 22.538 20.392 47.204 1.00 18.55 229 PHE B N 1
ATOM 3194 C CA . PHE B 2 230 ? 21.635 19.403 47.779 1.00 19.58 229 PHE B CA 1
ATOM 3195 C C . PHE B 2 230 ? 22.419 18.109 47.929 1.00 22.68 229 PHE B C 1
ATOM 3196 O O . PHE B 2 230 ? 23.426 17.923 47.261 1.00 20.99 229 PHE B O 1
ATOM 3204 N N . LYS B 2 231 ? 21.972 17.216 48.803 1.00 23.30 230 LYS B N 1
ATOM 3205 C CA . LYS B 2 231 ? 22.600 15.898 48.853 1.00 28.18 230 LYS B CA 1
ATOM 3206 C C . LYS B 2 231 ? 21.577 14.828 48.513 1.00 27.21 230 LYS B C 1
ATOM 3207 O O . LYS B 2 231 ? 20.379 15.004 48.767 1.00 21.69 230 LYS B O 1
ATOM 3213 N N . LEU B 2 232 ? 22.062 13.750 47.900 1.00 22.19 231 LEU B N 1
ATOM 3214 C CA . LEU B 2 232 ? 21.253 12.597 47.537 1.00 20.67 231 LEU B CA 1
ATOM 3215 C C . LEU B 2 232 ? 21.514 11.493 48.524 1.00 26.45 231 LEU B C 1
ATOM 3216 O O . LEU B 2 232 ? 22.663 11.288 48.936 1.00 24.34 231 LEU B O 1
ATOM 3221 N N . ILE B 2 233 ? 20.453 10.762 48.858 1.00 22.19 232 ILE B N 1
ATOM 3222 C CA . ILE B 2 233 ? 20.498 9.708 49.854 1.00 23.61 232 ILE B CA 1
ATOM 3223 C C . ILE B 2 233 ? 19.789 8.512 49.271 1.00 24.77 232 ILE B C 1
ATOM 3224 O O . ILE B 2 233 ? 18.602 8.587 48.935 1.00 25.45 232 ILE B O 1
ATOM 3229 N N . LEU B 2 234 ? 20.509 7.406 49.160 1.00 21.36 233 LEU B N 1
ATOM 3230 C CA . LEU B 2 234 ? 19.974 6.196 48.565 1.00 18.70 233 LEU B CA 1
ATOM 3231 C C . LEU B 2 234 ? 20.749 5.007 49.091 1.00 24.68 233 LEU B C 1
ATOM 3232 O O . LEU B 2 234 ? 21.984 4.970 49.000 1.00 22.51 233 LEU B O 1
ATOM 3237 N N . ASP B 2 235 ? 20.034 4.036 49.645 1.00 22.87 234 ASP B N 1
ATOM 3238 C CA . ASP B 2 235 ? 20.645 2.752 49.991 1.00 21.82 234 ASP B CA 1
ATOM 3239 C C . ASP B 2 235 ? 21.357 2.175 48.775 1.00 21.55 234 ASP B C 1
ATOM 3240 O O . ASP B 2 235 ? 20.832 2.223 47.661 1.00 24.35 234 ASP B O 1
ATOM 3245 N N . PRO B 2 236 ? 22.565 1.630 48.983 1.00 20.60 235 PRO B N 1
ATOM 3246 C CA . PRO B 2 236 ? 23.404 1.043 47.922 1.00 16.86 235 PRO B CA 1
ATOM 3247 C C . PRO B 2 236 ? 22.843 -0.236 47.274 1.00 19.75 235 PRO B C 1
ATOM 3248 O O . PRO B 2 236 ? 23.281 -0.641 46.194 1.00 18.14 235 PRO B O 1
ATOM 3252 N N . LYS B 2 237 ? 21.888 -0.872 47.930 1.00 16.62 236 LYS B N 1
ATOM 3253 C CA . LYS B 2 237 ? 21.252 -2.041 47.346 1.00 21.24 236 LYS B CA 1
ATOM 3254 C C . LYS B 2 237 ? 19.804 -2.153 47.805 1.00 21.38 236 LYS B C 1
ATOM 3255 O O . LYS B 2 237 ? 19.404 -1.559 48.809 1.00 23.56 236 LYS B O 1
ATOM 3261 N N . ILE B 2 238 ? 19.018 -2.915 47.058 1.00 21.64 237 ILE B N 1
ATOM 3262 C CA . ILE B 2 238 ? 17.678 -3.254 47.484 1.00 21.76 237 ILE B CA 1
ATOM 3263 C C . ILE B 2 238 ? 17.577 -4.783 47.573 1.00 21.86 237 ILE B C 1
ATOM 3264 O O . ILE B 2 238 ? 17.806 -5.489 46.588 1.00 19.01 237 ILE B O 1
ATOM 3269 N N . ASN B 2 239 ? 17.282 -5.272 48.774 1.00 22.38 238 ASN B N 1
ATOM 3270 C CA . ASN B 2 239 ? 17.154 -6.699 49.034 1.00 27.02 238 ASN B CA 1
ATOM 3271 C C . ASN B 2 239 ? 15.811 -7.193 48.515 1.00 27.01 238 ASN B C 1
ATOM 3272 O O . ASN B 2 239 ? 14.765 -6.702 48.926 1.00 26.95 238 ASN B O 1
ATOM 3277 N N . VAL B 2 240 ? 15.836 -8.168 47.623 1.00 24.87 239 VAL B N 1
ATOM 3278 C CA . VAL B 2 240 ? 14.608 -8.637 47.005 1.00 19.39 239 VAL B CA 1
ATOM 3279 C C . VAL B 2 240 ? 14.458 -10.144 47.191 1.00 27.77 239 VAL B C 1
ATOM 3280 O O . VAL B 2 240 ? 15.404 -10.842 47.572 1.00 23.22 239 VAL B O 1
ATOM 3284 N N . THR B 2 241 ? 13.257 -10.633 46.910 1.00 24.98 240 THR B N 1
ATOM 3285 C CA . THR B 2 241 ? 12.962 -12.050 46.941 1.00 20.92 240 THR B CA 1
ATOM 3286 C C . THR B 2 241 ? 12.238 -12.370 45.639 1.00 24.51 240 THR B C 1
ATOM 3287 O O . THR B 2 241 ? 11.329 -11.643 45.240 1.00 23.71 240 THR B O 1
ATOM 3291 N N . ILE B 2 242 ? 12.674 -13.414 44.942 1.00 23.30 241 ILE B N 1
ATOM 3292 C CA . ILE B 2 242 ? 12.012 -13.788 43.700 1.00 28.72 241 ILE B CA 1
ATOM 3293 C C . ILE B 2 242 ? 10.539 -14.008 43.993 1.00 26.46 241 ILE B C 1
ATOM 3294 O O . ILE B 2 242 ? 10.196 -14.624 44.993 1.00 28.28 241 ILE B O 1
ATOM 3299 N N . GLY B 2 243 ? 9.676 -13.487 43.131 1.00 24.16 242 GLY B N 1
ATOM 3300 C CA . GLY B 2 243 ? 8.245 -13.632 43.314 1.00 24.25 242 GLY B CA 1
ATOM 3301 C C . GLY B 2 243 ? 7.632 -12.690 44.330 1.00 31.38 242 GLY B C 1
ATOM 3302 O O . GLY B 2 243 ? 6.480 -12.859 44.710 1.00 33.26 242 GLY B O 1
ATOM 3303 N N . GLU B 2 244 ? 8.381 -11.686 44.773 1.00 26.12 243 GLU B N 1
ATOM 3304 C CA . GLU B 2 244 ? 7.818 -10.697 45.674 1.00 24.39 243 GLU B CA 1
ATOM 3305 C C . GLU B 2 244 ? 8.102 -9.295 45.137 1.00 24.43 243 GLU B C 1
ATOM 3306 O O . GLU B 2 244 ? 8.994 -9.120 44.317 1.00 19.94 243 GLU B O 1
ATOM 3312 N N . PRO B 2 245 ? 7.323 -8.297 45.584 1.00 26.32 244 PRO B N 1
ATOM 3313 C CA . PRO B 2 245 ? 7.585 -6.889 45.243 1.00 19.27 244 PRO B CA 1
ATOM 3314 C C . PRO B 2 245 ? 8.657 -6.290 46.149 1.00 20.16 244 PRO B C 1
ATOM 3315 O O . PRO B 2 245 ? 9.020 -6.875 47.170 1.00 19.37 244 PRO B O 1
ATOM 3319 N N . ALA B 2 246 ? 9.152 -5.114 45.790 1.00 21.83 245 ALA B N 1
ATOM 3320 C CA . ALA B 2 246 ? 10.116 -4.428 46.632 1.00 17.99 245 ALA B CA 1
ATOM 3321 C C . ALA B 2 246 ? 10.092 -2.951 46.264 1.00 17.29 245 ALA B C 1
ATOM 3322 O O . ALA B 2 246 ? 9.626 -2.593 45.191 1.00 21.09 245 ALA B O 1
ATOM 3324 N N . ASN B 2 247 ? 10.590 -2.094 47.145 1.00 16.87 246 ASN B N 1
ATOM 3325 C CA . ASN B 2 247 ? 10.713 -0.684 46.795 1.00 20.59 246 ASN B CA 1
ATOM 3326 C C . ASN B 2 247 ? 11.913 -0.085 47.494 1.00 18.38 246 ASN B C 1
ATOM 3327 O O . ASN B 2 247 ? 12.393 -0.619 48.490 1.00 20.76 246 ASN B O 1
ATOM 3332 N N . ILE B 2 248 ? 12.407 1.020 46.956 1.00 19.67 247 ILE B N 1
ATOM 3333 C CA . ILE B 2 248 ? 13.531 1.710 47.547 1.00 18.60 247 ILE B CA 1
ATOM 3334 C C . ILE B 2 248 ? 13.355 3.190 47.234 1.00 20.91 247 ILE B C 1
ATOM 3335 O O . ILE B 2 248 ? 12.893 3.550 46.159 1.00 17.85 247 ILE B O 1
ATOM 3340 N N . THR B 2 249 ? 13.699 4.044 48.187 1.00 19.23 248 THR B N 1
ATOM 3341 C CA . THR B 2 249 ? 13.491 5.478 48.023 1.00 19.66 248 THR B CA 1
ATOM 3342 C C . THR B 2 249 ? 14.811 6.230 47.932 1.00 20.90 248 THR B C 1
ATOM 3343 O O . THR B 2 249 ? 15.709 6.004 48.739 1.00 20.17 248 THR B O 1
ATOM 3347 N N . CYS B 2 250 ? 14.913 7.108 46.933 1.00 18.73 249 CYS B N 1
ATOM 3348 C CA . CYS B 2 250 ? 16.012 8.064 46.814 1.00 17.42 249 CYS B CA 1
ATOM 3349 C C . CYS B 2 250 ? 15.537 9.448 47.291 1.00 22.96 249 CYS B C 1
ATOM 3350 O O . CYS B 2 250 ? 14.488 9.931 46.867 1.00 19.17 249 CYS B O 1
ATOM 3353 N N . THR B 2 251 ? 16.302 10.078 48.179 1.00 24.06 250 THR B N 1
ATOM 3354 C CA . THR B 2 251 ? 15.908 11.364 48.735 1.00 21.26 250 THR B CA 1
ATOM 3355 C C . THR B 2 251 ? 16.921 12.460 48.399 1.00 23.21 250 THR B C 1
ATOM 3356 O O . THR B 2 251 ? 18.137 12.268 48.533 1.00 21.05 250 THR B O 1
ATOM 3360 N N . ALA B 2 252 ? 16.408 13.600 47.949 1.00 17.46 251 ALA B N 1
ATOM 3361 C CA . ALA B 2 252 ? 17.232 14.787 47.741 1.00 23.09 251 ALA B CA 1
ATOM 3362 C C . ALA B 2 252 ? 16.925 15.803 48.836 1.00 25.94 251 ALA B C 1
ATOM 3363 O O . ALA B 2 252 ? 15.766 16.183 49.047 1.00 22.23 251 ALA B O 1
ATOM 3365 N N . VAL B 2 253 ? 17.966 16.219 49.549 1.00 23.68 252 VAL B N 1
ATOM 3366 C CA . VAL B 2 253 ? 17.819 17.184 50.616 1.00 23.79 252 VAL B CA 1
ATOM 3367 C C . VAL B 2 253 ? 18.554 18.476 50.268 1.00 24.33 252 VAL B C 1
ATOM 3368 O O . VAL B 2 253 ? 19.774 18.497 50.080 1.00 23.83 252 VAL B O 1
ATOM 3372 N N . SER B 2 254 ? 17.775 19.547 50.157 1.00 21.98 253 SER B N 1
ATOM 3373 C CA . SER B 2 254 ? 18.293 20.860 49.843 1.00 24.63 253 SER B CA 1
ATOM 3374 C C . SER B 2 254 ? 19.075 21.385 51.047 1.00 23.49 253 SER B C 1
ATOM 3375 O O . SER B 2 254 ? 18.562 21.471 52.168 1.00 24.73 253 SER B O 1
ATOM 3378 N N . THR B 2 255 ? 20.331 21.718 50.811 1.00 26.30 254 THR B N 1
ATOM 3379 C CA . THR B 2 255 ? 21.211 22.177 51.880 1.00 27.06 254 THR B CA 1
ATOM 3380 C C . THR B 2 255 ? 20.668 23.437 52.543 1.00 26.90 254 THR B C 1
ATOM 3381 O O . THR B 2 255 ? 20.685 23.552 53.764 1.00 29.44 254 THR B O 1
ATOM 3385 N N . SER B 2 256 ? 20.157 24.370 51.744 1.00 30.11 255 SER B N 1
ATOM 3386 C CA . SER B 2 256 ? 19.526 25.573 52.299 1.00 29.22 255 SER B CA 1
ATOM 3387 C C . SER B 2 256 ? 18.016 25.436 52.465 1.00 30.35 255 SER B C 1
ATOM 3388 O O . SER B 2 256 ? 17.315 26.437 52.605 1.00 28.70 255 SER B O 1
ATOM 3391 N N . LEU B 2 257 ? 17.530 24.200 52.446 1.00 26.45 256 LEU B N 1
ATOM 3392 C CA . LEU B 2 257 ? 16.095 23.901 52.552 1.00 28.82 256 LEU B CA 1
ATOM 3393 C C . LEU B 2 257 ? 15.220 24.652 51.547 1.00 32.39 256 LEU B C 1
ATOM 3394 O O . LEU B 2 257 ? 14.081 25.023 51.845 1.00 33.15 256 LEU B O 1
ATOM 3399 N N . LEU B 2 258 ? 15.755 24.867 50.353 1.00 31.07 257 LEU B N 1
ATOM 3400 C CA . LEU B 2 258 ? 14.999 25.492 49.281 1.00 32.86 257 LEU B CA 1
ATOM 3401 C C . LEU B 2 258 ? 13.872 24.552 48.862 1.00 27.46 257 LEU B C 1
ATOM 3402 O O . LEU B 2 258 ? 14.061 23.341 48.818 1.00 28.21 257 LEU B O 1
ATOM 3407 N N . VAL B 2 259 ? 12.705 25.110 48.563 1.00 28.11 258 VAL B N 1
ATOM 3408 C CA . VAL B 2 259 ? 11.535 24.313 48.195 1.00 29.09 258 VAL B CA 1
ATOM 3409 C C . VAL B 2 259 ? 11.509 24.082 46.697 1.00 30.66 258 VAL B C 1
ATOM 3410 O O . VAL B 2 259 ? 11.803 24.998 45.924 1.00 28.00 258 VAL B O 1
ATOM 3414 N N . ASP B 2 260 ? 11.183 22.854 46.294 1.00 25.38 259 ASP B N 1
ATOM 3415 C CA . ASP B 2 260 ? 11.062 22.500 44.878 1.00 27.19 259 ASP B CA 1
ATOM 3416 C C . ASP B 2 260 ? 12.295 22.839 44.067 1.00 22.98 259 ASP B C 1
ATOM 3417 O O . ASP B 2 260 ? 12.192 23.265 42.918 1.00 23.65 259 ASP B O 1
ATOM 3422 N N . ASP B 2 261 ? 13.463 22.604 44.645 1.00 23.54 260 ASP B N 1
ATOM 3423 C CA . ASP B 2 261 ? 14.699 23.066 44.027 1.00 24.00 260 ASP B CA 1
ATOM 3424 C C . ASP B 2 261 ? 15.499 21.931 43.401 1.00 23.79 260 ASP B C 1
ATOM 3425 O O . ASP B 2 261 ? 16.569 22.165 42.856 1.00 22.27 260 ASP B O 1
ATOM 3430 N N . VAL B 2 262 ? 14.996 20.701 43.481 1.00 22.86 261 VAL B N 1
ATOM 3431 C CA . VAL B 2 262 ? 15.677 19.581 42.840 1.00 20.17 261 VAL B CA 1
ATOM 3432 C C . VAL B 2 262 ? 14.752 18.783 41.919 1.00 23.02 261 VAL B C 1
ATOM 3433 O O . VAL B 2 262 ? 13.629 18.420 42.296 1.00 20.39 261 VAL B O 1
ATOM 3437 N N . LEU B 2 263 ? 15.232 18.545 40.702 1.00 19.86 262 LEU B N 1
ATOM 3438 C CA . LEU B 2 263 ? 14.625 17.602 39.787 1.00 21.85 262 LEU B CA 1
ATOM 3439 C C . LEU B 2 263 ? 15.208 16.234 40.087 1.00 24.18 262 LEU B C 1
ATOM 3440 O O . LEU B 2 263 ? 16.435 16.062 40.161 1.00 21.18 262 LEU B O 1
ATOM 3445 N N . ILE B 2 264 ? 14.328 15.261 40.267 1.00 21.64 263 ILE B N 1
ATOM 3446 C CA . ILE B 2 264 ? 14.759 13.906 40.576 1.00 22.05 263 ILE B CA 1
ATOM 3447 C C . ILE B 2 264 ? 14.108 12.921 39.621 1.00 21.64 263 ILE B C 1
ATOM 3448 O O . ILE B 2 264 ? 12.947 13.083 39.256 1.00 20.12 263 ILE B O 1
ATOM 3453 N N . ASP B 2 265 ? 14.871 11.917 39.195 1.00 20.80 264 ASP B N 1
ATOM 3454 C CA . ASP B 2 265 ? 14.306 10.799 38.447 1.00 19.99 264 ASP B CA 1
ATOM 3455 C C . ASP B 2 265 ? 15.100 9.514 38.679 1.00 22.95 264 ASP B C 1
ATOM 3456 O O . ASP B 2 265 ? 16.275 9.548 39.073 1.00 21.31 264 ASP B O 1
ATOM 3461 N N . TRP B 2 266 ? 14.442 8.384 38.425 1.00 16.53 265 TRP B N 1
ATOM 3462 C CA . TRP B 2 266 ? 15.086 7.080 38.392 1.00 17.00 265 TRP B CA 1
ATOM 3463 C C . TRP B 2 266 ? 15.307 6.662 36.953 1.00 19.56 265 TRP B C 1
ATOM 3464 O O . TRP B 2 266 ? 14.459 6.912 36.091 1.00 21.97 265 TRP B O 1
ATOM 3475 N N . GLU B 2 267 ? 16.437 6.002 36.699 1.00 21.34 266 GLU B N 1
ATOM 3476 C CA . GLU B 2 267 ? 16.767 5.500 35.364 1.00 21.56 266 GLU B CA 1
ATOM 3477 C C . GLU B 2 267 ? 17.172 4.024 35.435 1.00 22.99 266 GLU B C 1
ATOM 3478 O O . GLU B 2 267 ? 17.827 3.593 36.386 1.00 19.61 266 GLU B O 1
ATOM 3484 N N . ASN B 2 268 ? 16.783 3.249 34.432 1.00 26.34 267 ASN B N 1
ATOM 3485 C CA . ASN B 2 268 ? 17.029 1.804 34.467 1.00 25.82 267 ASN B CA 1
ATOM 3486 C C . ASN B 2 268 ? 18.403 1.472 33.898 1.00 30.19 267 ASN B C 1
ATOM 3487 O O . ASN B 2 268 ? 19.119 2.373 33.450 1.00 34.69 267 ASN B O 1
ATOM 3492 N N . PRO B 2 269 ? 18.793 0.185 33.927 1.00 32.61 268 PRO B N 1
ATOM 3493 C CA . PRO B 2 269 ? 20.159 -0.137 33.500 1.00 29.39 268 PRO B CA 1
ATOM 3494 C C . PRO B 2 269 ? 20.505 0.450 32.137 1.00 37.91 268 PRO B C 1
ATOM 3495 O O . PRO B 2 269 ? 21.687 0.683 31.861 1.00 42.38 268 PRO B O 1
ATOM 3499 N N . SER B 2 270 ? 19.490 0.717 31.315 1.00 35.62 269 SER B N 1
ATOM 3500 C CA . SER B 2 270 ? 19.712 1.183 29.948 1.00 43.04 269 SER B CA 1
ATOM 3501 C C . SER B 2 270 ? 19.630 2.707 29.745 1.00 41.64 269 SER B C 1
ATOM 3502 O O . SER B 2 270 ? 19.676 3.181 28.605 1.00 38.88 269 SER B O 1
ATOM 3505 N N . GLY B 2 271 ? 19.497 3.465 30.833 1.00 38.41 270 GLY B N 1
ATOM 3506 C CA . GLY B 2 271 ? 19.561 4.922 30.761 1.00 34.58 270 GLY B CA 1
ATOM 3507 C C . GLY B 2 271 ? 18.221 5.641 30.654 1.00 38.33 270 GLY B C 1
ATOM 3508 O O . GLY B 2 271 ? 18.156 6.876 30.729 1.00 34.88 270 GLY B O 1
ATOM 3509 N N . TRP B 2 272 ? 17.150 4.871 30.482 1.00 39.02 271 TRP B N 1
ATOM 3510 C CA . TRP B 2 272 ? 15.812 5.433 30.288 1.00 33.88 271 TRP B CA 1
ATOM 3511 C C . TRP B 2 272 ? 15.113 5.782 31.604 1.00 28.03 271 TRP B C 1
ATOM 3512 O O . TRP B 2 272 ? 15.204 5.046 32.587 1.00 25.82 271 TRP B O 1
ATOM 3523 N N . ILE B 2 273 ? 14.385 6.892 31.605 1.00 25.58 272 ILE B N 1
ATOM 3524 C CA . ILE B 2 273 ? 13.672 7.324 32.800 1.00 25.04 272 ILE B CA 1
ATOM 3525 C C . ILE B 2 273 ? 12.463 6.439 33.091 1.00 21.40 272 ILE B C 1
ATOM 3526 O O . ILE B 2 273 ? 11.661 6.137 32.205 1.00 19.49 272 ILE B O 1
ATOM 3531 N N . ILE B 2 274 ? 12.339 6.030 34.343 1.00 20.79 273 ILE B N 1
ATOM 3532 C CA . ILE B 2 274 ? 11.256 5.135 34.744 1.00 21.23 273 ILE B CA 1
ATOM 3533 C C . ILE B 2 274 ? 10.029 5.967 35.135 1.00 19.65 273 ILE B C 1
ATOM 3534 O O . ILE B 2 274 ? 10.149 6.910 35.891 1.00 18.17 273 ILE B O 1
ATOM 3539 N N . GLY B 2 275 ? 8.869 5.641 34.580 1.00 20.46 274 GLY B N 1
ATOM 3540 C CA . GLY B 2 275 ? 7.626 6.331 34.915 1.00 22.76 274 GLY B CA 1
ATOM 3541 C C . GLY B 2 275 ? 6.658 5.398 35.618 1.00 20.95 274 GLY B C 1
ATOM 3542 O O . GLY B 2 275 ? 7.088 4.546 36.399 1.00 19.68 274 GLY B O 1
ATOM 3543 N N . LEU B 2 276 ? 5.364 5.537 35.327 1.00 19.00 275 LEU B N 1
ATOM 3544 C CA . LEU B 2 276 ? 4.354 4.614 35.833 1.00 21.52 275 LEU B CA 1
ATOM 3545 C C . LEU B 2 276 ? 4.223 3.424 34.892 1.00 21.84 275 LEU B C 1
ATOM 3546 O O . LEU B 2 276 ? 3.184 3.219 34.262 1.00 21.83 275 LEU B O 1
ATOM 3551 N N . ASP B 2 277 ? 5.285 2.639 34.818 1.00 20.51 276 ASP B N 1
ATOM 3552 C CA . ASP B 2 277 ? 5.385 1.566 33.857 1.00 23.75 276 ASP B CA 1
ATOM 3553 C C . ASP B 2 277 ? 5.007 0.223 34.487 1.00 21.85 276 ASP B C 1
ATOM 3554 O O . ASP B 2 277 ? 4.656 0.144 35.667 1.00 18.44 276 ASP B O 1
ATOM 3559 N N . PHE B 2 278 ? 5.091 -0.834 33.699 1.00 23.18 277 PHE B N 1
ATOM 3560 C CA . PHE B 2 278 ? 4.823 -2.160 34.222 1.00 26.79 277 PHE B CA 1
ATOM 3561 C C . PHE B 2 278 ? 6.146 -2.777 34.665 1.00 28.79 277 PHE B C 1
ATOM 3562 O O . PHE B 2 278 ? 7.191 -2.505 34.074 1.00 26.63 277 PHE B O 1
ATOM 3570 N N . GLY B 2 279 ? 6.111 -3.584 35.721 1.00 27.23 278 GLY B N 1
ATOM 3571 C CA . GLY B 2 279 ? 7.323 -4.228 36.207 1.00 27.03 278 GLY B CA 1
ATOM 3572 C C . GLY B 2 279 ? 8.118 -3.383 37.179 1.00 24.38 278 GLY B C 1
ATOM 3573 O O . GLY B 2 279 ? 8.374 -3.811 38.309 1.00 23.19 278 GLY B O 1
ATOM 3574 N N . VAL B 2 280 ? 8.520 -2.190 36.739 1.00 21.23 279 VAL B N 1
ATOM 3575 C CA . VAL B 2 280 ? 9.160 -1.215 37.619 1.00 21.80 279 VAL B CA 1
ATOM 3576 C C . VAL B 2 280 ? 8.496 0.147 37.393 1.00 21.07 279 VAL B C 1
ATOM 3577 O O . VAL B 2 280 ? 8.333 0.591 36.246 1.00 18.81 279 VAL B O 1
ATOM 3581 N N . TYR B 2 281 ? 8.088 0.797 38.474 1.00 15.68 280 TYR B N 1
ATOM 3582 C CA . TYR B 2 281 ? 7.516 2.140 38.343 1.00 19.33 280 TYR B CA 1
ATOM 3583 C C . TYR B 2 281 ? 8.051 3.101 39.378 1.00 17.24 280 TYR B C 1
ATOM 3584 O O . TYR B 2 281 ? 8.632 2.696 40.378 1.00 17.33 280 TYR B O 1
ATOM 3593 N N . SER B 2 282 ? 7.845 4.382 39.131 1.00 16.61 281 SER B N 1
ATOM 3594 C CA . SER B 2 282 ? 8.400 5.412 39.990 1.00 17.55 281 SER B CA 1
ATOM 3595 C C . SER B 2 282 ? 7.317 6.399 40.447 1.00 16.36 281 SER B C 1
ATOM 3596 O O . SER B 2 282 ? 6.446 6.764 39.660 1.00 15.94 281 SER B O 1
ATOM 3599 N N . ILE B 2 283 ? 7.383 6.812 41.712 1.00 16.29 282 ILE B N 1
ATOM 3600 C CA . ILE B 2 283 ? 6.524 7.865 42.244 1.00 17.59 282 ILE B CA 1
ATOM 3601 C C . ILE B 2 283 ? 7.342 8.934 42.981 1.00 17.44 282 ILE B C 1
ATOM 3602 O O . ILE B 2 283 ? 8.192 8.617 43.814 1.00 19.85 282 ILE B O 1
ATOM 3607 N N . LEU B 2 284 ? 7.050 10.197 42.696 1.00 15.62 283 LEU B N 1
ATOM 3608 C CA . LEU B 2 284 ? 7.732 11.338 43.310 1.00 19.68 283 LEU B CA 1
ATOM 3609 C C . LEU B 2 284 ? 6.868 12.030 44.347 1.00 21.34 283 LEU B C 1
ATOM 3610 O O . LEU B 2 284 ? 5.669 12.251 44.133 1.00 21.79 283 LEU B O 1
ATOM 3615 N N . THR B 2 285 ? 7.473 12.382 45.470 1.00 19.22 284 THR B N 1
ATOM 3616 C CA . THR B 2 285 ? 6.780 13.184 46.477 1.00 22.64 284 THR B CA 1
ATOM 3617 C C . THR B 2 285 ? 7.707 14.303 46.908 1.00 25.12 284 THR B C 1
ATOM 3618 O O . THR B 2 285 ? 8.887 14.060 47.143 1.00 24.54 284 THR B O 1
ATOM 3622 N N . SER B 2 286 ? 7.185 15.519 47.024 1.00 24.42 285 SER B N 1
ATOM 3623 C CA . SER B 2 286 ? 8.031 16.655 47.384 1.00 25.60 285 SER B CA 1
ATOM 3624 C C . SER B 2 286 ? 7.424 17.513 48.482 1.00 29.82 285 SER B C 1
ATOM 3625 O O . SER B 2 286 ? 6.268 17.913 48.397 1.00 33.40 285 SER B O 1
ATOM 3628 N N . SER B 2 287 ? 8.212 17.808 49.508 1.00 31.28 286 SER B N 1
ATOM 3629 C CA . SER B 2 287 ? 7.744 18.667 50.585 1.00 35.65 286 SER B CA 1
ATOM 3630 C C . SER B 2 287 ? 8.872 19.451 51.255 1.00 32.73 286 SER B C 1
ATOM 3631 O O . SER B 2 287 ? 9.890 18.879 51.656 1.00 28.97 286 SER B O 1
ATOM 3634 N N . GLY B 2 288 ? 8.671 20.756 51.413 1.00 27.83 287 GLY B N 1
ATOM 3635 C CA . GLY B 2 288 ? 9.724 21.593 51.953 1.00 29.52 287 GLY B CA 1
ATOM 3636 C C . GLY B 2 288 ? 10.999 21.384 51.145 1.00 30.83 287 GLY B C 1
ATOM 3637 O O . GLY B 2 288 ? 10.970 21.396 49.916 1.00 30.43 287 GLY B O 1
ATOM 3638 N N . GLY B 2 289 ? 12.119 21.175 51.824 1.00 26.76 288 GLY B N 1
ATOM 3639 C CA . GLY B 2 289 ? 13.376 20.973 51.127 1.00 29.65 288 GLY B CA 1
ATOM 3640 C C . GLY B 2 289 ? 13.672 19.524 50.764 1.00 25.49 288 GLY B C 1
ATOM 3641 O O . GLY B 2 289 ? 14.767 19.216 50.306 1.00 26.73 288 GLY B O 1
ATOM 3642 N N . ILE B 2 290 ? 12.699 18.638 50.967 1.00 28.26 289 ILE B N 1
ATOM 3643 C CA . ILE B 2 290 ? 12.877 17.208 50.703 1.00 28.14 289 ILE B CA 1
ATOM 3644 C C . ILE B 2 290 ? 12.129 16.777 49.444 1.00 30.57 289 ILE B C 1
ATOM 3645 O O . ILE B 2 290 ? 10.929 17.039 49.301 1.00 25.18 289 ILE B O 1
ATOM 3650 N N . THR B 2 291 ? 12.837 16.099 48.548 1.00 25.71 290 THR B N 1
ATOM 3651 C CA . THR B 2 291 ? 12.210 15.502 47.375 1.00 24.84 290 THR B CA 1
ATOM 3652 C C . THR B 2 291 ? 12.539 14.021 47.404 1.00 26.23 290 THR B C 1
ATOM 3653 O O . THR B 2 291 ? 13.703 13.650 47.557 1.00 24.13 290 THR B O 1
ATOM 3657 N N . GLU B 2 292 ? 11.516 13.177 47.295 1.00 20.37 291 GLU B N 1
ATOM 3658 C CA . GLU B 2 292 ? 11.707 11.728 47.276 1.00 24.96 291 GLU B CA 1
ATOM 3659 C C . GLU B 2 292 ? 11.209 11.152 45.969 1.00 23.71 291 GLU B C 1
ATOM 3660 O O . GLU B 2 292 ? 10.160 11.554 45.454 1.00 20.01 291 GLU B O 1
ATOM 3666 N N . ALA B 2 293 ? 11.980 10.215 45.433 1.00 21.08 292 ALA B N 1
ATOM 3667 C CA . ALA B 2 293 ? 11.536 9.378 44.337 1.00 21.40 292 ALA B CA 1
ATOM 3668 C C . ALA B 2 293 ? 11.584 7.956 44.852 1.00 18.94 292 ALA B C 1
ATOM 3669 O O . ALA B 2 293 ? 12.651 7.484 45.259 1.00 16.47 292 ALA B O 1
ATOM 3671 N N . THR B 2 294 ? 10.444 7.263 44.841 1.00 22.74 293 THR B N 1
ATOM 3672 C CA . THR B 2 294 ? 10.419 5.865 45.270 1.00 18.55 293 THR B CA 1
ATOM 3673 C C . THR B 2 294 ? 10.316 4.964 44.068 1.00 17.43 293 THR B C 1
ATOM 3674 O O . THR B 2 294 ? 9.503 5.205 43.184 1.00 18.43 293 THR B O 1
ATOM 3678 N N . LEU B 2 295 ? 11.156 3.932 44.027 1.00 20.31 294 LEU B N 1
ATOM 3679 C CA . LEU B 2 295 ? 11.155 2.982 42.921 1.00 15.36 294 LEU B CA 1
ATOM 3680 C C . LEU B 2 295 ? 10.473 1.688 43.360 1.00 18.22 294 LEU B C 1
ATOM 3681 O O . LEU B 2 295 ? 10.825 1.119 44.396 1.00 19.80 294 LEU B O 1
ATOM 3686 N N . TYR B 2 296 ? 9.548 1.200 42.548 1.00 14.96 295 TYR B N 1
ATOM 3687 C CA . TYR B 2 296 ? 8.782 -0.004 42.903 1.00 18.24 295 TYR B CA 1
ATOM 3688 C C . TYR B 2 296 ? 9.014 -1.163 41.949 1.00 16.81 295 TYR B C 1
ATOM 3689 O O . TYR B 2 296 ? 8.922 -1.017 40.741 1.00 18.30 295 TYR B O 1
ATOM 3698 N N . PHE B 2 297 ? 9.297 -2.327 42.505 1.00 19.96 296 PHE B N 1
ATOM 3699 C CA . PHE B 2 297 ? 9.354 -3.550 41.714 1.00 17.28 296 PHE B CA 1
ATOM 3700 C C . PHE B 2 297 ? 8.077 -4.341 41.958 1.00 15.96 296 PHE B C 1
ATOM 3701 O O . PHE B 2 297 ? 7.778 -4.680 43.088 1.00 17.76 296 PHE B O 1
ATOM 3709 N N . GLU B 2 298 ? 7.313 -4.602 40.901 1.00 18.90 297 GLU B N 1
ATOM 3710 C CA . GLU B 2 298 ? 6.006 -5.226 41.044 1.00 23.95 297 GLU B CA 1
ATOM 3711 C C . GLU B 2 298 ? 6.136 -6.690 41.422 1.00 25.56 297 GLU B C 1
ATOM 3712 O O . GLU B 2 298 ? 5.358 -7.205 42.212 1.00 25.50 297 GLU B O 1
ATOM 3718 N N . ASN B 2 299 ? 7.112 -7.353 40.819 1.00 19.22 298 ASN B N 1
ATOM 3719 C CA . ASN B 2 299 ? 7.303 -8.769 41.033 1.00 23.76 298 ASN B CA 1
ATOM 3720 C C . ASN B 2 299 ? 8.702 -9.129 40.568 1.00 22.29 298 ASN B C 1
ATOM 3721 O O . ASN B 2 299 ? 8.983 -9.191 39.376 1.00 21.85 298 ASN B O 1
ATOM 3726 N N . VAL B 2 300 ? 9.601 -9.305 41.518 1.00 22.88 299 VAL B N 1
ATOM 3727 C CA . VAL B 2 300 ? 10.990 -9.505 41.169 1.00 22.00 299 VAL B CA 1
ATOM 3728 C C . VAL B 2 300 ? 11.204 -10.901 40.590 1.00 22.99 299 VAL B C 1
ATOM 3729 O O . VAL B 2 300 ? 10.781 -11.900 41.162 1.00 23.36 299 VAL B O 1
ATOM 3733 N N . THR B 2 301 ? 11.854 -10.955 39.439 1.00 24.33 300 THR B N 1
ATOM 3734 C CA . THR B 2 301 ? 12.204 -12.218 38.828 1.00 27.24 300 THR B CA 1
ATOM 3735 C C . THR B 2 301 ? 13.724 -12.322 38.799 1.00 29.94 300 THR B C 1
ATOM 3736 O O . THR B 2 301 ? 14.430 -11.320 39.009 1.00 22.36 300 THR B O 1
ATOM 3740 N N . GLU B 2 302 ? 14.223 -13.525 38.527 1.00 20.39 301 GLU B N 1
ATOM 3741 C CA . GLU B 2 302 ? 15.655 -13.797 38.603 1.00 28.35 301 GLU B CA 1
ATOM 3742 C C . GLU B 2 302 ? 16.485 -12.874 37.714 1.00 27.30 301 GLU B C 1
ATOM 3743 O O . GLU B 2 302 ? 17.618 -12.526 38.052 1.00 27.22 301 GLU B O 1
ATOM 3749 N N . GLU B 2 303 ? 15.915 -12.487 36.581 1.00 24.95 302 GLU B N 1
ATOM 3750 C CA . GLU B 2 303 ? 16.572 -11.585 35.642 1.00 34.58 302 GLU B CA 1
ATOM 3751 C C . GLU B 2 303 ? 16.981 -10.249 36.266 1.00 28.56 302 GLU B C 1
ATOM 3752 O O . GLU B 2 303 ? 17.906 -9.607 35.791 1.00 30.70 302 GLU B O 1
ATOM 3758 N N . TYR B 2 304 ? 16.259 -9.812 37.295 1.00 25.98 303 TYR B N 1
ATOM 3759 C CA . TYR B 2 304 ? 16.502 -8.507 37.908 1.00 24.59 303 TYR B CA 1
ATOM 3760 C C . TYR B 2 304 ? 17.763 -8.474 38.768 1.00 25.60 303 TYR B C 1
ATOM 3761 O O . TYR B 2 304 ? 18.364 -7.420 38.935 1.00 26.23 303 TYR B O 1
ATOM 3770 N N . ILE B 2 305 ? 18.144 -9.619 39.332 1.00 25.90 304 ILE B N 1
ATOM 3771 C CA . ILE B 2 305 ? 19.220 -9.667 40.313 1.00 19.79 304 ILE B CA 1
ATOM 3772 C C . ILE B 2 305 ? 20.522 -9.177 39.700 1.00 25.48 304 ILE B C 1
ATOM 3773 O O . ILE B 2 305 ? 20.912 -9.605 38.616 1.00 24.74 304 ILE B O 1
ATOM 3778 N N . GLY B 2 306 ? 21.196 -8.265 40.391 1.00 26.68 305 GLY B N 1
ATOM 3779 C CA . GLY B 2 306 ? 22.421 -7.702 39.865 1.00 24.15 305 GLY B CA 1
ATOM 3780 C C . GLY B 2 306 ? 22.195 -6.485 38.982 1.00 25.58 305 GLY B C 1
ATOM 3781 O O . GLY B 2 306 ? 23.149 -5.813 38.629 1.00 26.27 305 GLY B O 1
ATOM 3782 N N . ASN B 2 307 ? 20.948 -6.203 38.609 1.00 26.65 306 ASN B N 1
ATOM 3783 C CA . ASN B 2 307 ? 20.633 -4.952 37.890 1.00 28.31 306 ASN B CA 1
ATOM 3784 C C . ASN B 2 307 ? 20.976 -3.700 38.706 1.00 24.90 306 ASN B C 1
ATOM 3785 O O . ASN B 2 307 ? 20.737 -3.661 39.910 1.00 22.51 306 ASN B O 1
ATOM 3790 N N . THR B 2 308 ? 21.486 -2.667 38.044 1.00 18.38 307 THR B N 1
ATOM 3791 C CA . THR B 2 308 ? 21.801 -1.417 38.725 1.00 20.22 307 THR B CA 1
ATOM 3792 C C . THR B 2 308 ? 20.843 -0.294 38.302 1.00 19.94 307 THR B C 1
ATOM 3793 O O . THR B 2 308 ? 20.657 -0.043 37.122 1.00 19.47 307 THR B O 1
ATOM 3797 N N . TYR B 2 309 ? 20.237 0.366 39.280 1.00 17.29 308 TYR B N 1
ATOM 3798 C CA . TYR B 2 309 ? 19.312 1.458 39.011 1.00 17.93 308 TYR B CA 1
ATOM 3799 C C . TYR B 2 309 ? 19.925 2.792 39.427 1.00 18.49 308 TYR B C 1
ATOM 3800 O O . TYR B 2 309 ? 20.598 2.872 40.443 1.00 18.53 308 TYR B O 1
ATOM 3809 N N . THR B 2 310 ? 19.702 3.829 38.628 1.00 16.77 309 THR B N 1
ATOM 3810 C CA . THR B 2 310 ? 20.324 5.137 38.875 1.00 20.92 309 THR B CA 1
ATOM 3811 C C . THR B 2 310 ? 19.312 6.212 39.259 1.00 17.46 309 THR B C 1
ATOM 3812 O O . THR B 2 310 ? 18.351 6.459 38.530 1.00 17.62 309 THR B O 1
ATOM 3816 N N . CYS B 2 311 ? 19.530 6.800 40.431 1.00 16.31 310 CYS B N 1
ATOM 3817 C CA . CYS B 2 311 ? 18.804 7.977 40.889 1.00 20.60 310 CYS B CA 1
ATOM 3818 C C . CYS B 2 311 ? 19.604 9.238 40.562 1.00 23.24 310 CYS B C 1
ATOM 3819 O O . CYS B 2 311 ? 20.760 9.372 40.984 1.00 22.50 310 CYS B O 1
ATOM 3822 N N . ARG B 2 312 ? 18.975 10.155 39.823 1.00 22.19 311 ARG B N 1
ATOM 3823 C CA . ARG B 2 312 ? 19.593 11.406 39.407 1.00 23.49 311 ARG B CA 1
ATOM 3824 C C . ARG B 2 312 ? 18.893 12.624 40.021 1.00 28.11 311 ARG B C 1
ATOM 3825 O O . ARG B 2 312 ? 17.667 12.764 39.943 1.00 21.68 311 ARG B O 1
ATOM 3833 N N . GLY B 2 313 ? 19.687 13.494 40.639 1.00 21.21 312 GLY B N 1
ATOM 3834 C CA . GLY B 2 313 ? 19.199 14.760 41.154 1.00 23.06 312 GLY B CA 1
ATOM 3835 C C . GLY B 2 313 ? 19.952 15.845 40.417 1.00 24.21 312 GLY B C 1
ATOM 3836 O O . GLY B 2 313 ? 21.178 15.760 40.279 1.00 22.66 312 GLY B O 1
ATOM 3837 N N . HIS B 2 314 ? 19.234 16.836 39.894 1.00 21.01 313 HIS B N 1
ATOM 3838 C CA . HIS B 2 314 ? 19.896 17.969 39.243 1.00 20.70 313 HIS B CA 1
ATOM 3839 C C . HIS B 2 314 ? 19.007 19.193 39.296 1.00 23.15 313 HIS B C 1
ATOM 3840 O O . HIS B 2 314 ? 17.775 19.068 39.434 1.00 21.28 313 HIS B O 1
ATOM 3847 N N . ASN B 2 315 ? 19.619 20.372 39.205 1.00 18.66 314 ASN B N 1
ATOM 3848 C CA . ASN B 2 315 ? 18.849 21.625 39.280 1.00 23.50 314 ASN B CA 1
ATOM 3849 C C . ASN B 2 315 ? 19.465 22.777 38.505 1.00 21.19 314 ASN B C 1
ATOM 3850 O O . ASN B 2 315 ? 19.172 23.932 38.772 1.00 24.89 314 ASN B O 1
ATOM 3855 N N . TYR B 2 316 ? 20.287 22.440 37.522 1.00 21.11 315 TYR B N 1
ATOM 3856 C CA . TYR B 2 316 ? 21.041 23.419 36.732 1.00 25.65 315 TYR B CA 1
ATOM 3857 C C . TYR B 2 316 ? 22.204 24.072 37.502 1.00 25.46 315 TYR B C 1
ATOM 3858 O O . TYR B 2 316 ? 23.135 24.597 36.898 1.00 26.66 315 TYR B O 1
ATOM 3867 N N . TYR B 2 317 ? 22.173 24.006 38.824 1.00 24.04 316 TYR B N 1
ATOM 3868 C CA . TYR B 2 317 ? 23.347 24.385 39.604 1.00 23.09 316 TYR B CA 1
ATOM 3869 C C . TYR B 2 317 ? 24.242 23.177 39.854 1.00 23.09 316 TYR B C 1
ATOM 3870 O O . TYR B 2 317 ? 25.453 23.293 39.795 1.00 24.03 316 TYR B O 1
ATOM 3879 N N . PHE B 2 318 ? 23.644 22.017 40.123 1.00 22.90 317 PHE B N 1
ATOM 3880 C CA . PHE B 2 318 ? 24.412 20.794 40.382 1.00 22.82 317 PHE B CA 1
ATOM 3881 C C . PHE B 2 318 ? 23.686 19.585 39.790 1.00 27.24 317 PHE B C 1
ATOM 3882 O O . PHE B 2 318 ? 22.474 19.614 39.601 1.00 21.32 317 PHE B O 1
ATOM 3890 N N . ASP B 2 319 ? 24.440 18.525 39.518 1.00 24.66 318 ASP B N 1
ATOM 3891 C CA . ASP B 2 319 ? 23.929 17.318 38.885 1.00 23.87 318 ASP B CA 1
ATOM 3892 C C . ASP B 2 319 ? 24.671 16.173 39.569 1.00 31.22 318 ASP B C 1
ATOM 3893 O O . ASP B 2 319 ? 25.905 16.124 39.543 1.00 28.80 318 ASP B O 1
ATOM 3898 N N . LYS B 2 320 ? 23.928 15.297 40.240 1.00 22.73 319 LYS B N 1
ATOM 3899 C CA . LYS B 2 320 ? 24.523 14.208 41.005 1.00 25.15 319 LYS B CA 1
ATOM 3900 C C . LYS B 2 320 ? 23.759 12.939 40.699 1.00 26.53 319 LYS B C 1
ATOM 3901 O O . LYS B 2 320 ? 22.581 12.997 40.377 1.00 19.35 319 LYS B O 1
ATOM 3907 N N . THR B 2 321 ? 24.425 11.801 40.825 1.00 26.30 320 THR B N 1
ATOM 3908 C CA . THR B 2 321 ? 23.763 10.507 40.711 1.00 26.36 320 THR B CA 1
ATOM 3909 C C . THR B 2 321 ? 24.207 9.578 41.845 1.00 30.25 320 THR B C 1
ATOM 3910 O O . THR B 2 321 ? 25.290 9.747 42.421 1.00 25.47 320 THR B O 1
ATOM 3914 N N . LEU B 2 322 ? 23.353 8.610 42.167 1.00 25.18 321 LEU B N 1
ATOM 3915 C CA . LEU B 2 322 ? 23.700 7.527 43.070 1.00 23.11 321 LEU B CA 1
ATOM 3916 C C . LEU B 2 322 ? 23.037 6.309 42.473 1.00 27.56 321 LEU B C 1
ATOM 3917 O O . LEU B 2 322 ? 21.967 6.425 41.864 1.00 24.25 321 LEU B O 1
ATOM 3922 N N . THR B 2 323 ? 23.664 5.149 42.623 1.00 23.24 322 THR B N 1
ATOM 3923 C CA . THR B 2 323 ? 23.062 3.932 42.108 1.00 20.95 322 THR B CA 1
ATOM 3924 C C . THR B 2 323 ? 22.710 2.976 43.238 1.00 21.57 322 THR B C 1
ATOM 3925 O O . THR B 2 323 ? 23.136 3.153 44.388 1.00 21.27 322 THR B O 1
ATOM 3929 N N . THR B 2 324 ? 21.906 1.974 42.902 1.00 19.19 323 THR B N 1
ATOM 3930 C CA . THR B 2 324 ? 21.574 0.928 43.843 1.00 18.51 323 THR B CA 1
ATOM 3931 C C . THR B 2 324 ? 21.528 -0.369 43.056 1.00 16.72 323 THR B C 1
ATOM 3932 O O . THR B 2 324 ? 21.165 -0.379 41.882 1.00 17.20 323 THR B O 1
ATOM 3936 N N . THR B 2 325 ? 21.919 -1.458 43.703 1.00 18.63 324 THR B N 1
ATOM 3937 C CA . THR B 2 325 ? 21.973 -2.764 43.064 1.00 15.51 324 THR B CA 1
ATOM 3938 C C . THR B 2 325 ? 20.880 -3.668 43.604 1.00 16.35 324 THR B C 1
ATOM 3939 O O . THR B 2 325 ? 20.691 -3.764 44.804 1.00 19.26 324 THR B O 1
ATOM 3943 N N . VAL B 2 326 ? 20.161 -4.334 42.713 1.00 20.07 325 VAL B N 1
ATOM 3944 C CA . VAL B 2 326 ? 19.232 -5.376 43.118 1.00 17.57 325 VAL B CA 1
ATOM 3945 C C . VAL B 2 326 ? 19.988 -6.645 43.575 1.00 21.16 325 VAL B C 1
ATOM 3946 O O . VAL B 2 326 ? 20.690 -7.282 42.790 1.00 20.04 325 VAL B O 1
ATOM 3950 N N . VAL B 2 327 ? 19.835 -7.017 44.839 1.00 18.45 326 VAL B N 1
ATOM 3951 C CA . VAL B 2 327 ? 20.542 -8.170 45.366 1.00 18.46 326 VAL B CA 1
ATOM 3952 C C . VAL B 2 327 ? 19.559 -9.111 46.042 1.00 23.03 326 VAL B C 1
ATOM 3953 O O . VAL B 2 327 ? 18.608 -8.665 46.708 1.00 21.90 326 VAL B O 1
ATOM 3957 N N . LEU B 2 328 ? 19.785 -10.409 45.855 1.00 22.98 327 LEU B N 1
ATOM 3958 C CA . LEU B 2 328 ? 18.924 -11.441 46.424 1.00 21.30 327 LEU B CA 1
ATOM 3959 C C . LEU B 2 328 ? 19.142 -11.522 47.921 1.00 27.62 327 LEU B C 1
ATOM 3960 O O . LEU B 2 328 ? 20.266 -11.649 48.401 1.00 32.78 327 LEU B O 1
ATOM 3965 N N . GLU B 2 329 ? 18.058 -11.419 48.668 1.00 32.68 328 GLU B N 1
ATOM 3966 C CA . GLU B 2 329 ? 18.158 -11.391 50.114 1.00 38.16 328 GLU B CA 1
ATOM 3967 C C . GLU B 2 329 ? 18.420 -12.792 50.675 1.00 43.37 328 GLU B C 1
ATOM 3968 O O . GLU B 2 329 ? 18.109 -13.813 50.047 1.00 43.97 328 GLU B O 1
#

B-factor: mean 35.89, std 15.51, range [3.24, 99.66]

Secondary structure (DSSP, 8-state):
---S---THHHHHHHHHHHHH--S-GGG-GGG-------STTS-TTT--HHHHHHHHHHHHHHHHHHHTSHHHHHHS-HHHHHHHHHHHHHHHHHHHHHHHHTSS--SSHHHHHHHHHHHHHHHHHHHHHHHHTTT-HHHHHHHHHHHHHHHHHHHHHHHHHHH--/-HHHHHHHHHHHHHHHHTS-HHHHTTS-TTSEEEEEEEEEE-TTS-EEE--HHHH-TTTGGGS--TT-EEEEEE-SSS-EE-STTEETTEEEESS--GGGGG--EEEEEE-TTS-EEEEEEEEEE----S-EEEEEETTSSTTT-EEEE----S-----EEEEEETTEEPP-SSSSEEEETTEEEE-S--GGG-EEEEEEEEE--TTSSS-EEEEEEEEEEEE------EEEE--SEEEE-TTS-EEEEEEEEETT--TT--EEEEE-TTSPBP-B-SSEEEEEEEETTEEEEEEEESS--GGGTT-EEEEEEE-SS-EEEEEEEEEE-

Nearest PDB structures (foldseek):
  3oq3-assembly1_A  TM=1.006E+00  e=4.070E-23  Mus musculus
  7e0e-assembly1_A  TM=9.282E-01  e=3.947E-15  Mus musculus
  4ypg-assembly1_C  TM=8.796E-01  e=8.587E-13  Homo sapiens
  1au1-assembly1_A  TM=8.611E-01  e=4.024E-07  Homo sapiens
  1au1-assembly1_B  TM=8.904E-01  e=6.623E-07  Homo sapiens

Radius of gyration: 23.91 Å; Cα contacts (8 Å, |Δi|>4): 931; chains: 2; bounding box: 57×68×60 Å

Solvent-accessible surface area: 23005 Å² total; per-residue (Å²): 74,124,48,109,43,81,19,74,26,10,23,18,78,8,4,13,29,0,17,91,3,58,155,60,50,3,85,87,1,48,202,30,28,85,107,3,36,23,5,55,117,63,14,21,11,160,138,29,89,76,27,9,4,16,10,7,5,10,6,3,12,44,26,0,9,44,9,0,14,27,130,55,0,37,89,17,12,73,33,93,32,2,25,16,0,3,2,11,8,40,9,32,3,54,32,26,97,40,3,54,147,90,30,118,76,111,74,82,49,50,73,65,2,17,37,6,11,4,20,1,24,59,1,3,65,88,0,42,55,9,9,170,134,68,166,51,36,93,23,0,9,2,4,0,15,8,10,0,16,21,0,20,7,21,6,8,22,1,66,27,72,23,77,143,94,192,89,128,101,15,37,87,63,0,45,89,6,0,45,88,35,65,115,103,30,60,80,121,2,42,147,43,21,71,128,98,8,34,2,0,5,53,53,62,38,28,0,1,99,54,26,2,2,12,7,58,0,3,0,68,82,18,43,3,0,44,81,70,31,111,51,190,64,35,87,32,74,7,39,31,0,27,142,60,99,132,110,36,122,163,70,50,38,111,28,7,0,4,5,19,84,1,56,61,92,1,22,138,68,32,7,0,0,19,0,50,19,134,119,61,85,23,0,5,0,0,1,61,10,2,69,13,132,46,36,98,37,13,88,26,73,15,20,36,59,49,29,51,205,57,0,6,24,2,7,0,2,22,25,22,3,108,47,62,90,72,12,26,3,57,39,84,106,122,113,20,139,63,88,51,94,50,27,28,68,70,49,39,38,0,12,0,48,114,17,80,87,120,4,40,15,107,0,10,0,62,0,40,1,82,11,135,111,74,213,132,64,23,74,4,50,16,10,2,65,3,64,7,45,75,79,63,55,11,123,2,121,19,81,19,94,104,109,9,72,2,55,79,50,88,96,17,86,12,50,0,23,0,35,1,72,53,118,37,90,26,8,5,11,5,3,0,10,39,81,78,51,128,13,6,3,12,40,120,22,16,13,10,17,18,67,32,81,39,10,67,9,67,0,18,0,43,3,63,78,1,53,124,149,44,53,49,43,55,7,27,0,61,0,11,0,75,79,83,64,81,66,70,68,0,46,0,43,106,158

Sequence (495 aa):
CDLPQTHNLRNKRALTLLVKMRRLSPLSCLKDRKDFGFPQEKVGAQQIQEAQAIPVLSELTQQVLNIFTSKDSSAAWNATLLDSFCNEVHQQLNDLKACVMQQVGVQESPLTQEDSLLAVRKYFHRITVYLREKKHSPCAWEVVRAEVWRALSSSVNLLARLSKEEMIDIENEITEFFNKMRDTLPAKDSKWLNPSCMFGGTMNDMAALGEPFSAKCPPIEDSLLSHRYNDKDNVVNWEKIGKTRRPLNRRVKNGDLWIANYTSNDSHRRYLCTVTTKNGDCVQGIVRSHIRKPPSCIPETYELGTHDKYGIDLYCGILYAKHYNNITWYKNNQELIIDGTKYSQSGQNLIIHNPELEDSGRYDCYVHYDDVRIKNDIVVSRCKILTVIPSQDHRFKLILDPKINVTIGEPANITCTAVSTSLLVDDVLIDWENPSGWIIGLDFGVYSILTSSGGITEATLYFENVTEEYIGNTYTCRGHNYYFDKTLTTTVVLE

Organism: Mus musculus (NCBI:txid10090)

InterPro domains:
  IPR000471 Interferon alpha/beta/delta [PF00143] (26-185)
  IPR000471 Interferon alpha/beta/delta [PR00266] (52-64)
  IPR000471 Interferon alpha/beta/delta [PR00266] (79-106)
  IPR000471 Interferon alpha/beta/delta [PR00266] (153-171)
  IPR000471 Interferon alpha/beta/delta [PS00252] (146-164)
  IPR000471 Interferon alpha/beta/delta [PTHR11691] (4-186)
  IPR000471 Interferon alpha/beta/delta [SM00076] (58-175)
  IPR000471 Interferon alpha/beta/delta [cd00095] (26-178)
  IPR009079 Four-helical cytokine-like, core [G3DSA:1.20.1250.10] (21-189)
  IPR009079 Four-helical cytokine-like, core [SSF47266] (19-186)

Foldseek 3Di:
DDDPDDDLVLLVLLLVLLVVFDDDDLVVQVVLADDLPQPCVLLAPVPDAPLLLLVLVLLLLVLLLPVCVDPLNPVQTDNVSSVSNSVSSVVVSVVSVVVVVVCPVVRDPVPSNVVSNVSSVSSSVSLVVSCVVVVNDNSSVNNSSVVSSVSSVSSSVRVVVNVVVD/DVVVLVVLQVVQVVVLVPDPCLPNVVDDPQAREQEEEAAEDAAFAKAKAAFRLCVDPSRVVVQPDPAKAKWKWKGRPHTGGDDLQDDPNIGIDHGDHPVQQVIKMKMKIADPVRHIYIYIYHYHYDPFDAAAEDEAEPPPCQQQADKDFQGDDRDDQFDDKWKDWPNHTDDADPPQWHDDVRIIGGHNDDQVVFTKMKMWTWHDRPVDDDTRIDMHIYGYGYHYHDDFDKDKDWDQAWADAAFAKTKTKIKIAGPVQAFPQKDKFKAWLVGDTADCDPQKHWDWDGDGRMIMIMIMGHGDHPVQAQTKMKMWIDRPVDIDIHIHGYHHD